Protein 1JAK (pdb70)

Foldseek 3Di:
DLQADPDWDDLQLAFLGFQDWFFDAFFAWDDQPFEEAFAPDPLGLLLQVVLCVLQCQAAVHPHYYYNDDQGQEYEYADDDDAPAAWWKWAGYNSHIYIYYNGSNRSLVVSLSLVLRFGLSSLFRHYDPHRGIGGGGMTTGYFPFPQFEAEEECAQAHDFLVLLLVVLVVLLSRSHQAYEYAQAFQQAHAEAFVVQRQLFVPLQQAHAPGDGGYHAYLVSLLVSCVSSVSSNYAYAYEDEPQFRHLSVQQRFLCQDPVSGRDHRDRHDDTQPGGGDLPDPVSLVVLLSVLLVVLVSHPGQEYEHELPNNNVAPPVSSLVSCVSRLVSNVVNRHEYEYALVCLSNDHDARYEHEYQAAPPPDPVSLVSSLVVLVVHHAYAYQHVQAQALQAAQAPPRPGHDAPRHHHHQCRNQPDAQQCDRPNHHSVRYNAYYRYYHPNGPHDSQVSLASCPPNVSRRSSNRGYDPVVRDDVVVLASSLSCVSNCVSNVRHYDPGPSHPHD

Radius of gyration: 23.02 Å; Cα contacts (8 Å, |Δi|>4): 1205; chains: 1; bounding box: 64×55×50 Å

Organism: Streptomyces plicatus (NCBI:txid1922)

Nearest PDB structures (foldseek):
  1m04-assembly1_A  TM=1.002E+00  e=0.000E+00  Streptomyces plicatus
  1m03-assembly1_A  TM=1.002E+00  e=0.000E+00  Streptomyces plicatus
  5fcz-assembly1_A  TM=1.000E+00  e=0.000E+00  Streptomyces plicatus
  4c7f-assembly1_A  TM=9.975E-01  e=0.000E+00  Streptomyces coelicolor
  4c7g-assembly1_A  TM=9.981E-01  e=0.000E+00  Streptomyces coelicolor

Sequence (499 aa):
DRKAPVRPTPLDRVIPAPASVDPGGAPYRITRGTHIRVDDSREARRVGDYLADLLRPATGYRLPVTAHGHGGIRLRLAGGPYGDEGYRLDSGPAGVTITARKAAGLFHGVQTLRQLLPPAVEKDSAQPGPWLVAGGTIEDTPRYAWRSAMLDVSRHFFGVDEVKRYIDRVARYKYNKLHLHLSDDQGWRIAIDSWPRLATYGGSTEVGGGPGGYYTKAEYKEIVRYAASRHLEVVPEIDMPGHTNAALASYAELNCDGVAPPLYTGTKVGFSSLCVDKDVTYDFVDDVIGELAALTPGRYLHIGGDEAHSTPKADFVAFMKRVQPIVAKYGKTVVGWHQLAGAEPVEGALVQYWGLDRTGDAEKAEVAEAARNGTGLILSPADRTYLDMKYTKDTPLGLSWAGYVEVQRSYDWDPAGYLPGAPADAVRGVEAPLWTETLSDPDQLDYMAFPRLPGVAELGWSPASTHDWDTYKVRLAAQAPYWEAAGIDFYRSPQVPWT

B-factor: mean 14.35, std 7.95, range [4.28, 49.28]

CATH classification: 3.20.20.80 (+1 more: 3.30.379.10)

InterPro domains:
  IPR015882 Beta-hexosaminidase, bacterial type, N-terminal [PF02838] (20-147)
  IPR015883 Beta-hexosaminidase, catalytic domain [PF00728] (151-470)
  IPR017853 Glycoside hydrolase superfamily [SSF51445] (151-500)
  IPR025705 Beta-hexosaminidase [PR00738] (103-123)
  IPR025705 Beta-hexosaminidase [PR00738] (145-162)
  IPR025705 Beta-hexosaminidase [PR00738] (174-195)
  IPR025705 Beta-hexosaminidase [PR00738] (233-250)
  IPR025705 Beta-hexosaminidase [PR00738] (281-299)
  IPR025705 Beta-hexosaminidase [PR00738] (303-316)
  IPR025705 Beta-hexosaminidase [PR00738] (434-450)
  IPR025705 Beta-hexosaminidase [PR00738] (452-469)
  IPR025705 Beta-hexosaminidase [PTHR22600] (90-500)
  IPR029018 Beta-hexosaminidase-like, domain 2 [G3DSA:3.30.379.10] (21-150)
  IPR029018 Beta-hexosaminidase-like, domain 2 [SSF55545] (9-150)

Secondary structure (DSSP, 8-state):
--SS-SSPPPTT--SSPPSEEEE-S--EE--TT--EE--SSHHHHHHHHHHHHHHHHHH-----EESSS--SEEEEE--STTTTT-EEEEEETTEEEEEESSHHHHHHHHHHHHHHS-GGGG-SS------EE--EEEEE--S-SEEEEEEE-SSS---HHHHHHHHHHHHTTT--EEEEE-B-SS-B-B--TTSTHHHHTTTS--TTSS----B-HHHHHHHHHHHHHTT-EEEEE---SSS-HHHHHH-GGGSTTS-PPPPP-S---S-----TT-HHHHHHHHHHHHHHHHT--SSEEE------TTS-HHHHHHHHHHHHHHHHHTT-EEEEEGGGGGS-PPTT-EEEE---TTS-HHHHHHHHHHHHTT-EEEE--TTTT-TTB-SSTT-SSSB-TT----HHHHHS--GGGSSTT--GGGEEEEEEEE--TT--SHHHHHHHHTTHHHHHHHHHHS-GGG--HHHHHHHHHTTHHHHHHHT------TTS---

Solvent-accessible surface area: 17842 Å² total; per-residue (Å²): 116,72,114,37,29,107,140,33,25,54,4,72,82,0,0,0,8,7,41,50,43,93,89,43,80,52,34,18,123,3,70,191,47,8,77,0,43,0,29,110,36,179,76,0,81,135,4,0,68,25,1,0,88,48,1,84,59,0,7,51,47,182,0,20,33,34,7,133,47,186,16,18,0,53,0,78,46,32,62,25,112,8,43,91,26,0,0,62,0,42,12,13,104,109,11,1,38,0,2,0,118,115,11,19,0,0,4,2,0,0,0,0,0,24,16,0,0,9,2,5,10,32,83,127,59,72,44,132,4,37,4,9,0,10,6,12,38,0,71,1,51,38,78,22,70,6,1,0,0,0,0,0,0,0,6,18,39,1,24,20,110,59,0,42,76,4,0,49,27,0,2,28,4,2,3,13,7,0,0,0,0,0,2,1,1,3,0,4,0,0,19,2,106,59,23,80,108,0,3,89,77,1,1,51,13,29,14,70,26,49,121,19,22,72,0,59,39,68,64,0,116,52,0,15,127,30,0,56,31,49,51,4,38,6,0,0,0,2,1,3,0,0,2,6,6,1,0,6,3,3,30,44,93,0,7,88,111,39,93,38,42,112,48,49,56,26,74,145,57,6,80,5,24,3,6,10,123,69,127,35,0,40,88,4,0,29,52,0,0,13,36,0,9,89,21,4,106,7,135,22,0,1,0,0,0,10,28,13,140,54,10,85,152,78,37,14,54,30,0,0,120,124,0,1,68,18,0,69,132,73,62,40,43,5,0,0,2,5,49,0,12,27,1,107,29,48,180,41,0,2,0,1,1,29,3,15,68,161,19,46,117,87,72,33,51,77,0,1,81,5,5,117,120,52,10,1,0,0,0,0,0,0,6,30,0,10,0,4,0,46,2,46,150,109,9,105,35,7,53,50,111,5,28,101,0,25,2,61,80,2,2,60,19,63,2,30,66,38,8,85,60,16,39,55,132,11,13,90,0,0,1,0,0,0,24,0,15,43,0,65,53,24,84,46,3,2,39,0,0,0,0,3,0,0,4,0,0,3,5,0,0,4,36,51,110,38,55,63,21,90,79,1,56,63,18,0,2,14,7,0,6,15,1,84,24,30,55,4,77,17,30,140,0,114,63,6,74,38,78

Structure (mmCIF, N/CA/C/O backbone):
data_1JAK
#
_entry.id   1JAK
#
_cell.length_a   132.767
_cell.length_b   132.767
_cell.length_c   177.024
_cell.angle_alpha   90.00
_cell.angle_beta   90.00
_cell.angle_gamma   120.00
#
_symmetry.space_group_name_H-M   'P 61 2 2'
#
loop_
_entity.id
_entity.type
_entity.pdbx_description
1 polymer Beta-N-acetylhexosaminidase
2 non-polymer 'SULFATE ION'
3 non-polymer 'CHLORIDE ION'
4 non-polymer (2R,3R,4S,5R)-2-ACETAMIDO-3,4-DIHYDROXY-5-HYDROXYMETHYL-PIPERIDINE
5 non-polymer GLYCEROL
6 water water
#
loop_
_atom_site.group_PDB
_atom_site.id
_atom_site.type_symbol
_atom_site.label_atom_id
_atom_site.label_alt_id
_atom_site.label_comp_id
_atom_site.label_asym_id
_atom_site.label_entity_id
_atom_site.label_seq_id
_atom_site.pdbx_PDB_ins_code
_atom_site.Cartn_x
_atom_site.Cartn_y
_atom_site.Cartn_z
_atom_site.occupancy
_atom_site.B_iso_or_equiv
_atom_site.auth_seq_id
_atom_site.auth_comp_id
_atom_site.auth_asym_id
_atom_site.auth_atom_id
_atom_site.pdbx_PDB_model_num
ATOM 1 N N . ASP A 1 14 ? 35.517 51.148 6.076 1.00 41.22 8 ASP A N 1
ATOM 2 C CA . ASP A 1 14 ? 35.085 50.878 4.673 1.00 41.01 8 ASP A CA 1
ATOM 3 C C . ASP A 1 14 ? 33.565 50.955 4.545 1.00 39.85 8 ASP A C 1
ATOM 4 O O . ASP A 1 14 ? 32.951 50.172 3.819 1.00 39.87 8 ASP A O 1
ATOM 9 N N . ARG A 1 15 ? 32.970 51.913 5.252 1.00 38.32 9 ARG A N 1
ATOM 10 C CA . ARG A 1 15 ? 31.523 52.117 5.242 1.00 36.80 9 ARG A CA 1
ATOM 11 C C . ARG A 1 15 ? 30.978 52.399 3.845 1.00 35.62 9 ARG A C 1
ATOM 12 O O . ARG A 1 15 ? 29.947 51.853 3.450 1.00 34.70 9 ARG A O 1
ATOM 20 N N . LYS A 1 16 ? 31.677 53.257 3.108 1.00 34.86 10 LYS A N 1
ATOM 21 C CA . LYS A 1 16 ? 31.268 53.657 1.763 1.00 34.37 10 LYS A CA 1
ATOM 22 C C . LYS A 1 16 ? 31.521 52.604 0.687 1.00 32.32 10 LYS A C 1
ATOM 23 O O . LYS A 1 16 ? 30.737 52.464 -0.254 1.00 31.33 10 LYS A O 1
ATOM 29 N N . ALA A 1 17 ? 32.619 51.870 0.821 1.00 30.64 11 ALA A N 1
ATOM 30 C CA . ALA A 1 17 ? 32.964 50.838 -0.148 1.00 28.90 11 ALA A CA 1
ATOM 31 C C . ALA A 1 17 ? 33.506 49.616 0.582 1.00 27.58 11 ALA A C 1
ATOM 32 O O . ALA A 1 17 ? 34.716 49.384 0.613 1.00 27.65 11 ALA A O 1
ATOM 34 N N . PRO A 1 18 ? 32.608 48.818 1.181 1.00 25.60 12 PRO A N 1
ATOM 35 C CA . PRO A 1 18 ? 32.958 47.605 1.927 1.00 23.82 12 PRO A CA 1
ATOM 36 C C . PRO A 1 18 ? 33.852 46.641 1.156 1.00 22.69 12 PRO A C 1
ATOM 37 O O . PRO A 1 18 ? 33.768 46.539 -0.069 1.00 21.68 12 PRO A O 1
ATOM 41 N N . VAL A 1 19 ? 34.705 45.932 1.888 1.00 20.67 13 VAL A N 1
ATOM 42 C CA . VAL A 1 19 ? 35.607 44.957 1.289 1.00 20.48 13 VAL A CA 1
ATOM 43 C C . VAL A 1 19 ? 34.790 43.804 0.715 1.00 20.37 13 VAL A C 1
ATOM 44 O O . VAL A 1 19 ? 35.066 43.315 -0.381 1.00 19.69 13 VAL A O 1
ATOM 48 N N . ARG A 1 20 ? 33.779 43.380 1.467 1.00 20.54 14 ARG A N 1
ATOM 49 C CA . ARG A 1 20 ? 32.914 42.283 1.050 1.00 22.53 14 ARG A CA 1
ATOM 50 C C . ARG A 1 20 ? 31.496 42.788 0.781 1.00 22.26 14 ARG A C 1
ATOM 51 O O . ARG A 1 20 ? 31.105 43.852 1.261 1.00 21.66 14 ARG A O 1
ATOM 59 N N . PRO A 1 21 ? 30.708 42.030 0.005 1.00 22.36 15 PRO A N 1
ATOM 60 C CA . PRO A 1 21 ? 29.338 42.453 -0.296 1.00 21.94 15 PRO A CA 1
ATOM 61 C C . PRO A 1 21 ? 28.417 42.392 0.917 1.00 21.42 15 PRO A C 1
ATOM 62 O O . PRO A 1 21 ? 28.597 41.556 1.805 1.00 19.98 15 PRO A O 1
ATOM 66 N N . THR A 1 22 ? 27.434 43.285 0.955 1.00 20.84 16 THR A N 1
ATOM 67 C CA . THR A 1 22 ? 26.486 43.302 2.060 1.00 21.96 16 THR A CA 1
ATOM 68 C C . THR A 1 22 ? 25.665 42.018 1.964 1.00 19.50 16 THR A C 1
ATOM 69 O O . THR A 1 22 ? 25.432 41.505 0.869 1.00 18.02 16 THR A O 1
ATOM 73 N N . PRO A 1 23 ? 25.221 41.478 3.112 1.00 18.22 17 PRO A N 1
ATOM 74 C CA . PRO A 1 23 ? 24.427 40.246 3.128 1.00 17.08 17 PRO A CA 1
ATOM 75 C C . PRO A 1 23 ? 23.222 40.314 2.197 1.00 15.48 17 PRO A C 1
ATOM 76 O O . PRO A 1 23 ? 22.580 41.355 2.075 1.00 16.08 17 PRO A O 1
ATOM 80 N N . LEU A 1 24 ? 22.919 39.193 1.551 1.00 14.33 18 LEU A N 1
ATOM 81 C CA . LEU A 1 24 ? 21.805 39.115 0.613 1.00 13.70 18 LEU A CA 1
ATOM 82 C C . LEU A 1 24 ? 20.451 39.469 1.226 1.00 15.06 18 LEU A C 1
ATOM 83 O O . LEU A 1 24 ? 19.548 39.917 0.523 1.00 14.56 18 LEU A O 1
ATOM 88 N N . ASP A 1 25 ? 20.313 39.278 2.535 1.00 15.71 19 ASP A N 1
ATOM 89 C CA . ASP A 1 25 ? 19.048 39.564 3.211 1.00 16.94 19 ASP A CA 1
ATOM 90 C C . ASP A 1 25 ? 18.964 40.980 3.768 1.00 16.34 19 ASP A C 1
ATOM 91 O O . ASP A 1 25 ? 17.914 41.391 4.267 1.00 15.95 19 ASP A O 1
ATOM 96 N N . ARG A 1 26 ? 20.059 41.725 3.691 1.00 15.22 20 ARG A N 1
ATOM 97 C CA . ARG A 1 26 ? 20.078 43.072 4.245 1.00 14.72 20 ARG A CA 1
ATOM 98 C C . ARG A 1 26 ? 19.460 44.121 3.332 1.00 15.37 20 ARG A C 1
ATOM 99 O O . ARG A 1 26 ? 20.149 45.008 2.825 1.00 14.48 20 ARG A O 1
ATOM 107 N N . VAL A 1 27 ? 18.149 44.016 3.134 1.00 12.92 21 VAL A N 1
ATOM 108 C CA . VAL A 1 27 ? 17.427 44.963 2.290 1.00 13.28 21 VAL A CA 1
ATOM 109 C C . VAL A 1 27 ? 16.067 45.281 2.907 1.00 12.01 21 VAL A C 1
ATOM 110 O O . VAL A 1 27 ? 15.538 44.508 3.709 1.00 11.17 21 VAL A O 1
ATOM 114 N N . ILE A 1 28 ? 15.509 46.426 2.530 1.00 9.32 22 ILE A N 1
ATOM 115 C CA . ILE A 1 28 ? 14.205 46.849 3.028 1.00 8.80 22 ILE A CA 1
ATOM 116 C C . ILE A 1 28 ? 13.358 47.216 1.818 1.00 8.64 22 ILE A C 1
ATOM 117 O O . ILE A 1 28 ? 13.796 47.992 0.971 1.00 7.11 22 ILE A O 1
ATOM 122 N N . PRO A 1 29 ? 12.140 46.660 1.711 1.00 8.83 23 PRO A N 1
ATOM 123 C CA . PRO A 1 29 ? 11.486 45.711 2.625 1.00 9.14 23 PRO A CA 1
ATOM 124 C C . PRO A 1 29 ? 12.182 44.351 2.676 1.00 9.84 23 PRO A C 1
ATOM 125 O O . PRO A 1 29 ? 12.854 43.947 1.728 1.00 8.87 23 PRO A O 1
ATOM 129 N N . ALA A 1 30 ? 12.012 43.640 3.784 1.00 9.65 24 ALA A N 1
ATOM 130 C CA . ALA A 1 30 ? 12.593 42.310 3.912 1.00 10.42 24 ALA A CA 1
ATOM 131 C C . ALA A 1 30 ? 11.973 41.457 2.802 1.00 9.21 24 ALA A C 1
ATOM 132 O O . ALA A 1 30 ? 10.756 41.451 2.627 1.00 10.70 24 ALA A O 1
ATOM 134 N N . PRO A 1 31 ? 12.799 40.741 2.021 1.00 9.26 25 PRO A N 1
ATOM 135 C CA . PRO A 1 31 ? 12.223 39.914 0.955 1.00 9.62 25 PRO A CA 1
ATOM 136 C C . PRO A 1 31 ? 11.509 38.693 1.535 1.00 10.45 25 PRO A C 1
ATOM 137 O O . PRO A 1 31 ? 11.857 38.219 2.619 1.00 12.59 25 PRO A O 1
ATOM 141 N N . ALA A 1 32 ? 10.520 38.186 0.807 1.00 12.16 26 ALA A N 1
ATOM 142 C CA . ALA A 1 32 ? 9.748 37.029 1.250 1.00 12.71 26 ALA A CA 1
ATOM 143 C C . ALA A 1 32 ? 10.627 35.798 1.452 1.00 14.91 26 ALA A C 1
ATOM 144 O O . ALA A 1 32 ? 10.402 35.006 2.370 1.00 14.48 26 ALA A O 1
ATOM 146 N N . SER A 1 33 ? 11.629 35.641 0.594 1.00 13.82 27 SER A N 1
ATOM 147 C CA . SER A 1 33 ? 12.536 34.502 0.684 1.00 14.78 27 SER A CA 1
ATOM 148 C C . SER A 1 33 ? 13.948 34.880 0.260 1.00 14.71 27 SER A C 1
ATOM 149 O O . SER A 1 33 ? 14.149 35.445 -0.811 1.00 14.61 27 SER A O 1
ATOM 152 N N . VAL A 1 34 ? 14.922 34.565 1.108 1.00 15.55 28 VAL A N 1
ATOM 153 C CA . VAL A 1 34 ? 16.321 34.859 0.818 1.00 15.24 28 VAL A CA 1
ATOM 154 C C . VAL A 1 34 ? 17.140 33.591 1.026 1.00 17.12 28 VAL A C 1
ATOM 155 O O . VAL A 1 34 ? 17.139 33.012 2.113 1.00 16.33 28 VAL A O 1
ATOM 159 N N . ASP A 1 35 ? 17.835 33.165 -0.023 1.00 16.96 29 ASP A N 1
ATOM 160 C CA . ASP A 1 35 ? 18.654 31.959 0.039 1.00 18.43 29 ASP A CA 1
ATOM 161 C C . ASP A 1 35 ? 20.075 32.260 -0.427 1.00 17.36 29 ASP A C 1
ATOM 162 O O . ASP A 1 35 ? 20.415 32.065 -1.595 1.00 17.87 29 ASP A O 1
ATOM 167 N N . PRO A 1 36 ? 20.926 32.747 0.488 1.00 18.21 30 PRO A N 1
ATOM 168 C CA . PRO A 1 36 ? 22.314 33.075 0.149 1.00 17.95 30 PRO A CA 1
ATOM 169 C C . PRO A 1 36 ? 23.160 31.845 -0.152 1.00 19.43 30 PRO A C 1
ATOM 170 O O . PRO A 1 36 ? 22.926 30.766 0.396 1.00 19.07 30 PRO A O 1
ATOM 174 N N . GLY A 1 37 ? 24.141 32.012 -1.030 1.00 18.92 31 GLY A N 1
ATOM 175 C CA . GLY A 1 37 ? 25.003 30.899 -1.372 1.00 19.96 31 GLY A CA 1
ATOM 176 C C . GLY A 1 37 ? 25.929 31.191 -2.530 1.00 20.26 31 GLY A C 1
ATOM 177 O O . GLY A 1 37 ? 25.605 31.978 -3.419 1.00 20.11 31 GLY A O 1
ATOM 178 N N . GLY A 1 38 ? 27.095 30.554 -2.514 1.00 20.63 32 GLY A N 1
ATOM 179 C CA . GLY A 1 38 ? 28.055 30.745 -3.583 1.00 20.11 32 GLY A CA 1
ATOM 180 C C . GLY A 1 38 ? 28.764 32.082 -3.570 1.00 19.80 32 GLY A C 1
ATOM 181 O O . GLY A 1 38 ? 28.657 32.858 -2.615 1.00 19.78 32 GLY A O 1
ATOM 182 N N . ALA A 1 39 ? 29.496 32.347 -4.647 1.00 18.33 33 ALA A N 1
ATOM 183 C CA . ALA A 1 39 ? 30.245 33.584 -4.790 1.00 17.73 33 ALA A CA 1
ATOM 184 C C . ALA A 1 39 ? 29.338 34.686 -5.321 1.00 15.62 33 ALA A C 1
ATOM 185 O O . ALA A 1 39 ? 28.316 34.417 -5.945 1.00 15.78 33 ALA A O 1
ATOM 187 N N . PRO A 1 40 ? 29.709 35.947 -5.082 1.00 16.50 34 PRO A N 1
ATOM 188 C CA . PRO A 1 40 ? 28.904 37.076 -5.547 1.00 16.92 34 PRO A CA 1
ATOM 189 C C . PRO A 1 40 ? 29.158 37.400 -7.009 1.00 17.95 34 PRO A C 1
ATOM 190 O O . PRO A 1 40 ? 30.025 36.800 -7.653 1.00 18.15 34 PRO A O 1
ATOM 194 N N . TYR A 1 41 ? 28.382 38.341 -7.532 1.00 16.38 35 TYR A N 1
ATOM 195 C CA . TYR A 1 41 ? 28.573 38.800 -8.895 1.00 15.88 35 TYR A CA 1
ATOM 196 C C . TYR A 1 41 ? 29.300 40.120 -8.733 1.00 16.32 35 TYR A C 1
ATOM 197 O O . TYR A 1 41 ? 29.146 40.801 -7.714 1.00 15.04 35 TYR A O 1
ATOM 206 N N . ARG A 1 42 ? 30.096 40.485 -9.727 1.00 15.21 36 ARG A N 1
ATOM 207 C CA . ARG A 1 42 ? 30.825 41.736 -9.671 1.00 17.01 36 ARG A CA 1
ATOM 208 C C . ARG A 1 42 ? 30.613 42.459 -10.988 1.00 16.27 36 ARG A C 1
ATOM 209 O O . ARG A 1 42 ? 30.955 41.936 -12.048 1.00 17.13 36 ARG A O 1
ATOM 217 N N . ILE A 1 43 ? 30.024 43.647 -10.933 1.00 14.60 37 ILE A N 1
ATOM 218 C CA . ILE A 1 43 ? 29.813 44.411 -12.154 1.00 14.66 37 ILE A CA 1
ATOM 219 C C . ILE A 1 43 ? 31.165 44.986 -12.561 1.00 15.68 37 ILE A C 1
ATOM 220 O O . ILE A 1 43 ? 31.862 45.580 -11.734 1.00 15.53 37 ILE A O 1
ATOM 225 N N . THR A 1 44 ? 31.550 44.786 -13.819 1.00 16.33 38 THR A N 1
ATOM 226 C CA . THR A 1 44 ? 32.811 45.327 -14.315 1.00 16.54 38 THR A CA 1
ATOM 227 C C . THR A 1 44 ? 32.521 46.248 -15.498 1.00 16.38 38 THR A C 1
ATOM 228 O O . THR A 1 44 ? 31.401 46.277 -16.007 1.00 13.47 38 THR A O 1
ATOM 232 N N . ARG A 1 45 ? 33.530 46.999 -15.928 1.00 16.68 39 ARG A N 1
ATOM 233 C CA . ARG A 1 45 ? 33.378 47.966 -17.010 1.00 16.83 39 ARG A CA 1
ATOM 234 C C . ARG A 1 45 ? 32.629 47.506 -18.255 1.00 14.93 39 ARG A C 1
ATOM 235 O O . ARG A 1 45 ? 31.910 48.294 -18.866 1.00 15.02 39 ARG A O 1
ATOM 243 N N . GLY A 1 46 ? 32.780 46.240 -18.629 1.00 14.68 40 GLY A N 1
ATOM 244 C CA . GLY A 1 46 ? 32.114 45.756 -19.828 1.00 14.34 40 GLY A CA 1
ATOM 245 C C . GLY A 1 46 ? 30.746 45.127 -19.642 1.00 14.16 40 GLY A C 1
ATOM 246 O O . GLY A 1 46 ? 30.193 44.553 -20.579 1.00 15.00 40 GLY A O 1
ATOM 247 N N . THR A 1 47 ? 30.183 45.240 -18.447 1.00 12.75 41 THR A N 1
ATOM 248 C CA . THR A 1 47 ? 28.877 44.643 -18.192 1.00 12.88 41 THR A CA 1
ATOM 249 C C . THR A 1 47 ? 27.759 45.243 -19.036 1.00 10.70 41 THR A C 1
ATOM 250 O O . THR A 1 47 ? 27.612 46.463 -19.124 1.00 12.83 41 THR A O 1
ATOM 254 N N . HIS A 1 48 ? 26.979 44.364 -19.658 1.00 10.97 42 HIS A N 1
ATOM 255 C CA . HIS A 1 48 ? 25.843 44.757 -20.484 1.00 11.96 42 HIS A CA 1
ATOM 256 C C . HIS A 1 48 ? 24.566 44.427 -19.718 1.00 11.42 42 HIS A C 1
ATOM 257 O O . HIS A 1 48 ? 24.552 43.519 -18.889 1.00 11.39 42 HIS A O 1
ATOM 264 N N . ILE A 1 49 ? 23.503 45.176 -19.992 1.00 11.42 43 ILE A N 1
ATOM 265 C CA . ILE A 1 49 ? 22.210 44.925 -19.370 1.00 10.98 43 ILE A CA 1
ATOM 266 C C . ILE A 1 49 ? 21.350 44.335 -20.482 1.00 11.61 43 ILE A C 1
ATOM 267 O O . ILE A 1 49 ? 20.974 45.032 -21.425 1.00 12.23 43 ILE A O 1
ATOM 272 N N . ARG A 1 50 ? 21.075 43.039 -20.377 1.00 11.04 44 ARG A N 1
ATOM 273 C CA . ARG A 1 50 ? 20.276 42.329 -21.369 1.00 13.15 44 ARG A CA 1
ATOM 274 C C . ARG A 1 50 ? 18.809 42.351 -20.968 1.00 13.50 44 ARG A C 1
ATOM 275 O O . ARG A 1 50 ? 18.463 41.988 -19.847 1.00 14.06 44 ARG A O 1
ATOM 283 N N . VAL A 1 51 ? 17.956 42.783 -21.892 1.00 13.46 45 VAL A N 1
ATOM 284 C CA . VAL A 1 51 ? 16.520 42.851 -21.649 1.00 14.90 45 VAL A CA 1
ATOM 285 C C . VAL A 1 51 ? 15.776 42.166 -22.789 1.00 17.12 45 VAL A C 1
ATOM 286 O O . VAL A 1 51 ? 16.364 41.856 -23.826 1.00 15.69 45 VAL A O 1
ATOM 290 N N . ASP A 1 52 ? 14.483 41.928 -22.595 1.00 19.89 46 ASP A N 1
ATOM 291 C CA . ASP A 1 52 ? 13.681 41.305 -23.638 1.00 22.46 46 ASP A CA 1
ATOM 292 C C . ASP A 1 52 ? 13.446 42.331 -24.734 1.00 23.93 46 ASP A C 1
ATOM 293 O O . ASP A 1 52 ? 13.542 43.537 -24.499 1.00 22.79 46 ASP A O 1
ATOM 298 N N . ASP A 1 53 ? 13.134 41.853 -25.932 1.00 25.11 47 ASP A N 1
ATOM 299 C CA . ASP A 1 53 ? 12.893 42.743 -27.056 1.00 28.02 47 ASP A CA 1
ATOM 300 C C . ASP A 1 53 ? 11.503 43.368 -26.965 1.00 28.98 47 ASP A C 1
ATOM 301 O O . ASP A 1 53 ? 10.632 43.103 -27.794 1.00 28.58 47 ASP A O 1
ATOM 306 N N . SER A 1 54 ? 11.303 44.191 -25.940 1.00 29.36 48 SER A N 1
ATOM 307 C CA . SER A 1 54 ? 10.030 44.870 -25.730 1.00 30.77 48 SER A CA 1
ATOM 308 C C . SER A 1 54 ? 10.265 46.249 -25.126 1.00 31.81 48 SER A C 1
ATOM 309 O O . SER A 1 54 ? 11.258 46.474 -24.432 1.00 30.84 48 SER A O 1
ATOM 312 N N . ARG A 1 55 ? 9.344 47.166 -25.399 1.00 31.77 49 ARG A N 1
ATOM 313 C CA . ARG A 1 55 ? 9.434 48.530 -24.895 1.00 32.90 49 ARG A CA 1
ATOM 314 C C . ARG A 1 55 ? 9.518 48.572 -23.373 1.00 31.94 49 ARG A C 1
ATOM 315 O O . ARG A 1 55 ? 10.396 49.225 -22.806 1.00 31.58 49 ARG A O 1
ATOM 323 N N . GLU A 1 56 ? 8.598 47.874 -22.717 1.00 30.62 50 GLU A N 1
ATOM 324 C CA . GLU A 1 56 ? 8.552 47.848 -21.261 1.00 29.60 50 GLU A CA 1
ATOM 325 C C . GLU A 1 56 ? 9.822 47.268 -20.641 1.00 27.87 50 GLU A C 1
ATOM 326 O O . GLU A 1 56 ? 10.264 47.720 -19.585 1.00 26.43 50 GLU A O 1
ATOM 332 N N . ALA A 1 57 ? 10.406 46.269 -21.294 1.00 24.81 51 ALA A N 1
ATOM 333 C CA . ALA A 1 57 ? 11.627 45.655 -20.786 1.00 22.88 51 ALA A CA 1
ATOM 334 C C . ALA A 1 57 ? 12.792 46.638 -20.889 1.00 21.28 51 ALA A C 1
ATOM 335 O O . ALA A 1 57 ? 13.505 46.874 -19.911 1.00 18.50 51 ALA A O 1
ATOM 337 N N . ARG A 1 58 ? 12.983 47.210 -22.075 1.00 20.05 52 ARG A N 1
ATOM 338 C CA . ARG A 1 58 ? 14.062 48.167 -22.286 1.00 20.12 52 ARG A CA 1
ATOM 339 C C . ARG A 1 58 ? 13.921 49.358 -21.350 1.00 18.08 52 ARG A C 1
ATOM 340 O O . ARG A 1 58 ? 14.913 49.942 -20.922 1.00 16.53 52 ARG A O 1
ATOM 348 N N . ARG A 1 59 ? 12.678 49.713 -21.038 1.00 16.01 53 ARG A N 1
ATOM 349 C CA . ARG A 1 59 ? 12.397 50.837 -20.156 1.00 16.50 53 ARG A CA 1
ATOM 350 C C . ARG A 1 59 ? 13.001 50.609 -18.776 1.00 13.73 53 ARG A C 1
ATOM 351 O O . ARG A 1 59 ? 13.595 51.517 -18.191 1.00 12.19 53 ARG A O 1
ATOM 359 N N . VAL A 1 60 ? 12.849 49.396 -18.254 1.00 11.86 54 VAL A N 1
ATOM 360 C CA . VAL A 1 60 ? 13.394 49.082 -16.940 1.00 11.32 54 VAL A CA 1
ATOM 361 C C . VAL A 1 60 ? 14.913 48.998 -17.044 1.00 10.91 54 VAL A C 1
ATOM 362 O O . VAL A 1 60 ? 15.634 49.372 -16.117 1.00 9.92 54 VAL A O 1
ATOM 366 N N . GLY A 1 61 ? 15.392 48.501 -18.181 1.00 11.12 55 GLY A N 1
ATOM 367 C CA . GLY A 1 61 ? 16.824 48.395 -18.391 1.00 10.73 55 GLY A CA 1
ATOM 368 C C . GLY A 1 61 ? 17.465 49.771 -18.402 1.00 10.46 55 GLY A C 1
ATOM 369 O O . GLY A 1 61 ? 18.499 49.988 -17.765 1.00 9.60 55 GLY A O 1
ATOM 370 N N . ASP A 1 62 ? 16.854 50.709 -19.122 1.00 10.00 56 ASP A N 1
ATOM 371 C CA . ASP A 1 62 ? 17.387 52.065 -19.189 1.00 10.70 56 ASP A CA 1
ATOM 372 C C . ASP A 1 62 ? 17.352 52.709 -17.808 1.00 10.02 56 ASP A C 1
ATOM 373 O O . ASP A 1 62 ? 18.251 53.464 -17.444 1.00 9.83 56 ASP A O 1
ATOM 378 N N . TYR A 1 63 ? 16.302 52.416 -17.046 1.00 9.08 57 TYR A N 1
ATOM 379 C CA . TYR A 1 63 ? 16.162 52.962 -15.700 1.00 9.39 57 TYR A CA 1
ATOM 380 C C . TYR A 1 63 ? 17.333 52.505 -14.833 1.00 9.19 57 TYR A C 1
ATOM 381 O O . TYR A 1 63 ? 17.935 53.296 -14.101 1.00 10.62 57 TYR A O 1
ATOM 390 N N . LEU A 1 64 ? 17.649 51.219 -14.921 1.00 8.81 58 LEU A N 1
ATOM 391 C CA . LEU A 1 64 ? 18.747 50.649 -14.153 1.00 9.55 58 LEU A CA 1
ATOM 392 C C . LEU A 1 64 ? 20.087 51.243 -14.584 1.00 8.68 58 LEU A C 1
ATOM 393 O O . LEU A 1 64 ? 20.900 51.633 -13.744 1.00 9.30 58 LEU A O 1
ATOM 398 N N . ALA A 1 65 ? 20.317 51.303 -15.893 1.00 8.83 59 ALA A N 1
ATOM 399 C CA . ALA A 1 65 ? 21.566 51.853 -16.409 1.00 9.99 59 ALA A CA 1
ATOM 400 C C . ALA A 1 65 ? 21.766 53.274 -15.891 1.00 10.96 59 ALA A C 1
ATOM 401 O O . ALA A 1 65 ? 22.862 53.636 -15.457 1.00 11.29 59 ALA A O 1
ATOM 403 N N . ASP A 1 66 ? 20.705 54.077 -15.939 1.00 10.28 60 ASP A N 1
ATOM 404 C CA . ASP A 1 66 ? 20.778 55.455 -15.460 1.00 12.05 60 ASP A CA 1
ATOM 405 C C . ASP A 1 66 ? 21.154 55.528 -13.979 1.00 11.93 60 ASP A C 1
ATOM 406 O O . ASP A 1 66 ? 21.857 56.447 -13.557 1.00 12.05 60 ASP A O 1
ATOM 411 N N . LEU A 1 67 ? 20.682 54.570 -13.187 1.00 11.54 61 LEU A N 1
ATOM 412 C CA . LEU A 1 67 ? 21.001 54.553 -11.762 1.00 13.63 61 LEU A CA 1
ATOM 413 C C . LEU A 1 67 ? 22.456 54.188 -11.501 1.00 13.91 61 LEU A C 1
ATOM 414 O O . LEU A 1 67 ? 23.062 54.679 -10.549 1.00 14.90 61 LEU A O 1
ATOM 419 N N . LEU A 1 68 ? 23.016 53.332 -12.349 1.00 12.32 62 LEU A N 1
ATOM 420 C CA . LEU A 1 68 ? 24.384 52.860 -12.154 1.00 13.40 62 LEU A CA 1
ATOM 421 C C . LEU A 1 68 ? 25.511 53.608 -12.862 1.00 14.74 62 LEU A C 1
ATOM 422 O O . LEU A 1 68 ? 26.638 53.643 -12.365 1.00 14.18 62 LEU A O 1
ATOM 427 N N . ARG A 1 69 ? 25.218 54.202 -14.011 1.00 16.26 63 ARG A N 1
ATOM 428 C CA . ARG A 1 69 ? 26.251 54.891 -14.780 1.00 16.83 63 ARG A CA 1
ATOM 429 C C . ARG A 1 69 ? 27.092 55.953 -14.066 1.00 17.41 63 ARG A C 1
ATOM 430 O O . ARG A 1 69 ? 28.317 55.953 -14.192 1.00 19.23 63 ARG A O 1
ATOM 438 N N . PRO A 1 70 ? 26.462 56.860 -13.303 1.00 17.91 64 PRO A N 1
ATOM 439 C CA . PRO A 1 70 ? 27.235 57.897 -12.607 1.00 18.16 64 PRO A CA 1
ATOM 440 C C . PRO A 1 70 ? 28.318 57.389 -11.651 1.00 18.30 64 PRO A C 1
ATOM 441 O O . PRO A 1 70 ? 29.484 57.783 -11.756 1.00 19.20 64 PRO A O 1
ATOM 445 N N . ALA A 1 71 ? 27.933 56.518 -10.722 1.00 15.25 65 ALA A N 1
ATOM 446 C CA . ALA A 1 71 ? 28.877 55.986 -9.743 1.00 14.95 65 ALA A CA 1
ATOM 447 C C . ALA A 1 71 ? 29.876 54.980 -10.306 1.00 15.44 65 ALA A C 1
ATOM 448 O O . ALA A 1 71 ? 31.015 54.912 -9.842 1.00 15.84 65 ALA A O 1
ATOM 450 N N . THR A 1 72 ? 29.460 54.192 -11.293 1.00 15.85 66 THR A N 1
ATOM 451 C CA . THR A 1 72 ? 30.358 53.207 -11.885 1.00 15.79 66 THR A CA 1
ATOM 452 C C . THR A 1 72 ? 31.198 53.841 -12.981 1.00 17.18 66 THR A C 1
ATOM 453 O O . THR A 1 72 ? 32.370 53.503 -13.148 1.00 18.31 66 THR A O 1
ATOM 457 N N . GLY A 1 73 ? 30.585 54.759 -13.719 1.00 18.32 67 GLY A N 1
ATOM 458 C CA . GLY A 1 73 ? 31.268 55.409 -14.821 1.00 19.99 67 GLY A CA 1
ATOM 459 C C . GLY A 1 73 ? 31.228 54.510 -16.045 1.00 20.49 67 GLY A C 1
ATOM 460 O O . GLY A 1 73 ? 31.721 54.883 -17.113 1.00 22.50 67 GLY A O 1
ATOM 461 N N . TYR A 1 74 ? 30.633 53.327 -15.886 1.00 19.07 68 TYR A N 1
ATOM 462 C CA . TYR A 1 74 ? 30.523 52.341 -16.965 1.00 17.16 68 TYR A CA 1
ATOM 463 C C . TYR A 1 74 ? 29.481 52.699 -18.021 1.00 16.00 68 TYR A C 1
ATOM 464 O O . TYR A 1 74 ? 28.500 53.383 -17.738 1.00 14.63 68 TYR A O 1
ATOM 473 N N . ARG A 1 75 ? 29.689 52.195 -19.235 1.00 15.94 69 ARG A N 1
ATOM 474 C CA . ARG A 1 75 ? 28.771 52.443 -20.342 1.00 15.63 69 ARG A CA 1
ATOM 475 C C . ARG A 1 75 ? 27.414 51.799 -20.060 1.00 13.79 69 ARG A C 1
ATOM 476 O O . ARG A 1 75 ? 26.370 52.427 -20.240 1.00 14.87 69 ARG A O 1
ATOM 484 N N . LEU A 1 76 ? 27.444 50.542 -19.629 1.00 14.15 70 LEU A N 1
ATOM 485 C CA . LEU A 1 76 ? 26.232 49.792 -19.306 1.00 14.22 70 LEU A CA 1
ATOM 486 C C . LEU A 1 76 ? 25.171 49.873 -20.397 1.00 13.65 70 LEU A C 1
ATOM 487 O O . LEU A 1 76 ? 24.063 50.358 -20.170 1.00 14.47 70 LEU A O 1
ATOM 492 N N . PRO A 1 77 ? 25.495 49.387 -21.603 1.00 12.96 71 PRO A N 1
ATOM 493 C CA . PRO A 1 77 ? 24.525 49.432 -22.699 1.00 12.19 71 PRO A CA 1
ATOM 494 C C . PRO A 1 77 ? 23.342 48.505 -22.430 1.00 12.36 71 PRO A C 1
ATOM 495 O O . PRO A 1 77 ? 23.500 47.453 -21.810 1.00 11.28 71 PRO A O 1
ATOM 499 N N . VAL A 1 78 ? 22.161 48.912 -22.884 1.00 11.74 72 VAL A N 1
ATOM 500 C CA . VAL A 1 78 ? 20.948 48.114 -22.721 1.00 12.55 72 VAL A CA 1
ATOM 501 C C . VAL A 1 78 ? 20.655 47.501 -24.089 1.00 13.83 72 VAL A C 1
ATOM 502 O O . VAL A 1 78 ? 20.436 48.217 -25.066 1.00 13.95 72 VAL A O 1
ATOM 506 N N . THR A 1 79 ? 20.659 46.175 -24.148 1.00 14.07 73 THR A N 1
ATOM 507 C CA . THR A 1 79 ? 20.451 45.461 -25.402 1.00 16.80 73 THR A CA 1
ATOM 508 C C . THR A 1 79 ? 19.497 44.278 -25.283 1.00 16.29 73 THR A C 1
ATOM 509 O O . THR A 1 79 ? 19.327 43.706 -24.207 1.00 15.36 73 THR A O 1
ATOM 513 N N . ALA A 1 80 ? 18.886 43.913 -26.407 1.00 17.59 74 ALA A N 1
ATOM 514 C CA . ALA A 1 80 ? 17.956 42.792 -26.455 1.00 19.02 74 ALA A CA 1
ATOM 515 C C . ALA A 1 80 ? 18.616 41.578 -27.110 1.00 21.32 74 ALA A C 1
ATOM 516 O O . ALA A 1 80 ? 17.935 40.680 -27.606 1.00 21.28 74 ALA A O 1
ATOM 518 N N . HIS A 1 81 ? 19.946 41.562 -27.115 1.00 23.36 75 HIS A N 1
ATOM 519 C CA . HIS A 1 81 ? 20.696 40.453 -27.698 1.00 25.99 75 HIS A CA 1
ATOM 520 C C . HIS A 1 81 ? 21.949 40.160 -26.876 1.00 25.32 75 HIS A C 1
ATOM 521 O O . HIS A 1 81 ? 22.459 41.036 -26.177 1.00 24.06 75 HIS A O 1
ATOM 528 N N . GLY A 1 82 ? 22.437 38.926 -26.961 1.00 25.41 76 GLY A N 1
ATOM 529 C CA . GLY A 1 82 ? 23.627 38.548 -26.217 1.00 26.03 76 GLY A CA 1
ATOM 530 C C . GLY A 1 82 ? 23.314 38.025 -24.827 1.00 26.56 76 GLY A C 1
ATOM 531 O O . GLY A 1 82 ? 22.147 37.907 -24.454 1.00 27.61 76 GLY A O 1
ATOM 532 N N . HIS A 1 83 ? 24.355 37.715 -24.059 1.00 26.42 77 HIS A N 1
ATOM 533 C CA . HIS A 1 83 ? 24.189 37.199 -22.702 1.00 27.10 77 HIS A CA 1
ATOM 534 C C . HIS A 1 83 ? 24.774 38.155 -21.666 1.00 25.65 77 HIS A C 1
ATOM 535 O O . HIS A 1 83 ? 25.782 37.852 -21.024 1.00 26.77 77 HIS A O 1
ATOM 542 N N . GLY A 1 84 ? 24.124 39.301 -21.495 1.00 23.45 78 GLY A N 1
ATOM 543 C CA . GLY A 1 84 ? 24.595 40.300 -20.551 1.00 20.12 78 GLY A CA 1
ATOM 544 C C . GLY A 1 84 ? 24.793 39.851 -19.113 1.00 19.17 78 GLY A C 1
ATOM 545 O O . GLY A 1 84 ? 24.124 38.934 -18.633 1.00 19.59 78 GLY A O 1
ATOM 546 N N . GLY A 1 85 ? 25.718 40.520 -18.428 1.00 16.47 79 GLY A N 1
ATOM 547 C CA . GLY A 1 85 ? 26.016 40.211 -17.040 1.00 15.32 79 GLY A CA 1
ATOM 548 C C . GLY A 1 85 ? 24.824 40.454 -16.134 1.00 14.55 79 GLY A C 1
ATOM 549 O O . GLY A 1 85 ? 24.680 39.805 -15.100 1.00 16.05 79 GLY A O 1
ATOM 550 N N . ILE A 1 86 ? 23.985 41.414 -16.507 1.00 12.87 80 ILE A N 1
ATOM 551 C CA . ILE A 1 86 ? 22.774 41.714 -15.749 1.00 11.99 80 ILE A CA 1
ATOM 552 C C . ILE A 1 86 ? 21.629 41.482 -16.720 1.00 12.54 80 ILE A C 1
ATOM 553 O O . ILE A 1 86 ? 21.537 42.150 -17.749 1.00 13.40 80 ILE A O 1
ATOM 558 N N . ARG A 1 87 ? 20.764 40.527 -16.402 1.00 12.32 81 ARG A N 1
ATOM 559 C CA . ARG A 1 87 ? 19.648 40.211 -17.280 1.00 13.25 81 ARG A CA 1
ATOM 560 C C . ARG A 1 87 ? 18.297 40.440 -16.625 1.00 12.99 81 ARG A C 1
ATOM 561 O O . ARG A 1 87 ? 18.060 40.007 -15.498 1.00 12.97 81 ARG A O 1
ATOM 569 N N . LEU A 1 88 ? 17.424 41.133 -17.347 1.00 12.14 82 LEU A N 1
ATOM 570 C CA . LEU A 1 88 ? 16.073 41.407 -16.881 1.00 13.32 82 LEU A CA 1
ATOM 571 C C . LEU A 1 88 ? 15.177 40.624 -17.832 1.00 13.69 82 LEU A C 1
ATOM 572 O O . LEU A 1 88 ? 15.136 40.907 -19.029 1.00 13.65 82 LEU A O 1
ATOM 577 N N . ARG A 1 89 ? 14.472 39.628 -17.309 1.00 14.70 83 ARG A N 1
ATOM 578 C CA . ARG A 1 89 ? 13.622 38.816 -18.165 1.00 16.96 83 ARG A CA 1
ATOM 579 C C . ARG A 1 89 ? 12.198 38.627 -17.680 1.00 17.16 83 ARG A C 1
ATOM 580 O O . ARG A 1 89 ? 11.950 38.425 -16.492 1.00 15.86 83 ARG A O 1
ATOM 588 N N . LEU A 1 90 ? 11.268 38.701 -18.626 1.00 18.28 84 LEU A N 1
ATOM 589 C CA . LEU A 1 90 ? 9.854 38.516 -18.339 1.00 19.40 84 LEU A CA 1
ATOM 590 C C . LEU A 1 90 ? 9.511 37.080 -18.700 1.00 21.27 84 LEU A C 1
ATOM 591 O O . LEU A 1 90 ? 9.741 36.643 -19.829 1.00 20.44 84 LEU A O 1
ATOM 596 N N . ALA A 1 91 ? 8.975 36.345 -17.735 1.00 22.58 85 ALA A N 1
ATOM 597 C CA . ALA A 1 91 ? 8.609 34.956 -17.958 1.00 24.80 85 ALA A CA 1
ATOM 598 C C . ALA A 1 91 ? 7.563 34.515 -16.949 1.00 26.46 85 ALA A C 1
ATOM 599 O O . ALA A 1 91 ? 7.272 35.228 -15.988 1.00 26.80 85 ALA A O 1
ATOM 601 N N . GLY A 1 92 ? 6.993 33.337 -17.177 1.00 27.85 86 GLY A N 1
ATOM 602 C CA . GLY A 1 92 ? 5.998 32.820 -16.261 1.00 28.32 86 GLY A CA 1
ATOM 603 C C . GLY A 1 92 ? 6.668 32.506 -14.942 1.00 28.88 86 GLY A C 1
ATOM 604 O O . GLY A 1 92 ? 7.881 32.303 -14.889 1.00 31.50 86 GLY A O 1
ATOM 605 N N . GLY A 1 93 ? 5.884 32.468 -13.872 1.00 28.00 87 GLY A N 1
ATOM 606 C CA . GLY A 1 93 ? 6.439 32.180 -12.565 1.00 27.28 87 GLY A CA 1
ATOM 607 C C . GLY A 1 93 ? 5.472 32.597 -11.479 1.00 25.72 87 GLY A C 1
ATOM 608 O O . GLY A 1 93 ? 4.518 33.321 -11.755 1.00 25.79 87 GLY A O 1
ATOM 609 N N . PRO A 1 94 ? 5.686 32.154 -10.232 1.00 26.03 88 PRO A N 1
ATOM 610 C CA . PRO A 1 94 ? 4.813 32.494 -9.106 1.00 26.20 88 PRO A CA 1
ATOM 611 C C . PRO A 1 94 ? 5.202 33.833 -8.484 1.00 26.11 88 PRO A C 1
ATOM 612 O O . PRO A 1 94 ? 5.488 33.909 -7.288 1.00 27.68 88 PRO A O 1
ATOM 616 N N . TYR A 1 95 ? 5.210 34.888 -9.290 1.00 24.69 89 TYR A N 1
ATOM 617 C CA . TYR A 1 95 ? 5.598 36.195 -8.780 1.00 24.71 89 TYR A CA 1
ATOM 618 C C . TYR A 1 95 ? 4.523 37.268 -8.884 1.00 22.68 89 TYR A C 1
ATOM 619 O O . TYR A 1 95 ? 4.750 38.416 -8.508 1.00 21.06 89 TYR A O 1
ATOM 628 N N . GLY A 1 96 ? 3.352 36.894 -9.389 1.00 20.13 90 GLY A N 1
ATOM 629 C CA . GLY A 1 96 ? 2.266 37.851 -9.508 1.00 18.70 90 GLY A CA 1
ATOM 630 C C . GLY A 1 96 ? 2.577 39.061 -10.369 1.00 18.59 90 GLY A C 1
ATOM 631 O O . GLY A 1 96 ? 3.487 39.033 -11.199 1.00 18.62 90 GLY A O 1
ATOM 632 N N . ASP A 1 97 ? 1.820 40.135 -10.169 1.00 16.25 91 ASP A N 1
ATOM 633 C CA . ASP A 1 97 ? 2.012 41.349 -10.947 1.00 16.21 91 ASP A CA 1
ATOM 634 C C . ASP A 1 97 ? 3.172 42.207 -10.460 1.00 13.89 91 ASP A C 1
ATOM 635 O O . ASP A 1 97 ? 3.672 43.046 -11.205 1.00 13.59 91 ASP A O 1
ATOM 640 N N . GLU A 1 98 ? 3.610 41.990 -9.224 1.00 12.38 92 GLU A N 1
ATOM 641 C CA . GLU A 1 98 ? 4.679 42.812 -8.664 1.00 10.48 92 GLU A CA 1
ATOM 642 C C . GLU A 1 98 ? 5.912 42.099 -8.134 1.00 11.41 92 GLU A C 1
ATOM 643 O O . GLU A 1 98 ? 6.880 42.757 -7.747 1.00 10.64 92 GLU A O 1
ATOM 649 N N . GLY A 1 99 ? 5.875 40.771 -8.103 1.00 9.78 93 GLY A N 1
ATOM 650 C CA . GLY A 1 99 ? 6.997 40.014 -7.583 1.00 10.58 93 GLY A CA 1
ATOM 651 C C . GLY A 1 99 ? 8.105 39.745 -8.582 1.00 10.44 93 GLY A C 1
ATOM 652 O O . GLY A 1 99 ? 8.003 40.100 -9.755 1.00 11.12 93 GLY A O 1
ATOM 653 N N . TYR A 1 100 ? 9.167 39.105 -8.107 1.00 10.42 94 TYR A N 1
ATOM 654 C CA . TYR A 1 100 ? 10.319 38.789 -8.945 1.00 10.66 94 TYR A CA 1
ATOM 655 C C . TYR A 1 100 ? 11.229 37.785 -8.249 1.00 11.36 94 TYR A C 1
ATOM 656 O O . TYR A 1 100 ? 11.072 37.484 -7.065 1.00 10.82 94 TYR A O 1
ATOM 665 N N . ARG A 1 101 ? 12.191 37.276 -9.008 1.00 12.11 95 ARG A N 1
ATOM 666 C CA . ARG A 1 101 ? 13.200 36.381 -8.469 1.00 12.27 95 ARG A CA 1
ATOM 667 C C . ARG A 1 101 ? 14.508 37.048 -8.870 1.00 11.77 95 ARG A C 1
ATOM 668 O O . ARG A 1 101 ? 14.610 37.601 -9.968 1.00 12.27 95 ARG A O 1
ATOM 676 N N . LEU A 1 102 ? 15.488 37.037 -7.974 1.00 11.87 96 LEU A N 1
ATOM 677 C CA . LEU A 1 102 ? 16.787 37.624 -8.272 1.00 12.42 96 LEU A CA 1
ATOM 678 C C . LEU A 1 102 ? 17.861 36.585 -7.985 1.00 12.83 96 LEU A C 1
ATOM 679 O O . LEU A 1 102 ? 18.022 36.138 -6.846 1.00 12.48 96 LEU A O 1
ATOM 684 N N . ASP A 1 103 ? 18.578 36.186 -9.031 1.00 13.55 97 ASP A N 1
ATOM 685 C CA . ASP A 1 103 ? 19.650 35.208 -8.898 1.00 13.99 97 ASP A CA 1
ATOM 686 C C . ASP A 1 103 ? 20.976 35.935 -9.083 1.00 13.77 97 ASP A C 1
ATOM 687 O O . ASP A 1 103 ? 21.123 36.740 -10.003 1.00 14.29 97 ASP A O 1
ATOM 692 N N . SER A 1 104 ? 21.936 35.658 -8.206 1.00 12.65 98 SER A N 1
ATOM 693 C CA . SER A 1 104 ? 23.240 36.307 -8.274 1.00 14.13 98 SER A CA 1
ATOM 694 C C . SER A 1 104 ? 24.400 35.334 -8.110 1.00 14.42 98 SER A C 1
ATOM 695 O O . SER A 1 104 ? 24.384 34.472 -7.234 1.00 15.42 98 SER A O 1
ATOM 698 N N . GLY A 1 105 ? 25.413 35.497 -8.954 1.00 14.83 99 GLY A N 1
ATOM 699 C CA . GLY A 1 105 ? 26.580 34.639 -8.899 1.00 15.62 99 GLY A CA 1
ATOM 700 C C . GLY A 1 105 ? 27.603 35.076 -9.930 1.00 16.17 99 GLY A C 1
ATOM 701 O O . GLY A 1 105 ? 27.374 36.044 -10.653 1.00 14.82 99 GLY A O 1
ATOM 702 N N . PRO A 1 106 ? 28.747 34.383 -10.024 1.00 16.39 100 PRO A N 1
ATOM 703 C CA . PRO A 1 106 ? 29.784 34.742 -10.996 1.00 16.11 100 PRO A CA 1
ATOM 704 C C . PRO A 1 106 ? 29.268 34.809 -12.432 1.00 14.98 100 PRO A C 1
ATOM 705 O O . PRO A 1 106 ? 29.802 35.553 -13.255 1.00 14.85 100 PRO A O 1
ATOM 709 N N . ALA A 1 107 ? 28.229 34.032 -12.726 1.00 14.83 101 ALA A N 1
ATOM 710 C CA . ALA A 1 107 ? 27.658 33.994 -14.068 1.00 14.84 101 ALA A CA 1
ATOM 711 C C . ALA A 1 107 ? 26.808 35.222 -14.376 1.00 15.64 101 ALA A C 1
ATOM 712 O O . ALA A 1 107 ? 26.374 35.414 -15.515 1.00 15.61 101 ALA A O 1
ATOM 714 N N . GLY A 1 108 ? 26.573 36.046 -13.359 1.00 13.92 102 GLY A N 1
ATOM 715 C CA . GLY A 1 108 ? 25.786 37.251 -13.549 1.00 14.52 102 GLY A CA 1
ATOM 716 C C . GLY A 1 108 ? 24.595 37.378 -12.616 1.00 13.94 102 GLY A C 1
ATOM 717 O O . GLY A 1 108 ? 24.362 36.528 -11.752 1.00 14.06 102 GLY A O 1
ATOM 718 N N . VAL A 1 109 ? 23.851 38.464 -12.779 1.00 13.43 103 VAL A N 1
ATOM 719 C CA . VAL A 1 109 ? 22.659 38.700 -11.975 1.00 13.45 103 VAL A CA 1
ATOM 720 C C . VAL A 1 109 ? 21.466 38.645 -12.911 1.00 13.30 103 VAL A C 1
ATOM 721 O O . VAL A 1 109 ? 21.457 39.295 -13.958 1.00 13.83 103 VAL A O 1
ATOM 725 N N . THR A 1 110 ? 20.470 37.849 -12.544 1.00 12.85 104 THR A N 1
ATOM 726 C CA . THR A 1 110 ? 19.273 37.729 -13.355 1.00 12.58 104 THR A CA 1
ATOM 727 C C . THR A 1 110 ? 18.041 38.040 -12.524 1.00 12.23 104 THR A C 1
ATOM 728 O O . THR A 1 110 ? 17.836 37.458 -11.459 1.00 12.29 104 THR A O 1
ATOM 732 N N . ILE A 1 111 ? 17.238 38.976 -13.014 1.00 11.25 105 ILE A N 1
ATOM 733 C CA . ILE A 1 111 ? 15.999 39.348 -12.346 1.00 10.81 105 ILE A CA 1
ATOM 734 C C . ILE A 1 111 ? 14.882 38.869 -13.260 1.00 11.56 105 ILE A C 1
ATOM 735 O O . ILE A 1 111 ? 14.788 39.289 -14.413 1.00 11.06 105 ILE A O 1
ATOM 740 N N . THR A 1 112 ? 14.050 37.972 -12.743 1.00 10.88 106 THR A N 1
ATOM 741 C CA . THR A 1 112 ? 12.948 37.417 -13.515 1.00 11.86 106 THR A CA 1
ATOM 742 C C . THR A 1 112 ? 11.610 37.809 -12.899 1.00 11.15 106 THR A C 1
ATOM 743 O O . THR A 1 112 ? 11.454 37.785 -11.681 1.00 11.28 106 THR A O 1
ATOM 747 N N . ALA A 1 113 ? 10.650 38.164 -13.745 1.00 11.82 107 ALA A N 1
ATOM 748 C CA . ALA A 1 113 ? 9.323 38.555 -13.274 1.00 12.87 107 ALA A CA 1
ATOM 749 C C . ALA A 1 113 ? 8.285 38.352 -14.369 1.00 13.89 107 ALA A C 1
ATOM 750 O O . ALA A 1 113 ? 8.632 38.123 -15.528 1.00 14.47 107 ALA A O 1
ATOM 752 N N . ARG A 1 114 ? 7.008 38.439 -14.003 1.00 13.76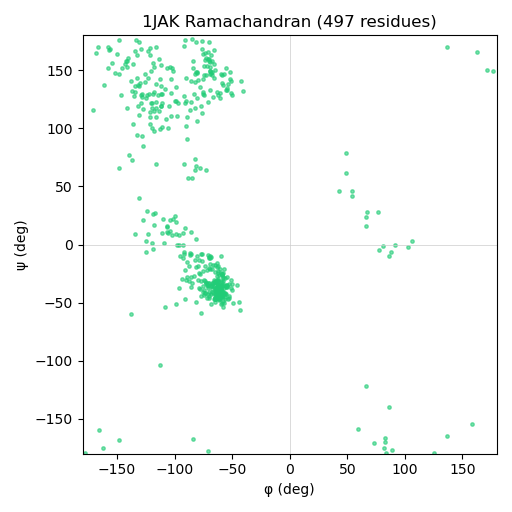 108 ARG A N 1
ATOM 753 C CA . ARG A 1 114 ? 5.939 38.277 -14.978 1.00 16.14 108 ARG A CA 1
ATOM 754 C C . ARG A 1 114 ? 5.666 39.610 -15.664 1.00 16.40 108 ARG A C 1
ATOM 755 O O . ARG A 1 114 ? 5.315 39.650 -16.842 1.00 17.25 108 ARG A O 1
ATOM 763 N N . LYS A 1 115 ? 5.831 40.702 -14.922 1.00 15.61 109 LYS A N 1
ATOM 764 C CA . LYS A 1 115 ? 5.590 42.032 -15.469 1.00 15.59 109 LYS A CA 1
ATOM 765 C C . LYS A 1 115 ? 6.709 43.023 -15.159 1.00 13.48 109 LYS A C 1
ATOM 766 O O . LYS A 1 115 ? 7.533 42.790 -14.275 1.00 11.85 109 LYS A O 1
ATOM 772 N N . ALA A 1 116 ? 6.727 44.128 -15.900 1.00 12.30 110 ALA A N 1
ATOM 773 C CA . ALA A 1 116 ? 7.742 45.165 -15.734 1.00 12.02 110 ALA A CA 1
ATOM 774 C C . ALA A 1 116 ? 7.835 45.677 -14.301 1.00 11.63 110 ALA A C 1
ATOM 775 O O . ALA A 1 116 ? 8.924 45.991 -13.821 1.00 10.29 110 ALA A O 1
ATOM 777 N N . ALA A 1 117 ? 6.696 45.768 -13.620 1.00 10.14 111 ALA A N 1
ATOM 778 C CA . ALA A 1 117 ? 6.689 46.247 -12.241 1.00 9.99 111 ALA A CA 1
ATOM 779 C C . ALA A 1 117 ? 7.541 45.327 -11.378 1.00 9.42 111 ALA A C 1
ATOM 780 O O . ALA A 1 117 ? 8.200 45.778 -10.442 1.00 8.87 111 ALA A O 1
ATOM 782 N N . GLY A 1 118 ? 7.525 44.035 -11.699 1.00 8.43 112 GLY A N 1
ATOM 783 C CA . GLY A 1 118 ? 8.311 43.076 -10.943 1.00 8.74 112 GLY A CA 1
ATOM 784 C C . GLY A 1 118 ? 9.796 43.286 -11.174 1.00 9.00 112 GLY A C 1
ATOM 785 O O . GLY A 1 118 ? 10.598 43.230 -10.237 1.00 9.22 112 GLY A O 1
ATOM 786 N N . LEU A 1 119 ? 10.169 43.517 -12.429 1.00 9.29 113 LEU A N 1
ATOM 787 C CA . LEU A 1 119 ? 11.567 43.762 -12.766 1.00 9.27 113 LEU A CA 1
ATOM 788 C C . LEU A 1 119 ? 12.020 45.026 -12.041 1.00 9.27 113 LEU A C 1
ATOM 789 O O . LEU A 1 119 ? 13.123 45.087 -11.502 1.00 8.92 113 LEU A O 1
ATOM 794 N N . PHE A 1 120 ? 11.154 46.034 -12.039 1.00 8.62 114 PHE A N 1
ATOM 795 C CA . PHE A 1 120 ? 11.449 47.309 -11.393 1.00 8.92 114 PHE A CA 1
ATOM 796 C C . PHE A 1 120 ? 11.712 47.103 -9.902 1.00 9.03 114 PHE A C 1
ATOM 797 O O . PHE A 1 120 ? 12.657 47.657 -9.341 1.00 8.59 114 PHE A O 1
ATOM 805 N N . HIS A 1 121 ? 10.872 46.303 -9.257 1.00 8.92 115 HIS A N 1
ATOM 806 C CA . HIS A 1 121 ? 11.047 46.027 -7.838 1.00 8.80 115 HIS A CA 1
ATOM 807 C C . HIS A 1 121 ? 12.343 45.253 -7.614 1.00 8.78 115 HIS A C 1
ATOM 808 O O . HIS A 1 121 ? 13.032 45.464 -6.617 1.00 8.30 115 HIS A O 1
ATOM 815 N N . GLY A 1 122 ? 12.680 44.367 -8.549 1.00 8.30 116 GLY A N 1
ATOM 816 C CA . GLY A 1 122 ? 13.917 43.612 -8.423 1.00 8.66 116 GLY A CA 1
ATOM 817 C C . GLY A 1 122 ? 15.099 44.566 -8.454 1.00 8.32 116 GLY A C 1
ATOM 818 O O . GLY A 1 122 ? 16.099 44.370 -7.760 1.00 8.31 116 GLY A O 1
ATOM 819 N N . VAL A 1 123 ? 14.981 45.606 -9.272 1.00 8.04 117 VAL A N 1
ATOM 820 C CA . VAL A 1 123 ? 16.029 46.614 -9.385 1.00 7.71 117 VAL A CA 1
ATOM 821 C C . VAL A 1 123 ? 16.194 47.349 -8.057 1.00 7.81 117 VAL A C 1
ATOM 822 O O . VAL A 1 123 ? 17.311 47.640 -7.641 1.00 7.25 117 VAL A O 1
ATOM 826 N N . GLN A 1 124 ? 15.084 47.638 -7.381 1.00 8.00 118 GLN A N 1
ATOM 827 C CA . GLN A 1 124 ? 15.158 48.334 -6.102 1.00 6.90 118 GLN A CA 1
ATOM 828 C C . GLN A 1 124 ? 15.921 47.493 -5.079 1.00 7.79 118 GLN A C 1
ATOM 829 O O . GLN A 1 124 ? 16.582 48.023 -4.193 1.00 8.72 118 GLN A O 1
ATOM 835 N N . THR A 1 125 ? 15.820 46.176 -5.200 1.00 8.48 119 THR A N 1
ATOM 836 C CA . THR A 1 125 ? 16.538 45.291 -4.297 1.00 8.53 119 THR A CA 1
ATOM 837 C C . THR A 1 125 ? 18.014 45.294 -4.684 1.00 7.83 119 THR A C 1
ATOM 838 O O . THR A 1 125 ? 18.895 45.376 -3.825 1.00 8.52 119 THR A O 1
ATOM 842 N N . LEU A 1 126 ? 18.277 45.221 -5.985 1.00 8.43 120 LEU A N 1
ATOM 843 C CA . LEU A 1 126 ? 19.648 45.212 -6.482 1.00 9.46 120 LEU A CA 1
ATOM 844 C C . LEU A 1 126 ? 20.450 46.428 -6.025 1.00 9.80 120 LEU A C 1
ATOM 845 O O . LEU A 1 126 ? 21.614 46.301 -5.639 1.00 9.98 120 LEU A O 1
ATOM 850 N N . ARG A 1 127 ? 19.836 47.609 -6.052 1.00 9.89 121 ARG A N 1
ATOM 851 C CA . ARG A 1 127 ? 20.558 48.810 -5.650 1.00 10.27 121 ARG A CA 1
ATOM 852 C C . ARG A 1 127 ? 20.923 48.807 -4.167 1.00 9.53 121 ARG A C 1
ATOM 853 O O . ARG A 1 127 ? 21.794 49.562 -3.739 1.00 9.91 121 ARG A O 1
ATOM 861 N N . GLN A 1 128 ? 20.265 47.955 -3.383 1.00 9.10 122 GLN A N 1
ATOM 862 C CA . GLN A 1 128 ? 20.578 47.858 -1.963 1.00 8.83 122 GLN A CA 1
ATOM 863 C C . GLN A 1 128 ? 21.644 46.786 -1.718 1.00 10.09 122 GLN A C 1
ATOM 864 O O . GLN A 1 128 ? 22.344 46.817 -0.706 1.00 10.27 122 GLN A O 1
ATOM 870 N N . LEU A 1 129 ? 21.771 45.847 -2.652 1.00 10.35 123 LEU A N 1
ATOM 871 C CA . LEU A 1 129 ? 22.780 44.796 -2.535 1.00 10.37 123 LEU A CA 1
ATOM 872 C C . LEU A 1 129 ? 24.138 45.387 -2.911 1.00 10.09 123 LEU A C 1
ATOM 873 O O . LEU A 1 129 ? 25.175 44.977 -2.392 1.00 10.75 123 LEU A O 1
ATOM 878 N N . LEU A 1 130 ? 24.124 46.360 -3.818 1.00 9.90 124 LEU A N 1
ATOM 879 C CA . LEU A 1 130 ? 25.351 47.035 -4.224 1.00 9.84 124 LEU A CA 1
ATOM 880 C C . LEU A 1 130 ? 25.772 47.934 -3.060 1.00 10.25 124 LEU A C 1
ATOM 881 O O . LEU A 1 130 ? 24.955 48.246 -2.190 1.00 10.70 124 LEU A O 1
ATOM 886 N N . PRO A 1 131 ? 27.052 48.347 -3.017 1.00 10.97 125 PRO A N 1
ATOM 887 C CA . PRO A 1 131 ? 27.586 49.207 -1.952 1.00 10.94 125 PRO A CA 1
ATOM 888 C C . PRO A 1 131 ? 27.094 50.653 -1.992 1.00 10.63 125 PRO A C 1
ATOM 889 O O . PRO A 1 131 ? 26.638 51.134 -3.027 1.00 10.49 125 PRO A O 1
ATOM 893 N N . PRO A 1 132 ? 27.194 51.367 -0.857 1.00 11.57 126 PRO A N 1
ATOM 894 C CA . PRO A 1 132 ? 26.764 52.765 -0.731 1.00 10.89 126 PRO A CA 1
ATOM 895 C C . PRO A 1 132 ? 27.333 53.680 -1.813 1.00 10.24 126 PRO A C 1
ATOM 896 O O . PRO A 1 132 ? 26.705 54.664 -2.197 1.00 10.14 126 PRO A O 1
ATOM 900 N N . ALA A 1 133 ? 28.528 53.352 -2.294 1.00 11.03 127 ALA A N 1
ATOM 901 C CA . ALA A 1 133 ? 29.183 54.151 -3.324 1.00 11.07 127 ALA A CA 1
ATOM 902 C C . ALA A 1 133 ? 28.322 54.284 -4.578 1.00 10.01 127 ALA A C 1
ATOM 903 O O . ALA A 1 133 ?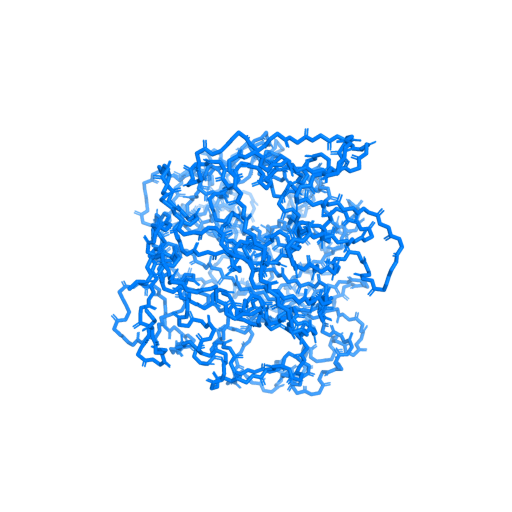 28.508 55.206 -5.371 1.00 12.05 127 ALA A O 1
ATOM 905 N N . VAL A 1 134 ? 27.376 53.367 -4.750 1.00 10.22 128 VAL A N 1
ATOM 906 C CA . VAL A 1 134 ? 26.501 53.387 -5.919 1.00 9.49 128 VAL A CA 1
ATOM 907 C C . VAL A 1 134 ? 25.652 54.663 -5.977 1.00 10.18 128 VAL A C 1
ATOM 908 O O . VAL A 1 134 ? 25.134 55.030 -7.037 1.00 10.21 128 VAL A O 1
ATOM 912 N N . GLU A 1 135 ? 25.534 55.347 -4.841 1.00 9.48 129 GLU A N 1
ATOM 913 C CA . GLU A 1 135 ? 24.745 56.575 -4.748 1.00 9.92 129 GLU A CA 1
ATOM 914 C C . GLU A 1 135 ? 25.487 57.827 -5.223 1.00 12.40 129 GLU A C 1
ATOM 915 O O . GLU A 1 1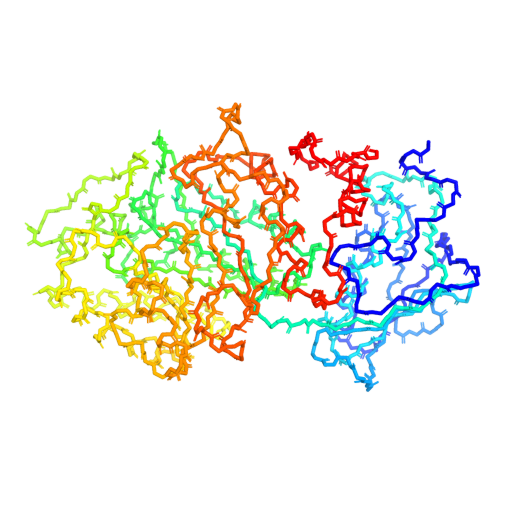35 ? 24.871 58.873 -5.426 1.00 11.96 129 GLU A O 1
ATOM 921 N N . LYS A 1 136 ? 26.803 57.725 -5.389 1.00 14.42 130 LYS A N 1
ATOM 922 C CA . LYS A 1 136 ? 27.613 58.868 -5.814 1.00 16.05 130 LYS A CA 1
ATOM 923 C C . LYS A 1 136 ? 27.377 59.284 -7.267 1.00 18.15 130 LYS A C 1
ATOM 924 O O . LYS A 1 136 ? 26.922 58.488 -8.087 1.00 17.18 130 LYS A O 1
ATOM 930 N N . ASP A 1 137 ? 27.705 60.536 -7.577 1.00 21.52 131 ASP A N 1
ATOM 931 C CA . ASP A 1 137 ? 27.529 61.067 -8.926 1.00 25.16 131 ASP A CA 1
ATOM 932 C C . ASP A 1 137 ? 28.794 60.991 -9.781 1.00 26.31 131 ASP A C 1
ATOM 933 O O . ASP A 1 137 ? 28.752 61.242 -10.987 1.00 26.92 131 ASP A O 1
ATOM 938 N N . SER A 1 138 ? 29.919 60.654 -9.162 1.00 26.22 132 SER A N 1
ATOM 939 C CA . SER A 1 138 ? 31.178 60.541 -9.890 1.00 26.08 132 SER A CA 1
ATOM 940 C C . SER A 1 138 ? 31.692 59.111 -9.794 1.00 25.76 132 SER A C 1
ATOM 941 O O . SER A 1 138 ? 31.390 58.399 -8.834 1.00 25.62 132 SER A O 1
ATOM 944 N N . ALA A 1 139 ? 32.464 58.690 -10.791 1.00 23.53 133 ALA A N 1
ATOM 945 C CA . ALA A 1 139 ? 33.003 57.338 -10.821 1.00 22.78 133 ALA A CA 1
ATOM 946 C C . ALA A 1 139 ? 33.709 56.971 -9.523 1.00 22.52 133 ALA A C 1
ATOM 947 O O . ALA A 1 139 ? 34.546 57.723 -9.023 1.00 23.49 133 ALA A O 1
ATOM 949 N N . GLN A 1 140 ? 33.353 55.811 -8.984 1.00 20.64 134 GLN A N 1
ATOM 950 C CA . GLN A 1 140 ? 33.937 55.310 -7.749 1.00 20.05 134 GLN A CA 1
ATOM 951 C C . GLN A 1 140 ? 34.636 53.989 -8.058 1.00 20.43 134 GLN A C 1
ATOM 952 O O . GLN A 1 140 ? 34.289 53.304 -9.021 1.00 20.24 134 GLN A O 1
ATOM 958 N N . PRO A 1 141 ? 35.625 53.609 -7.237 1.00 20.48 135 PRO A N 1
ATOM 959 C CA . PRO A 1 141 ? 36.372 52.362 -7.435 1.00 21.39 135 PRO A CA 1
ATOM 960 C C . PRO A 1 141 ? 35.545 51.101 -7.214 1.00 21.03 135 PRO A C 1
ATOM 961 O O . PRO A 1 141 ? 35.897 50.030 -7.700 1.00 21.76 135 PRO A O 1
ATOM 965 N N . GLY A 1 142 ? 34.443 51.230 -6.485 1.00 21.03 136 GLY A N 1
ATOM 966 C CA . GLY A 1 142 ? 33.633 50.064 -6.193 1.00 20.87 136 GLY A CA 1
ATOM 967 C C . GLY A 1 142 ? 34.235 49.428 -4.952 1.00 22.59 136 GLY A C 1
ATOM 968 O O . GLY A 1 142 ? 34.656 50.158 -4.054 1.00 23.50 136 GLY A O 1
ATOM 969 N N . PRO A 1 143 ? 34.321 48.090 -4.867 1.00 21.27 137 PRO A N 1
ATOM 970 C CA . PRO A 1 143 ? 33.900 47.075 -5.842 1.00 20.16 137 PRO A CA 1
ATOM 971 C C . PRO A 1 143 ? 32.380 47.007 -5.959 1.00 18.78 137 PRO A C 1
ATOM 972 O O . PRO A 1 143 ? 31.671 47.208 -4.973 1.00 17.70 137 PRO A O 1
ATOM 976 N N . TRP A 1 144 ? 31.887 46.707 -7.156 1.00 15.74 138 TRP A N 1
ATOM 977 C CA . TRP A 1 144 ? 30.448 46.613 -7.389 1.00 14.85 138 TRP A CA 1
ATOM 978 C C . TRP A 1 144 ? 29.992 45.175 -7.190 1.00 14.61 138 TRP A C 1
ATOM 979 O O . TRP A 1 144 ? 29.605 44.487 -8.134 1.00 14.85 138 TRP A O 1
ATOM 990 N N . LEU A 1 145 ? 30.034 44.737 -5.935 1.00 14.70 139 LEU A N 1
ATOM 991 C CA . LEU A 1 145 ? 29.670 43.380 -5.559 1.00 15.92 139 LEU A CA 1
ATOM 992 C C . LEU A 1 145 ? 28.198 43.186 -5.214 1.00 15.54 139 LEU A C 1
ATOM 993 O O . LEU A 1 145 ? 27.564 44.059 -4.621 1.00 16.64 139 LEU A O 1
ATOM 998 N N . VAL A 1 146 ? 27.674 42.026 -5.592 1.00 14.33 140 VAL A N 1
ATOM 999 C CA . VAL A 1 146 ? 26.292 41.654 -5.318 1.00 14.47 140 VAL A CA 1
ATOM 1000 C C . VAL A 1 146 ? 26.320 40.251 -4.718 1.00 14.71 140 VAL A C 1
ATOM 1001 O O . VAL A 1 146 ? 26.658 39.284 -5.402 1.00 15.87 140 VAL A O 1
ATOM 1005 N N . ALA A 1 147 ? 25.973 40.149 -3.439 1.00 14.58 141 ALA A N 1
ATOM 1006 C CA . ALA A 1 147 ? 25.969 38.868 -2.739 1.00 14.57 141 ALA A CA 1
ATOM 1007 C C . ALA A 1 147 ? 25.376 37.742 -3.585 1.00 14.67 141 ALA A C 1
ATOM 1008 O O . ALA A 1 147 ? 24.395 37.936 -4.304 1.00 14.03 141 ALA A O 1
ATOM 1010 N N . GLY A 1 148 ? 25.980 36.561 -3.491 1.00 14.42 142 GLY A N 1
ATOM 1011 C CA . GLY A 1 148 ? 25.501 35.427 -4.256 1.00 14.58 142 GLY A CA 1
ATOM 1012 C C . GLY A 1 148 ? 24.307 34.734 -3.627 1.00 14.88 142 G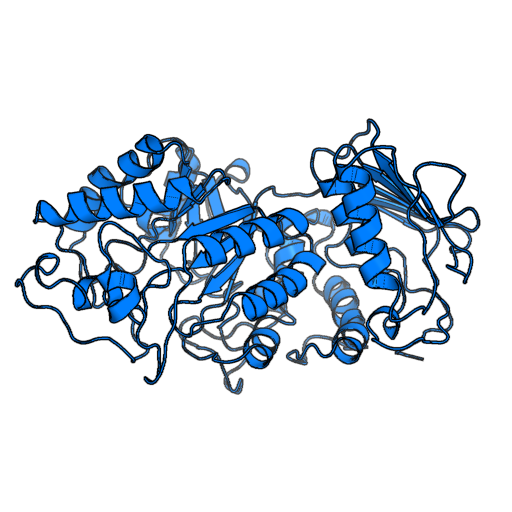LY A C 1
ATOM 1013 O O . GLY A 1 148 ? 24.159 34.712 -2.405 1.00 16.24 142 GLY A O 1
ATOM 1014 N N . GLY A 1 149 ? 23.446 34.169 -4.466 1.00 14.83 143 GLY A N 1
ATOM 1015 C CA . GLY A 1 149 ? 22.282 33.473 -3.955 1.00 14.63 143 GLY A CA 1
ATOM 1016 C C . GLY A 1 149 ? 21.013 33.776 -4.724 1.00 14.50 143 GLY A C 1
ATOM 1017 O O . GLY A 1 149 ? 21.050 34.320 -5.829 1.00 15.58 143 GLY A O 1
ATOM 1018 N N . THR A 1 150 ? 19.880 33.429 -4.128 1.00 13.70 144 THR A N 1
ATOM 1019 C CA . THR A 1 150 ? 18.595 33.655 -4.764 1.00 13.66 144 THR A CA 1
ATOM 1020 C C . THR A 1 150 ? 17.590 34.314 -3.830 1.00 14.08 144 THR A C 1
ATOM 1021 O O . THR A 1 150 ? 17.486 33.956 -2.659 1.00 13.68 144 THR A O 1
ATOM 1025 N N . ILE A 1 151 ? 16.863 35.286 -4.369 1.00 13.93 145 ILE A N 1
ATOM 1026 C CA . ILE A 1 151 ? 15.824 35.987 -3.628 1.00 13.59 145 ILE A CA 1
ATOM 1027 C C . ILE A 1 151 ? 14.532 35.802 -4.420 1.00 13.30 145 ILE A C 1
ATOM 1028 O O . ILE A 1 151 ? 14.507 36.021 -5.629 1.00 14.24 145 ILE A O 1
ATOM 1033 N N . GLU A 1 152 ? 13.474 35.367 -3.745 1.00 13.67 146 GLU A N 1
ATOM 1034 C CA . GLU A 1 152 ? 12.169 35.206 -4.380 1.00 13.34 146 GLU A CA 1
ATOM 1035 C C . GLU A 1 152 ? 11.315 36.137 -3.539 1.00 13.65 146 GLU A C 1
ATOM 1036 O O . GLU A 1 152 ? 11.214 35.968 -2.325 1.00 12.93 146 GLU A O 1
ATOM 1042 N N . ASP A 1 153 ? 10.698 37.114 -4.192 1.00 11.96 147 ASP A N 1
ATOM 1043 C CA . ASP A 1 153 ? 9.964 38.149 -3.476 1.00 12.13 147 ASP A CA 1
ATOM 1044 C C . ASP A 1 153 ? 8.604 38.535 -4.069 1.00 11.22 147 ASP A C 1
ATOM 1045 O O . ASP A 1 153 ? 8.487 38.776 -5.266 1.00 11.89 147 ASP A O 1
ATOM 1050 N N . THR A 1 154 ? 7.582 38.597 -3.216 1.00 10.41 148 THR A N 1
ATOM 1051 C CA . THR A 1 154 ? 6.238 38.999 -3.626 1.00 10.60 148 THR A CA 1
ATOM 1052 C C . THR A 1 154 ? 5.670 39.855 -2.491 1.00 10.36 148 THR A C 1
ATOM 1053 O O . THR A 1 154 ? 6.058 39.688 -1.338 1.00 11.70 148 THR A O 1
ATOM 1057 N N . PRO A 1 155 ? 4.746 40.779 -2.804 1.00 11.33 149 PRO A N 1
ATOM 1058 C CA . PRO A 1 155 ? 4.143 41.658 -1.792 1.00 11.50 149 PRO A CA 1
ATOM 1059 C C . PRO A 1 155 ? 2.979 41.084 -0.984 1.00 11.07 149 PRO A C 1
ATOM 1060 O O . PRO A 1 155 ? 2.171 40.308 -1.490 1.00 11.39 149 PRO A O 1
ATOM 1064 N N . ARG A 1 156 ? 2.897 41.500 0.275 1.00 10.28 150 ARG A N 1
ATOM 1065 C CA . ARG A 1 156 ? 1.835 41.068 1.178 1.00 11.51 150 ARG A CA 1
ATOM 1066 C C . ARG A 1 156 ? 0.537 41.813 0.871 1.00 11.96 150 ARG A C 1
ATOM 1067 O O . ARG A 1 156 ? -0.540 41.210 0.815 1.00 12.14 150 ARG A O 1
ATOM 1075 N N . TYR A 1 157 ? 0.651 43.127 0.671 1.00 10.63 151 TYR A N 1
ATOM 1076 C CA . TYR A 1 157 ? -0.494 43.989 0.375 1.00 9.82 151 TYR A CA 1
ATOM 1077 C C . TYR A 1 157 ? -0.335 44.695 -0.965 1.00 9.90 151 TYR A C 1
ATOM 1078 O O . TYR A 1 157 ? 0.781 45.011 -1.374 1.00 9.50 151 TYR A O 1
ATOM 1087 N N . ALA A 1 158 ? -1.459 44.957 -1.629 1.00 9.63 152 ALA A N 1
ATOM 1088 C CA . ALA A 1 158 ? -1.454 45.628 -2.925 1.00 10.35 152 ALA A CA 1
ATOM 1089 C C . ALA A 1 158 ? -1.489 47.149 -2.803 1.00 10.27 152 ALA A C 1
ATOM 1090 O O . ALA A 1 158 ? -1.176 47.855 -3.761 1.00 10.52 152 ALA A O 1
ATOM 1092 N N . TRP A 1 159 ? -1.889 47.656 -1.639 1.00 9.95 153 TRP A N 1
ATOM 1093 C CA . TRP A 1 159 ? -1.929 49.101 -1.434 1.00 9.08 153 TRP A CA 1
ATOM 1094 C C . TRP A 1 159 ? -0.762 49.500 -0.537 1.00 8.26 153 TRP A C 1
ATOM 1095 O O . TRP A 1 159 ? -0.815 49.334 0.676 1.00 8.56 153 TRP A O 1
ATOM 1106 N N . ARG A 1 160 ? 0.301 50.009 -1.152 1.00 8.41 154 ARG A N 1
ATOM 1107 C CA . ARG A 1 160 ? 1.495 50.435 -0.426 1.00 6.82 154 ARG A CA 1
ATOM 1108 C C . ARG A 1 160 ? 1.749 51.851 -0.929 1.00 8.33 154 ARG A C 1
ATOM 1109 O O . ARG A 1 160 ? 2.408 52.053 -1.950 1.00 7.25 154 ARG A O 1
ATOM 1117 N N . SER A 1 161 ? 1.220 52.835 -0.208 1.00 7.81 155 SER A N 1
ATOM 1118 C CA . SER A 1 161 ? 1.337 54.212 -0.665 1.00 8.00 155 SER A CA 1
ATOM 1119 C C . SER A 1 161 ? 2.016 55.218 0.236 1.00 7.56 155 SER A C 1
ATOM 1120 O O . SER A 1 161 ? 2.198 55.006 1.434 1.00 7.06 155 SER A O 1
ATOM 1123 N N . ALA A 1 162 ? 2.387 56.330 -0.387 1.00 6.76 156 ALA A N 1
ATOM 1124 C CA . ALA A 1 162 ? 3.020 57.445 0.296 1.00 6.18 156 ALA A CA 1
ATOM 1125 C C . ALA A 1 162 ? 2.246 58.671 -0.156 1.00 6.66 156 ALA A C 1
ATOM 1126 O O . ALA A 1 162 ? 1.913 58.798 -1.335 1.00 6.79 156 ALA A O 1
ATOM 1128 N N . MET A 1 163 ? 1.932 59.564 0.774 1.00 6.47 157 MET A N 1
ATOM 1129 C CA . MET A 1 163 ? 1.205 60.770 0.408 1.00 5.63 157 MET A CA 1
ATOM 1130 C C . MET A 1 163 ? 2.078 61.997 0.594 1.00 5.30 157 MET A C 1
ATOM 1131 O O . MET A 1 163 ? 2.873 62.067 1.531 1.00 6.23 157 MET A O 1
ATOM 1136 N N . LEU A 1 164 ? 1.944 62.959 -0.311 1.00 5.45 158 LEU A N 1
ATOM 1137 C CA . LEU A 1 164 ? 2.676 64.208 -0.168 1.00 6.04 158 LEU A CA 1
ATOM 1138 C C . LEU A 1 164 ? 1.641 65.319 -0.185 1.00 6.03 158 LEU A C 1
ATOM 1139 O O . LEU A 1 164 ? 0.792 65.375 -1.076 1.00 6.36 158 LEU A O 1
ATOM 1144 N N . ASP A 1 165 ? 1.711 66.182 0.822 1.00 5.83 159 ASP A N 1
ATOM 1145 C CA . ASP A 1 165 ? 0.814 67.324 0.966 1.00 6.33 159 ASP A CA 1
ATOM 1146 C C . ASP A 1 165 ? 1.473 68.486 0.224 1.00 5.84 159 ASP A C 1
ATOM 1147 O O . ASP A 1 165 ? 2.510 68.987 0.657 1.00 7.32 159 ASP A O 1
ATOM 1152 N N . VAL A 1 166 ? 0.894 68.892 -0.904 1.00 5.65 160 VAL A N 1
ATOM 1153 C CA . VAL A 1 166 ? 1.441 70.013 -1.661 1.00 5.84 160 VAL A CA 1
ATOM 1154 C C . VAL A 1 166 ? 0.549 71.239 -1.495 1.00 6.78 160 VAL A C 1
ATOM 1155 O O . VAL A 1 166 ? 0.722 72.245 -2.187 1.00 7.03 160 VAL A O 1
ATOM 1159 N N . SER A 1 167 ? -0.394 71.148 -0.560 1.00 6.03 161 SER A N 1
ATOM 1160 C CA . SER A 1 167 ? -1.326 72.240 -0.284 1.00 7.24 161 SER A CA 1
ATOM 1161 C C . SER A 1 167 ? -0.817 73.200 0.792 1.00 6.91 161 SER A C 1
ATOM 1162 O O . SER A 1 167 ? -0.882 74.421 0.619 1.00 7.44 161 SER A O 1
ATOM 1165 N N . ARG A 1 168 ? -0.323 72.660 1.904 1.00 6.95 162 ARG A N 1
ATOM 1166 C CA . ARG A 1 168 ? 0.184 73.506 2.989 1.00 5.57 162 ARG A CA 1
ATOM 1167 C C . ARG A 1 168 ? 1.399 74.291 2.502 1.00 7.13 162 ARG A C 1
ATOM 1168 O O . ARG A 1 168 ? 1.508 75.493 2.741 1.00 7.95 162 ARG A O 1
ATOM 1176 N N . HIS A 1 169 ? 2.322 73.606 1.836 1.00 7.28 163 HIS A N 1
ATOM 1177 C CA . HIS A 1 169 ? 3.451 74.271 1.197 1.00 7.62 163 HIS A CA 1
ATOM 1178 C C . HIS A 1 169 ? 3.499 73.616 -0.175 1.00 7.78 163 HIS A C 1
ATOM 1179 O O . HIS A 1 169 ? 3.429 72.393 -0.291 1.00 7.30 163 HIS A O 1
ATOM 1186 N N . PHE A 1 170 ? 3.584 74.430 -1.217 1.00 7.02 164 PHE A N 1
ATOM 1187 C CA . PHE A 1 170 ? 3.618 73.901 -2.569 1.00 7.55 164 PHE A CA 1
ATOM 1188 C C . PHE A 1 170 ? 5.001 73.395 -2.950 1.00 8.62 164 PHE A C 1
ATOM 1189 O O . PHE A 1 170 ? 6.017 73.977 -2.573 1.00 8.27 164 PHE A O 1
ATOM 1197 N N . PHE A 1 171 ? 5.025 72.289 -3.683 1.00 8.16 165 PHE A N 1
ATOM 1198 C CA . PHE A 1 171 ? 6.264 71.713 -4.179 1.00 8.57 165 PHE A CA 1
ATOM 1199 C C . PHE A 1 171 ? 6.045 71.514 -5.670 1.00 8.65 165 PHE A C 1
ATOM 1200 O O . PHE A 1 171 ? 5.055 70.912 -6.082 1.00 9.40 165 PHE A O 1
ATOM 1208 N N . GLY A 1 172 ? 6.961 72.051 -6.471 1.00 8.72 166 GLY A N 1
ATOM 1209 C CA . GLY A 1 172 ? 6.844 71.954 -7.915 1.00 9.03 166 GLY A CA 1
ATOM 1210 C C . GLY A 1 172 ? 7.067 70.568 -8.480 1.00 8.82 166 GLY A C 1
ATOM 1211 O O . GLY A 1 172 ? 7.437 69.639 -7.762 1.00 8.12 166 GLY A O 1
ATOM 1212 N N . VAL A 1 173 ? 6.850 70.434 -9.784 1.00 8.77 167 VAL A N 1
ATOM 1213 C CA . VAL A 1 173 ? 7.021 69.154 -10.458 1.00 7.97 167 VAL A CA 1
ATOM 1214 C C . VAL A 1 173 ? 8.356 68.488 -10.133 1.00 7.46 167 VAL A C 1
ATOM 1215 O O . VAL A 1 173 ? 8.388 67.319 -9.754 1.00 8.04 167 VAL A O 1
ATOM 1219 N N . ASP A 1 174 ? 9.456 69.223 -10.267 1.00 7.90 168 ASP A N 1
ATOM 1220 C CA . ASP A 1 174 ? 10.762 68.634 -9.997 1.00 7.80 168 ASP A CA 1
ATOM 1221 C C . ASP A 1 174 ? 10.935 68.174 -8.556 1.00 8.06 168 ASP A C 1
ATOM 1222 O O . ASP A 1 174 ? 11.597 67.169 -8.299 1.00 8.11 168 ASP A O 1
ATOM 1227 N N . GLU A 1 175 ? 10.343 68.901 -7.613 1.00 7.36 169 GLU A N 1
ATOM 1228 C CA . GLU A 1 175 ? 10.454 68.509 -6.215 1.00 7.89 169 GLU A CA 1
ATOM 1229 C C . GLU A 1 175 ? 9.593 67.273 -5.963 1.00 7.37 169 GLU A C 1
ATOM 1230 O O . GLU A 1 175 ? 9.942 66.419 -5.147 1.00 7.56 169 GLU A O 1
ATOM 1236 N N . VAL A 1 176 ? 8.474 67.166 -6.675 1.00 6.41 170 VAL A N 1
ATOM 1237 C CA . VAL A 1 176 ? 7.616 65.998 -6.522 1.00 7.19 170 VAL A CA 1
ATOM 1238 C C . VAL A 1 176 ? 8.318 64.794 -7.153 1.00 7.80 170 VAL A C 1
ATOM 1239 O O . VAL A 1 176 ? 8.244 63.684 -6.629 1.00 7.74 170 VAL A O 1
ATOM 1243 N N . LYS A 1 177 ? 9.009 65.013 -8.272 1.00 6.71 171 LYS A N 1
ATOM 1244 C CA . LYS A 1 177 ? 9.740 63.927 -8.925 1.00 5.93 171 LYS A CA 1
ATOM 1245 C C . LYS A 1 177 ? 10.813 63.420 -7.968 1.00 5.98 171 LYS A C 1
ATOM 1246 O O . LYS A 1 177 ? 11.076 62.219 -7.891 1.00 6.64 171 LYS A O 1
ATOM 1252 N N . ARG A 1 178 ? 11.435 64.344 -7.245 1.00 6.40 172 ARG A N 1
ATOM 1253 C CA . ARG A 1 178 ? 12.459 63.983 -6.277 1.00 6.47 172 ARG A CA 1
ATOM 1254 C C . ARG A 1 178 ? 11.854 63.102 -5.183 1.00 7.75 172 ARG A C 1
ATOM 1255 O O . ARG A 1 178 ? 12.435 62.083 -4.810 1.00 6.72 172 ARG A O 1
ATOM 1263 N N . TYR A 1 179 ? 10.681 63.480 -4.678 1.00 7.00 173 TYR A N 1
ATOM 1264 C CA . TYR A 1 179 ? 10.053 62.680 -3.630 1.00 6.42 173 TYR A CA 1
ATOM 1265 C C . TYR A 1 179 ? 9.630 61.322 -4.191 1.00 7.08 173 TYR A C 1
ATOM 1266 O O . TYR A 1 179 ? 9.699 60.304 -3.501 1.00 7.76 173 TYR A O 1
ATOM 1275 N N . ILE A 1 180 ? 9.188 61.312 -5.444 1.00 5.67 174 ILE A N 1
ATOM 1276 C CA . ILE A 1 180 ? 8.794 60.068 -6.096 1.00 7.01 174 ILE A CA 1
ATOM 1277 C C . ILE A 1 180 ? 9.993 59.122 -6.094 1.00 8.44 174 ILE A C 1
ATOM 1278 O O . ILE A 1 180 ? 9.861 57.936 -5.789 1.00 6.91 174 ILE A O 1
ATOM 1283 N N . ASP A 1 181 ? 11.171 59.645 -6.419 1.00 7.47 175 ASP A N 1
ATOM 1284 C CA . ASP A 1 181 ? 12.352 58.795 -6.434 1.00 7.66 175 ASP A CA 1
ATOM 1285 C C . ASP A 1 181 ? 12.700 58.290 -5.037 1.00 7.68 175 ASP A C 1
ATOM 1286 O O . ASP A 1 181 ? 13.195 57.173 -4.886 1.00 8.75 175 ASP A O 1
ATOM 1291 N N . ARG A 1 182 ? 12.427 59.095 -4.012 1.00 6.32 176 ARG A N 1
ATOM 1292 C CA . ARG A 1 182 ? 12.700 58.673 -2.643 1.00 7.00 176 ARG A CA 1
ATOM 1293 C C . ARG A 1 182 ? 11.845 57.455 -2.296 1.00 7.40 176 ARG A C 1
ATOM 1294 O O . ARG A 1 182 ? 12.343 56.474 -1.739 1.00 7.80 176 ARG A O 1
ATOM 1302 N N . VAL A 1 183 ? 10.557 57.517 -2.628 1.00 6.69 177 VAL A N 1
ATOM 1303 C CA . VAL A 1 183 ? 9.653 56.419 -2.290 1.00 8.77 177 VAL A CA 1
ATOM 1304 C C . VAL A 1 183 ? 9.812 55.179 -3.160 1.00 8.80 177 VAL A C 1
ATOM 1305 O O . VAL A 1 183 ? 9.589 54.062 -2.692 1.00 9.48 177 VAL A O 1
ATOM 1309 N N . ALA A 1 184 ? 10.210 55.372 -4.414 1.00 7.56 178 ALA A N 1
ATOM 1310 C CA . ALA A 1 184 ? 10.395 54.253 -5.334 1.00 7.45 178 ALA A CA 1
ATOM 1311 C C . ALA A 1 184 ? 11.409 53.244 -4.798 1.00 7.51 178 ALA A C 1
ATOM 1312 O O . ALA A 1 184 ? 11.338 52.055 -5.105 1.00 8.66 178 ALA A O 1
ATOM 1314 N N . ARG A 1 185 ? 12.349 53.721 -3.989 1.00 6.03 179 ARG A N 1
ATOM 1315 C CA . ARG A 1 185 ? 13.381 52.860 -3.418 1.00 6.06 179 ARG A CA 1
ATOM 1316 C C . ARG A 1 185 ? 12.828 51.710 -2.595 1.00 7.40 179 ARG A C 1
ATOM 1317 O O . ARG A 1 185 ? 13.450 50.654 -2.503 1.00 7.39 179 ARG A O 1
ATOM 1325 N N . TYR A 1 186 ? 11.657 51.914 -2.003 1.00 6.88 180 TYR A N 1
ATOM 1326 C CA . TYR A 1 186 ? 11.090 50.909 -1.116 1.00 8.12 180 TYR A CA 1
ATOM 1327 C C . TYR A 1 186 ? 9.858 50.152 -1.597 1.00 7.71 180 TYR A C 1
ATOM 1328 O O . TYR A 1 186 ? 9.095 49.607 -0.800 1.00 8.74 180 TYR A O 1
ATOM 1337 N N . LYS A 1 187 ? 9.678 50.127 -2.911 1.00 8.43 181 LYS A N 1
ATOM 1338 C CA . LYS A 1 187 ? 8.592 49.393 -3.537 1.00 7.64 181 LYS A CA 1
ATOM 1339 C C . LYS A 1 187 ? 7.168 49.882 -3.277 1.00 7.70 181 LYS A C 1
ATOM 1340 O O . LYS A 1 187 ? 6.218 49.109 -3.377 1.00 7.75 181 LYS A O 1
ATOM 1346 N N . TYR A 1 188 ? 7.019 51.158 -2.931 1.00 7.77 182 TYR A N 1
ATOM 1347 C CA . TYR A 1 188 ? 5.684 51.723 -2.752 1.00 7.83 182 TYR A CA 1
ATOM 1348 C C . TYR A 1 188 ? 5.102 51.652 -4.160 1.00 7.37 182 TYR A C 1
ATOM 1349 O O . TYR A 1 188 ? 5.854 51.736 -5.133 1.00 9.24 182 TYR A O 1
ATOM 1358 N N . ASN A 1 189 ? 3.786 51.501 -4.291 1.00 7.53 183 ASN A N 1
ATOM 1359 C CA . ASN A 1 189 ? 3.198 51.436 -5.624 1.00 8.83 183 ASN A CA 1
ATOM 1360 C C . ASN A 1 189 ? 2.090 52.453 -5.874 1.00 8.34 183 ASN A C 1
ATOM 1361 O O . ASN A 1 189 ? 1.479 52.474 -6.945 1.00 7.88 183 ASN A O 1
ATOM 1366 N N . LYS A 1 190 ? 1.833 53.307 -4.888 1.00 8.44 184 LYS A N 1
ATOM 1367 C CA . LYS A 1 190 ? 0.822 54.335 -5.049 1.00 7.47 184 LYS A CA 1
ATOM 1368 C C . LYS A 1 190 ? 1.325 55.646 -4.473 1.00 7.30 184 LYS A C 1
ATOM 1369 O O . LYS A 1 190 ? 2.018 55.658 -3.456 1.00 6.66 184 LYS A O 1
ATOM 1375 N N . LEU A 1 191 ? 1.009 56.740 -5.158 1.00 7.22 185 LEU A N 1
ATOM 1376 C CA . LEU A 1 191 ? 1.403 58.071 -4.713 1.00 6.49 185 LEU A CA 1
ATOM 1377 C C . LEU A 1 191 ? 0.136 58.886 -4.547 1.00 6.43 185 LEU A C 1
ATOM 1378 O O . LEU A 1 191 ? -0.533 59.225 -5.524 1.00 7.15 185 LEU A O 1
ATOM 1383 N N . HIS A 1 192 ? -0.192 59.178 -3.296 1.00 6.20 186 HIS A N 1
ATOM 1384 C CA . HIS A 1 192 ? -1.373 59.955 -2.944 1.00 6.52 186 HIS A CA 1
ATOM 1385 C C . HIS A 1 192 ? -0.953 61.427 -2.897 1.00 7.08 186 HIS A C 1
ATOM 1386 O O . HIS A 1 192 ? -0.042 61.797 -2.162 1.00 7.47 186 HIS A O 1
ATOM 1393 N N . LEU A 1 193 ? -1.596 62.259 -3.708 1.00 6.13 187 LEU A N 1
ATOM 1394 C CA . LEU A 1 193 ? -1.275 63.681 -3.726 1.00 6.50 187 LEU A CA 1
ATOM 1395 C C . LEU A 1 193 ? -2.433 64.471 -3.132 1.00 6.87 187 LEU A C 1
ATOM 1396 O O . LEU A 1 193 ? -3.559 64.389 -3.621 1.00 8.10 187 LEU A O 1
ATOM 1401 N N . HIS A 1 194 ? -2.149 65.225 -2.073 1.00 7.21 188 HIS A N 1
ATOM 1402 C CA . HIS A 1 194 ? -3.160 66.050 -1.409 1.00 6.67 188 HIS A CA 1
ATOM 1403 C C . HIS A 1 194 ? -3.098 67.384 -2.158 1.00 7.54 188 HIS A C 1
ATOM 1404 O O . HIS A 1 194 ? -2.328 68.279 -1.802 1.00 7.73 188 HIS A O 1
ATOM 1411 N N . LEU A 1 195 ? -3.922 67.491 -3.200 1.00 6.98 189 LEU A N 1
ATOM 1412 C CA . LEU A 1 195 ? -3.951 68.649 -4.093 1.00 6.76 189 LEU A CA 1
ATOM 1413 C C . LEU A 1 195 ? -4.708 69.900 -3.670 1.00 7.50 189 LEU A C 1
ATOM 1414 O O . LEU A 1 195 ? -4.595 70.939 -4.324 1.00 7.04 189 LEU A O 1
ATOM 1419 N N . SER A 1 196 ? -5.485 69.816 -2.599 1.00 6.13 190 SER A N 1
ATOM 1420 C CA . SER A 1 196 ? -6.227 70.987 -2.157 1.00 6.40 190 SER A CA 1
ATOM 1421 C C . SER A 1 196 ? -6.476 70.967 -0.663 1.00 6.49 190 SER A C 1
ATOM 1422 O O . SER A 1 196 ? -6.615 69.909 -0.055 1.00 6.54 190 SER A O 1
ATOM 1425 N N . ASP A 1 197 ? -6.509 72.153 -0.070 1.00 6.70 191 ASP A N 1
ATOM 1426 C CA . ASP A 1 197 ? -6.780 72.278 1.349 1.00 6.55 191 ASP A CA 1
ATOM 1427 C C . ASP A 1 197 ? -7.096 73.736 1.633 1.00 6.96 191 ASP A C 1
ATOM 1428 O O . ASP A 1 197 ? -7.449 74.486 0.718 1.00 7.69 191 ASP A O 1
ATOM 1433 N N . ASP A 1 198 ? -6.969 74.149 2.887 1.00 6.71 192 ASP A N 1
ATOM 1434 C CA . ASP A 1 198 ? -7.290 75.520 3.241 1.00 7.39 192 ASP A CA 1
ATOM 1435 C C . ASP A 1 198 ? -6.286 76.557 2.781 1.00 7.77 192 ASP A C 1
ATOM 1436 O O . ASP A 1 198 ? -6.665 77.688 2.464 1.00 9.28 192 ASP A O 1
ATOM 1441 N N . GLN A 1 199 ? -5.015 76.168 2.720 1.00 6.59 193 GLN A N 1
ATOM 1442 C CA . GLN A 1 199 ? -3.959 77.093 2.330 1.00 5.83 193 GLN A CA 1
ATOM 1443 C C . GLN A 1 199 ? -3.611 77.110 0.845 1.00 6.97 193 GLN A C 1
ATOM 1444 O O . GLN A 1 199 ? -2.738 77.871 0.417 1.00 7.74 193 GLN A O 1
ATOM 1450 N N . GLY A 1 200 ? -4.289 76.287 0.051 1.00 6.69 194 GLY A N 1
ATOM 1451 C CA . GLY A 1 200 ? -3.993 76.282 -1.368 1.00 8.10 194 GLY A CA 1
ATOM 1452 C C . GLY A 1 200 ? -4.742 75.270 -2.213 1.00 8.19 194 GLY A C 1
ATOM 1453 O O . GLY A 1 200 ? -5.103 74.191 -1.743 1.00 8.94 194 GLY A O 1
ATOM 1454 N N . TRP A 1 201 ? -4.980 75.644 -3.467 1.00 7.65 195 TRP A N 1
ATOM 1455 C CA . TRP A 1 201 ? -5.648 74.790 -4.445 1.00 6.40 195 TRP A CA 1
ATOM 1456 C C . TRP A 1 201 ? -4.548 74.593 -5.483 1.00 6.94 195 TRP A C 1
ATOM 1457 O O . TRP A 1 201 ? -4.112 75.556 -6.108 1.00 7.56 195 TRP A O 1
ATOM 1468 N N . ARG A 1 202 ? -4.118 73.349 -5.680 1.00 5.71 196 ARG A N 1
ATOM 1469 C CA . ARG A 1 202 ? -2.981 73.090 -6.554 1.00 6.32 196 ARG A CA 1
ATOM 1470 C C . ARG A 1 202 ? -3.159 72.465 -7.933 1.00 6.03 196 ARG A C 1
ATOM 1471 O O . ARG A 1 202 ? -2.179 72.006 -8.520 1.00 7.29 196 ARG A O 1
ATOM 1479 N N . ILE A 1 203 ? -4.379 72.428 -8.456 1.00 7.54 197 ILE A N 1
ATOM 1480 C CA . ILE A 1 203 ? -4.581 71.866 -9.791 1.00 8.75 197 ILE A CA 1
ATOM 1481 C C . ILE A 1 203 ? -5.502 72.778 -10.591 1.00 9.03 197 ILE A C 1
ATOM 1482 O O . ILE A 1 203 ? -6.579 73.147 -10.128 1.00 9.40 197 ILE A O 1
ATOM 1487 N N . ALA A 1 204 ? -5.067 73.158 -11.788 1.00 10.58 198 ALA A N 1
ATOM 1488 C CA . ALA A 1 204 ? -5.863 74.043 -12.630 1.00 10.88 198 ALA A CA 1
ATOM 1489 C C . ALA A 1 204 ? -7.152 73.379 -13.106 1.00 11.47 198 ALA A C 1
ATOM 1490 O O . ALA A 1 204 ? -7.134 72.283 -13.663 1.00 11.35 198 ALA A O 1
ATOM 1492 N N . ILE A 1 205 ? -8.272 74.057 -12.866 1.00 10.66 199 ILE A N 1
ATOM 1493 C CA . ILE A 1 205 ? -9.594 73.576 -13.272 1.00 11.02 199 ILE A CA 1
ATOM 1494 C C . ILE A 1 205 ? -10.128 74.617 -14.260 1.00 11.31 199 ILE A C 1
ATOM 1495 O O . ILE A 1 205 ? -10.367 75.763 -13.883 1.00 13.14 199 ILE A O 1
ATOM 1500 N N . ASP A 1 206 ? -10.310 74.225 -15.520 1.00 11.62 200 ASP A N 1
ATOM 1501 C CA . ASP A 1 206 ? -10.780 75.156 -16.547 1.00 11.98 200 ASP A CA 1
ATOM 1502 C C . ASP A 1 206 ? -12.130 75.805 -16.261 1.00 11.83 200 ASP A C 1
ATOM 1503 O O . ASP A 1 206 ? -12.324 76.994 -16.530 1.00 11.30 200 ASP A O 1
ATOM 1508 N N . SER A 1 207 ? -13.065 75.025 -15.733 1.00 11.81 201 SER A N 1
ATOM 1509 C CA . SER A 1 207 ? -14.401 75.536 -15.444 1.00 12.66 201 SER A CA 1
ATOM 1510 C C . SER A 1 207 ? -14.451 76.548 -14.300 1.00 13.42 201 SER A C 1
ATOM 1511 O O . SER A 1 207 ? -15.394 77.338 -14.206 1.00 12.54 201 SER A O 1
ATOM 1514 N N . TRP A 1 208 ? -13.436 76.525 -13.440 1.00 11.89 202 TRP A N 1
ATOM 1515 C CA . TRP A 1 208 ? -13.341 77.452 -12.310 1.00 12.51 202 TRP A CA 1
ATOM 1516 C C . TRP A 1 208 ? -11.892 77.941 -12.237 1.00 12.72 202 TRP A C 1
ATOM 1517 O O . TRP A 1 208 ? -11.142 77.564 -11.336 1.00 12.17 202 TRP A O 1
ATOM 1528 N N . PRO A 1 209 ? -11.489 78.803 -13.186 1.00 13.06 203 PRO A N 1
ATOM 1529 C CA . PRO A 1 209 ? -10.145 79.379 -13.307 1.00 13.54 203 PRO A CA 1
ATOM 1530 C C . PRO A 1 209 ? -9.527 80.016 -12.065 1.00 13.31 203 PRO A C 1
ATOM 1531 O O . PRO A 1 209 ? -8.310 79.954 -11.883 1.00 12.86 203 PRO A O 1
ATOM 1535 N N . ARG A 1 210 ? -10.350 80.632 -11.220 1.00 11.47 204 ARG A N 1
ATOM 1536 C CA . ARG A 1 210 ? -9.841 81.295 -10.020 1.00 12.69 204 ARG A CA 1
ATOM 1537 C C . ARG A 1 210 ? -9.317 80.356 -8.942 1.00 10.45 204 ARG A C 1
ATOM 1538 O O . ARG A 1 210 ? -8.556 80.779 -8.069 1.00 10.51 204 ARG A O 1
ATOM 1546 N N . LEU A 1 211 ? -9.720 79.090 -8.985 1.00 9.05 205 LEU A N 1
ATOM 1547 C CA . LEU A 1 211 ? -9.249 78.142 -7.982 1.00 9.19 205 LEU A CA 1
ATOM 1548 C C . LEU A 1 211 ? -7.727 78.117 -7.986 1.00 10.50 205 LEU A C 1
ATOM 1549 O O . LEU A 1 211 ? -7.096 78.195 -6.935 1.00 10.03 205 LEU A O 1
ATOM 1554 N N . ALA A 1 212 ? -7.137 78.033 -9.176 1.00 10.35 206 ALA A N 1
ATOM 1555 C CA . ALA A 1 212 ? -5.685 78.005 -9.283 1.00 10.41 206 ALA A CA 1
ATOM 1556 C C . ALA A 1 212 ? -5.042 79.388 -9.200 1.00 10.86 206 ALA A C 1
ATOM 1557 O O . ALA A 1 212 ? -4.105 79.593 -8.429 1.00 10.59 206 ALA A O 1
ATOM 1559 N N . THR A 1 213 ? -5.545 80.337 -9.987 1.00 11.34 207 THR A N 1
ATOM 1560 C CA . THR A 1 213 ? -4.970 81.679 -10.015 1.00 12.02 207 THR A CA 1
ATOM 1561 C C . THR A 1 213 ? -5.090 82.459 -8.712 1.00 11.36 207 THR A C 1
ATOM 1562 O O . THR A 1 213 ? -4.216 83.264 -8.385 1.00 11.81 207 THR A O 1
ATOM 1566 N N . TYR A 1 214 ? -6.167 82.227 -7.967 1.00 10.62 208 TYR A N 1
ATOM 1567 C CA . TYR A 1 214 ? -6.354 82.911 -6.693 1.00 10.89 208 TYR A CA 1
ATOM 1568 C C . TYR A 1 214 ? -6.146 81.931 -5.540 1.00 9.79 208 TYR A C 1
ATOM 1569 O O . TYR A 1 214 ? -5.334 82.174 -4.645 1.00 10.84 208 TYR A O 1
ATOM 1578 N N . GLY A 1 215 ? -6.877 80.821 -5.574 1.00 9.35 209 GLY A N 1
ATOM 1579 C CA . GLY A 1 215 ? -6.768 79.824 -4.521 1.00 8.46 209 GLY A CA 1
ATOM 1580 C C . GLY A 1 215 ? -5.381 79.228 -4.358 1.00 9.76 209 GLY A C 1
ATOM 1581 O O . GLY A 1 215 ? -5.031 78.736 -3.286 1.00 8.45 209 GLY A O 1
ATOM 1582 N N . GLY A 1 216 ? -4.584 79.258 -5.418 1.00 9.63 210 GLY A N 1
ATOM 1583 C CA . GLY A 1 216 ? -3.245 78.709 -5.314 1.00 9.92 210 GLY A CA 1
ATOM 1584 C C . GLY A 1 216 ? -2.189 79.789 -5.167 1.00 9.68 210 GLY A C 1
ATOM 1585 O O . GLY A 1 216 ? -0.995 79.491 -5.188 1.00 7.98 210 GLY A O 1
ATOM 1586 N N . SER A 1 217 ? -2.621 81.035 -4.984 1.00 9.59 211 SER A N 1
ATOM 1587 C CA . SER A 1 217 ? -1.688 82.158 -4.891 1.00 9.89 211 SER A CA 1
ATOM 1588 C C . SER A 1 217 ? -0.816 82.269 -3.643 1.00 9.15 211 SER A C 1
ATOM 1589 O O . SER A 1 217 ? 0.099 83.087 -3.607 1.00 10.21 211 SER A O 1
ATOM 1592 N N . THR A 1 218 ? -1.087 81.473 -2.616 1.00 7.45 212 THR A N 1
ATOM 1593 C CA . THR A 1 218 ? -0.247 81.532 -1.427 1.00 7.99 212 THR A CA 1
ATOM 1594 C C . THR A 1 218 ? -0.165 80.161 -0.760 1.00 8.33 212 THR A C 1
ATOM 1595 O O . THR A 1 218 ? -0.550 79.154 -1.354 1.00 8.24 212 THR A O 1
ATOM 1599 N N . GLU A 1 219 ? 0.361 80.123 0.457 1.00 8.68 213 GLU A N 1
ATOM 1600 C CA . GLU A 1 219 ? 0.512 78.872 1.195 1.00 8.11 213 GLU A CA 1
ATOM 1601 C C . GLU A 1 219 ? 0.718 79.210 2.662 1.00 7.79 213 GLU A C 1
ATOM 1602 O O . GLU A 1 219 ? 0.639 80.375 3.058 1.00 8.53 213 GLU A O 1
ATOM 1608 N N . VAL A 1 220 ? 0.982 78.189 3.469 1.00 7.75 214 VAL A N 1
ATOM 1609 C CA . VAL A 1 220 ? 1.237 78.414 4.885 1.00 8.30 214 VAL A CA 1
ATOM 1610 C C . VAL A 1 220 ? 2.383 79.416 5.006 1.00 8.41 214 VAL A C 1
ATOM 1611 O O . VAL A 1 220 ? 3.411 79.289 4.331 1.00 8.17 214 VAL A O 1
ATOM 1615 N N . GLY A 1 221 ? 2.201 80.416 5.861 1.00 8.88 215 GLY A N 1
ATOM 1616 C CA . GLY A 1 221 ? 3.240 81.411 6.058 1.00 10.67 215 GLY A CA 1
ATOM 1617 C C . GLY A 1 221 ? 3.176 82.585 5.102 1.00 11.55 215 GLY A C 1
ATOM 1618 O O . GLY A 1 221 ? 3.939 83.539 5.244 1.00 11.89 215 GLY A O 1
ATOM 1619 N N . GLY A 1 222 ? 2.278 82.518 4.125 1.00 10.48 216 GLY A N 1
ATOM 1620 C CA . GLY A 1 222 ? 2.149 83.604 3.171 1.00 11.13 216 GLY A CA 1
ATOM 1621 C C . GLY A 1 222 ? 3.174 83.559 2.056 1.00 11.76 216 GLY A C 1
ATOM 1622 O O . GLY A 1 222 ? 3.969 82.623 1.957 1.00 11.92 216 GLY A O 1
ATOM 1623 N N . GLY A 1 223 ? 3.163 84.583 1.210 1.00 11.83 217 GLY A N 1
ATOM 1624 C CA . GLY A 1 223 ? 4.097 84.617 0.104 1.00 12.59 217 GLY A CA 1
ATOM 1625 C C . GLY A 1 223 ? 3.569 83.798 -1.058 1.00 13.73 217 GLY A C 1
ATOM 1626 O O . GLY A 1 223 ? 2.416 83.364 -1.035 1.00 12.58 217 GLY A O 1
ATOM 1627 N N . PRO A 1 224 ? 4.392 83.557 -2.088 1.00 13.03 218 PRO A N 1
ATOM 1628 C CA . PRO A 1 224 ? 3.995 82.782 -3.267 1.00 12.92 218 PRO A CA 1
ATOM 1629 C C . PRO A 1 224 ? 3.544 81.360 -2.954 1.00 12.74 218 PRO A C 1
ATOM 1630 O O . PRO A 1 224 ? 4.060 80.718 -2.037 1.00 13.44 218 PRO A O 1
ATOM 1634 N N . GLY A 1 225 ? 2.578 80.877 -3.726 1.00 10.38 219 GLY A N 1
ATOM 1635 C CA . GLY A 1 225 ? 2.094 79.523 -3.540 1.00 10.70 219 GLY A CA 1
ATOM 1636 C C . GLY A 1 225 ? 2.490 78.705 -4.754 1.00 9.63 219 GLY A C 1
ATOM 1637 O O . GLY A 1 225 ? 3.654 78.320 -4.907 1.00 10.39 219 GLY A O 1
ATOM 1638 N N . GLY A 1 226 ? 1.520 78.454 -5.626 1.00 9.01 220 GLY A N 1
ATOM 1639 C CA . GLY A 1 226 ? 1.777 77.694 -6.833 1.00 7.13 220 GLY A CA 1
ATOM 1640 C C . GLY A 1 226 ? 0.693 76.673 -7.109 1.00 6.96 220 GLY A C 1
ATOM 1641 O O . GLY A 1 226 ? -0.179 76.437 -6.277 1.00 7.13 220 GLY A O 1
ATOM 1642 N N . TYR A 1 227 ? 0.733 76.078 -8.294 1.00 7.03 221 TYR A N 1
ATOM 1643 C CA . TYR A 1 227 ? -0.236 75.052 -8.661 1.00 6.98 221 TYR A CA 1
ATOM 1644 C C . TYR A 1 227 ? 0.259 74.379 -9.923 1.00 7.55 221 TYR A C 1
ATOM 1645 O O . TYR A 1 227 ? 1.162 74.891 -10.590 1.00 8.73 221 TYR A O 1
ATOM 1654 N N . TYR A 1 228 ? -0.319 73.229 -10.241 1.00 7.81 222 TYR A N 1
ATOM 1655 C CA . TYR A 1 228 ? 0.067 72.509 -11.441 1.00 7.52 222 TYR A CA 1
ATOM 1656 C C . TYR A 1 228 ? -0.912 72.776 -12.558 1.00 8.20 222 TYR A C 1
ATOM 1657 O O . TYR A 1 228 ? -2.122 72.753 -12.348 1.00 8.84 222 TYR A O 1
ATOM 1666 N N . THR A 1 229 ? -0.382 73.029 -13.746 1.00 9.65 223 THR A N 1
ATOM 1667 C CA . THR A 1 229 ? -1.227 73.195 -14.914 1.00 9.41 223 THR A CA 1
ATOM 1668 C C . THR A 1 229 ? -1.604 71.749 -15.225 1.00 9.97 223 THR A C 1
ATOM 1669 O O . THR A 1 229 ? -1.019 70.822 -14.660 1.00 9.62 223 THR A O 1
ATOM 1673 N N . LYS A 1 230 ? -2.571 71.546 -16.112 1.00 10.18 224 LYS A N 1
ATOM 1674 C CA . LYS A 1 230 ? -2.968 70.194 -16.489 1.00 12.01 224 LYS A CA 1
ATOM 1675 C C . LYS A 1 230 ? -1.738 69.459 -17.028 1.00 11.04 224 LYS A C 1
ATOM 1676 O O . LYS A 1 230 ? -1.520 68.286 -16.724 1.00 11.61 224 LYS A O 1
ATOM 1682 N N . ALA A 1 231 ? -0.938 70.160 -17.830 1.00 11.32 225 ALA A N 1
ATOM 1683 C CA . ALA A 1 231 ? 0.264 69.571 -18.417 1.00 10.92 225 ALA A CA 1
ATOM 1684 C C . ALA A 1 231 ? 1.260 69.129 -17.350 1.00 11.37 225 ALA A C 1
ATOM 1685 O O . ALA A 1 231 ? 1.824 68.038 -17.433 1.00 10.71 225 ALA A O 1
ATOM 1687 N N . GLU A 1 232 ? 1.490 69.982 -16.356 1.00 10.15 226 GLU A N 1
ATOM 1688 C CA . GLU A 1 232 ? 2.418 69.633 -15.285 1.00 9.85 226 GLU A CA 1
ATOM 1689 C C . GLU A 1 232 ? 1.914 68.415 -14.536 1.00 9.27 226 GLU A C 1
ATOM 1690 O O . GLU A 1 232 ? 2.687 67.521 -14.197 1.00 8.59 226 GLU A O 1
ATOM 1696 N N . TYR A 1 233 ? 0.611 68.382 -14.273 1.00 9.67 227 TYR A N 1
ATOM 1697 C CA . TYR A 1 233 ? 0.035 67.255 -13.560 1.00 9.17 227 TYR A CA 1
ATOM 1698 C C . TYR A 1 233 ? 0.216 65.975 -14.370 1.00 9.84 227 TYR A C 1
ATOM 1699 O O . TYR A 1 233 ? 0.556 64.926 -13.821 1.00 8.15 227 TYR A O 1
ATOM 1708 N N . LYS A 1 234 ? -0.020 66.062 -15.676 1.00 10.02 228 LYS A N 1
ATOM 1709 C CA . LYS A 1 234 ? 0.144 64.903 -16.547 1.00 11.42 228 LYS A CA 1
ATOM 1710 C C . LYS A 1 234 ? 1.585 64.395 -16.483 1.00 10.67 228 LYS A C 1
ATOM 1711 O O . LYS A 1 234 ? 1.828 63.187 -16.507 1.00 10.52 228 LYS A O 1
ATOM 1717 N N . GLU A 1 235 ? 2.537 65.321 -16.405 1.00 10.22 229 GLU A N 1
ATOM 1718 C CA . GLU A 1 235 ? 3.953 64.962 -16.338 1.00 9.34 229 GLU A CA 1
ATOM 1719 C C . GLU A 1 235 ? 4.271 64.256 -15.022 1.00 8.75 229 GLU A C 1
ATOM 1720 O O . GLU A 1 235 ? 5.067 63.317 -14.989 1.00 7.62 229 GLU A O 1
ATOM 1726 N N . ILE A 1 236 ? 3.656 64.707 -13.932 1.00 7.33 230 ILE A N 1
ATOM 1727 C CA . ILE A 1 236 ? 3.876 64.059 -12.642 1.00 8.09 230 ILE A CA 1
ATOM 1728 C C . ILE A 1 236 ? 3.337 62.630 -12.722 1.00 8.22 230 ILE A C 1
ATOM 1729 O O . ILE A 1 236 ? 3.979 61.684 -12.264 1.00 7.98 230 ILE A O 1
ATOM 1734 N N . VAL A 1 237 ? 2.156 62.472 -13.313 1.00 8.19 231 VAL A N 1
ATOM 1735 C CA . VAL A 1 237 ? 1.555 61.151 -13.444 1.00 8.51 231 VAL A CA 1
ATOM 1736 C C . VAL A 1 237 ? 2.422 60.248 -14.321 1.00 8.72 231 VAL A C 1
ATOM 1737 O O . VAL A 1 237 ? 2.609 59.068 -14.016 1.00 9.46 231 VAL A O 1
ATOM 1741 N N . ARG A 1 238 ? 2.960 60.803 -15.402 1.00 9.06 232 ARG A N 1
ATOM 1742 C CA . ARG A 1 238 ? 3.805 60.023 -16.304 1.00 8.83 232 ARG A CA 1
ATOM 1743 C C . ARG A 1 238 ? 5.083 59.580 -15.598 1.00 7.59 232 ARG A C 1
ATOM 1744 O O . ARG A 1 238 ? 5.489 58.421 -15.698 1.00 8.20 232 ARG A O 1
ATOM 1752 N N . TYR A 1 239 ? 5.717 60.510 -14.888 1.00 7.81 233 TYR A N 1
ATOM 1753 C CA . TYR A 1 239 ? 6.952 60.207 -14.174 1.00 8.04 233 TYR A CA 1
ATOM 1754 C C . TYR A 1 239 ? 6.678 59.156 -13.102 1.00 8.56 233 TYR A C 1
ATOM 1755 O O . TYR A 1 239 ? 7.442 58.201 -12.942 1.00 8.25 233 TYR A O 1
ATOM 1764 N N . ALA A 1 240 ? 5.584 59.334 -12.366 1.00 8.46 234 ALA A N 1
ATOM 1765 C CA . ALA A 1 240 ? 5.220 58.381 -11.324 1.00 8.18 234 ALA A CA 1
ATOM 1766 C C . ALA A 1 240 ? 4.992 57.009 -11.948 1.00 8.55 234 ALA A C 1
ATOM 1767 O O . ALA A 1 240 ? 5.417 55.993 -11.402 1.00 9.55 234 ALA A O 1
ATOM 1769 N N . ALA A 1 241 ? 4.321 56.986 -13.095 1.00 9.02 235 ALA A N 1
ATOM 1770 C CA . ALA A 1 241 ? 4.044 55.730 -13.784 1.00 9.92 235 ALA A CA 1
ATOM 1771 C C . ALA A 1 241 ? 5.338 55.018 -14.176 1.00 10.57 235 ALA A C 1
ATOM 1772 O O . ALA A 1 241 ? 5.421 53.790 -14.099 1.00 10.21 235 ALA A O 1
ATOM 1774 N N . SER A 1 242 ? 6.348 55.783 -14.589 1.00 10.52 236 SER A N 1
ATOM 1775 C CA . SER A 1 242 ? 7.626 55.190 -14.982 1.00 11.15 236 SER A CA 1
ATOM 1776 C C . SER A 1 242 ? 8.340 54.619 -13.755 1.00 12.27 236 SER A C 1
ATOM 1777 O O . SER A 1 242 ? 9.275 53.826 -13.882 1.00 13.35 236 SER A O 1
ATOM 1780 N N . ARG A 1 243 ? 7.898 55.034 -12.570 1.00 10.03 237 ARG A N 1
ATOM 1781 C CA . ARG A 1 243 ? 8.459 54.537 -11.316 1.00 10.10 237 ARG A CA 1
ATOM 1782 C C . ARG A 1 243 ? 7.441 53.584 -10.683 1.00 9.80 237 ARG A C 1
ATOM 1783 O O . ARG A 1 243 ? 7.516 53.260 -9.496 1.00 9.34 237 ARG A O 1
ATOM 1791 N N . HIS A 1 244 ? 6.483 53.152 -11.498 1.00 9.06 238 HIS A N 1
ATOM 1792 C CA . HIS A 1 244 ? 5.436 52.224 -11.080 1.00 9.89 238 HIS A CA 1
ATOM 1793 C C . HIS A 1 244 ? 4.650 52.641 -9.851 1.00 9.78 238 HIS A C 1
ATOM 1794 O O . HIS A 1 244 ? 4.399 51.847 -8.936 1.00 9.99 238 HIS A O 1
ATOM 1801 N N . LEU A 1 245 ? 4.259 53.910 -9.856 1.00 9.24 239 LEU A N 1
ATOM 1802 C CA . LEU A 1 245 ? 3.457 54.491 -8.796 1.00 8.92 239 LEU A CA 1
ATOM 1803 C C . LEU A 1 245 ? 2.165 54.962 -9.443 1.00 9.21 239 LEU A C 1
ATOM 1804 O O . LEU A 1 245 ? 2.187 55.761 -10.381 1.00 10.10 239 LEU A O 1
ATOM 1809 N N . GLU A 1 246 ? 1.044 54.439 -8.960 1.00 8.66 240 GLU A N 1
ATOM 1810 C CA . GLU A 1 246 ? -0.268 54.829 -9.461 1.00 8.25 240 GLU A CA 1
ATOM 1811 C C . GLU A 1 246 ? -0.631 56.073 -8.654 1.00 7.85 240 GLU A C 1
ATOM 1812 O O . GLU A 1 246 ? -0.644 56.031 -7.426 1.00 8.65 240 GLU A O 1
ATOM 1818 N N . VAL A 1 247 ? -0.899 57.180 -9.339 1.00 7.52 241 VAL A N 1
ATOM 1819 C CA . VAL A 1 247 ? -1.231 58.425 -8.653 1.00 7.47 241 VAL A CA 1
ATOM 1820 C C . VAL A 1 247 ? -2.684 58.462 -8.206 1.00 7.09 241 VAL A C 1
ATOM 1821 O O . VAL A 1 247 ? -3.597 58.243 -9.002 1.00 8.30 241 VAL A O 1
ATOM 1825 N N . VAL A 1 248 ? -2.873 58.726 -6.916 1.00 6.62 242 VAL A N 1
ATOM 1826 C CA . VAL A 1 248 ? -4.190 58.828 -6.304 1.00 6.37 242 VAL A CA 1
ATOM 1827 C C . VAL A 1 248 ? -4.349 60.290 -5.900 1.00 6.52 242 VAL A C 1
ATOM 1828 O O . VAL A 1 248 ? -3.815 60.726 -4.877 1.00 6.83 242 VAL A O 1
ATOM 1832 N N . PRO A 1 249 ? -5.067 61.075 -6.714 1.00 6.06 243 PRO A N 1
ATOM 1833 C CA . PRO A 1 249 ? -5.263 62.490 -6.401 1.00 5.86 243 PRO A CA 1
ATOM 1834 C C . PRO A 1 249 ? -6.364 62.690 -5.374 1.00 7.10 243 PRO A C 1
ATOM 1835 O O . PRO A 1 249 ? -7.323 61.922 -5.333 1.00 7.46 243 PRO A O 1
ATOM 1839 N N . GLU A 1 250 ? -6.219 63.720 -4.548 1.00 6.85 244 GLU A N 1
ATOM 1840 C CA . GLU A 1 250 ? -7.231 64.026 -3.545 1.00 6.83 244 GLU A CA 1
ATOM 1841 C C . GLU A 1 250 ? -7.664 65.482 -3.599 1.00 7.22 244 GLU A C 1
ATOM 1842 O O . GLU A 1 250 ? -6.830 66.391 -3.624 1.00 6.97 244 GLU A O 1
ATOM 1848 N N . ILE A 1 251 ? -8.977 65.684 -3.641 1.00 6.93 245 ILE A N 1
ATOM 1849 C CA . ILE A 1 251 ? -9.579 67.009 -3.583 1.00 6.70 245 ILE A CA 1
ATOM 1850 C C . ILE A 1 251 ? -10.449 66.838 -2.341 1.00 7.14 245 ILE A C 1
ATOM 1851 O O . ILE A 1 251 ? -11.486 66.171 -2.378 1.00 7.48 245 ILE A O 1
ATOM 1856 N N . ASP A 1 252 ? -9.999 67.414 -1.232 1.00 7.04 246 ASP A N 1
ATOM 1857 C CA . ASP A 1 252 ? -10.699 67.280 0.043 1.00 7.54 246 ASP A CA 1
ATOM 1858 C C . ASP A 1 252 ? -12.036 68.018 0.100 1.00 7.26 246 ASP A C 1
ATOM 1859 O O . ASP A 1 252 ? -12.128 69.184 -0.280 1.00 7.65 246 ASP A O 1
ATOM 1864 N N . MET A 1 253 ? -13.065 67.329 0.591 1.00 7.56 247 MET A N 1
ATOM 1865 C CA . MET A 1 253 ? -14.401 67.909 0.719 1.00 7.87 247 MET A CA 1
ATOM 1866 C C . MET A 1 253 ? -15.201 67.130 1.763 1.00 6.58 247 MET A C 1
ATOM 1867 O O . MET A 1 253 ? -14.962 65.942 1.972 1.00 7.22 247 MET A O 1
ATOM 1872 N N . PRO A 1 254 ? -16.161 67.788 2.441 1.00 6.96 248 PRO A N 1
ATOM 1873 C CA . PRO A 1 254 ? -16.560 69.192 2.318 1.00 7.37 248 PRO A CA 1
ATOM 1874 C C . PRO A 1 254 ? -15.703 70.115 3.179 1.00 7.11 248 PRO A C 1
ATOM 1875 O O . PRO A 1 254 ? -15.818 71.337 3.095 1.00 7.80 248 PRO A O 1
ATOM 1879 N N . GLY A 1 255 ? -14.855 69.523 4.016 1.00 7.83 249 GLY A N 1
ATOM 1880 C CA . GLY A 1 255 ? -13.980 70.316 4.863 1.00 7.79 249 GLY A CA 1
ATOM 1881 C C . GLY A 1 255 ? -12.658 70.572 4.159 1.00 8.17 249 GLY A C 1
ATOM 1882 O O . GLY A 1 255 ? -12.443 70.062 3.059 1.00 8.25 249 GLY A O 1
ATOM 1883 N N . HIS A 1 256 ? -11.776 71.355 4.781 1.00 7.35 250 HIS A N 1
ATOM 1884 C CA . HIS A 1 256 ? -10.470 71.667 4.191 1.00 7.10 250 HIS A CA 1
ATOM 1885 C C . HIS A 1 256 ? -10.623 72.247 2.796 1.00 6.57 250 HIS A C 1
ATOM 1886 O O . HIS A 1 256 ? -9.854 71.930 1.882 1.00 7.30 250 HIS A O 1
ATOM 1893 N N . THR A 1 257 ? -11.601 73.132 2.654 1.00 6.67 251 THR A N 1
ATOM 1894 C CA . THR A 1 257 ? -11.920 73.739 1.371 1.00 6.00 251 THR A CA 1
ATOM 1895 C C . THR A 1 257 ? -11.749 75.254 1.300 1.00 6.53 251 THR A C 1
ATOM 1896 O O . THR A 1 257 ? -12.262 75.883 0.378 1.00 6.98 251 THR A O 1
ATOM 1900 N N . ASN A 1 258 ? -11.028 75.856 2.241 1.00 6.57 252 ASN A N 1
ATOM 1901 C CA . ASN A 1 258 ? -10.906 77.308 2.196 1.00 7.09 252 ASN A CA 1
ATOM 1902 C C . ASN A 1 258 ? -10.331 77.886 0.907 1.00 7.80 252 ASN A C 1
ATOM 1903 O O . ASN A 1 258 ? -10.766 78.945 0.465 1.00 7.85 252 ASN A O 1
ATOM 1908 N N . ALA A 1 259 ? -9.354 77.217 0.302 1.00 7.87 253 ALA A N 1
ATOM 1909 C CA . ALA A 1 259 ? -8.766 77.752 -0.925 1.00 7.13 253 ALA A CA 1
ATOM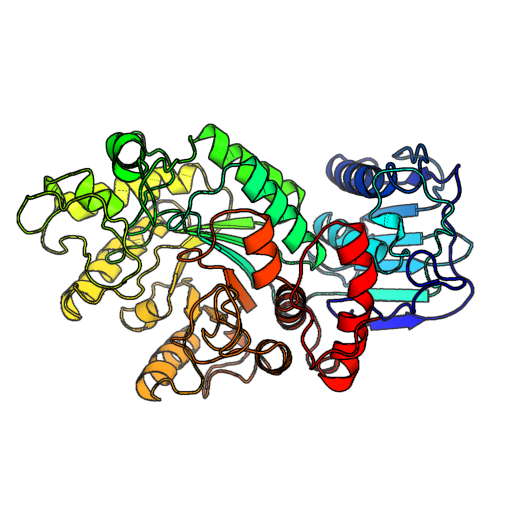 1910 C C . ALA A 1 259 ? -9.839 77.944 -1.994 1.00 7.67 253 ALA A C 1
ATOM 1911 O O . ALA A 1 259 ? -9.841 78.947 -2.707 1.00 8.73 253 ALA A O 1
ATOM 1913 N N . ALA A 1 260 ? -10.755 76.988 -2.095 1.00 7.35 254 ALA A N 1
ATOM 1914 C CA . ALA A 1 260 ? -11.837 77.082 -3.071 1.00 8.51 254 ALA A CA 1
ATOM 1915 C C . ALA A 1 260 ? -12.837 78.150 -2.641 1.00 8.33 254 ALA A C 1
ATOM 1916 O O . ALA A 1 260 ? -13.271 78.975 -3.450 1.00 9.11 254 ALA A O 1
ATOM 1918 N N . LEU A 1 261 ? -13.203 78.124 -1.364 1.00 8.56 255 LEU A N 1
ATOM 1919 C CA . LEU A 1 261 ? -14.162 79.079 -0.816 1.00 8.89 255 LEU A CA 1
ATOM 1920 C C . LEU A 1 261 ? -13.687 80.517 -0.960 1.00 9.44 255 LEU A C 1
ATOM 1921 O O . LEU A 1 261 ? -14.486 81.419 -1.210 1.00 9.86 255 LEU A O 1
ATOM 1926 N N . ALA A 1 262 ? -12.385 80.728 -0.796 1.00 9.00 256 ALA A N 1
ATOM 1927 C CA . ALA A 1 262 ? -11.811 82.064 -0.898 1.00 8.72 256 ALA A CA 1
ATOM 1928 C C . ALA A 1 262 ? -11.794 82.556 -2.341 1.00 9.38 256 ALA A C 1
ATOM 1929 O O . ALA A 1 262 ? -11.744 83.759 -2.594 1.00 10.19 256 ALA A O 1
ATOM 1931 N N . SER A 1 263 ? -11.844 81.617 -3.279 1.00 9.47 257 SER A N 1
ATOM 1932 C CA . SER A 1 263 ? -11.809 81.942 -4.700 1.00 9.95 257 SER A CA 1
ATOM 1933 C C . SER A 1 263 ? -13.174 82.277 -5.296 1.00 10.39 257 SER A C 1
ATOM 1934 O O . SER A 1 263 ? -13.259 83.030 -6.268 1.00 10.73 257 SER A O 1
ATOM 1937 N N . TYR A 1 264 ? -14.233 81.718 -4.718 1.00 10.92 258 TYR A N 1
ATOM 1938 C CA . TYR A 1 264 ? -15.586 81.954 -5.212 1.00 10.69 258 TYR A CA 1
ATOM 1939 C C . TYR A 1 264 ? -16.581 82.211 -4.088 1.00 10.82 258 TYR A C 1
ATOM 1940 O O . TYR A 1 264 ? -17.021 81.285 -3.409 1.00 9.71 258 TYR A O 1
ATOM 1949 N N . ALA A 1 265 ? -16.940 83.477 -3.911 1.00 12.23 259 ALA A N 1
ATOM 1950 C CA . ALA A 1 265 ? -17.874 83.877 -2.865 1.00 11.43 259 ALA A CA 1
ATOM 1951 C C . ALA A 1 265 ? -19.161 83.052 -2.851 1.00 11.24 259 ALA A C 1
ATOM 1952 O O . ALA A 1 265 ? -19.671 82.707 -1.786 1.00 11.11 259 ALA A O 1
ATOM 1954 N N . GLU A 1 266 ? -19.678 82.727 -4.032 1.00 12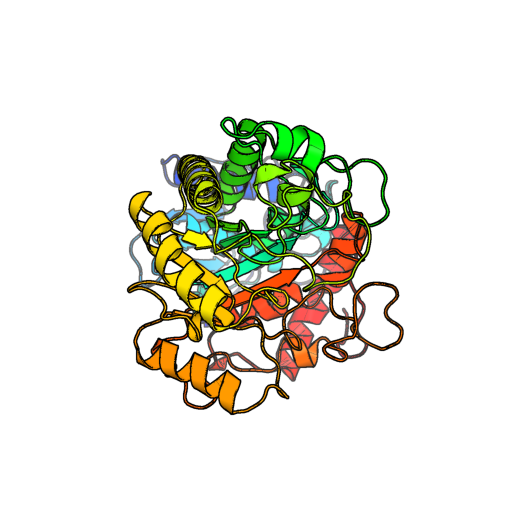.16 260 GLU A N 1
ATOM 1955 C CA . GLU A 1 266 ? -20.924 81.969 -4.146 1.00 13.66 260 GLU A CA 1
ATOM 1956 C C . GLU A 1 266 ? -20.947 80.601 -3.462 1.00 12.97 260 GLU A C 1
ATOM 1957 O O . GLU A 1 266 ? -22.017 80.098 -3.106 1.00 13.22 260 GLU A O 1
ATOM 1963 N N . LEU A 1 267 ? -19.778 79.996 -3.273 1.00 11.74 261 LEU A N 1
ATOM 1964 C CA . LEU A 1 267 ? -19.705 78.683 -2.638 1.00 11.18 261 LEU A CA 1
ATOM 1965 C C . LEU A 1 267 ? -19.904 78.749 -1.129 1.00 10.85 261 LEU A C 1
ATOM 1966 O O . LEU A 1 267 ? -20.133 77.729 -0.480 1.00 11.53 261 LEU A O 1
ATOM 1971 N N . ASN A 1 268 ? -19.817 79.952 -0.578 1.00 10.76 262 ASN A N 1
ATOM 1972 C CA . ASN A 1 268 ? -19.944 80.147 0.862 1.00 10.77 262 ASN A CA 1
ATOM 1973 C C . ASN A 1 268 ? -21.379 80.296 1.335 1.00 11.66 262 ASN A C 1
ATOM 1974 O O . ASN A 1 268 ? -22.198 80.933 0.679 1.00 12.42 262 ASN A O 1
ATOM 1979 N N . CYS A 1 269 ? -21.679 79.705 2.486 1.00 12.01 263 CYS A N 1
ATOM 1980 C CA . CYS A 1 269 ? -23.029 79.770 3.023 1.00 12.67 263 CYS A CA 1
ATOM 1981 C C . CYS A 1 269 ? -23.548 81.201 3.169 1.00 13.55 263 CYS A C 1
ATOM 1982 O O . CYS A 1 269 ? -24.738 81.449 2.980 1.00 13.65 263 CYS A O 1
ATOM 1985 N N . ASP A 1 270 ? -22.668 82.140 3.506 1.00 12.23 264 ASP A N 1
ATOM 1986 C CA . ASP A 1 270 ? -23.089 83.531 3.653 1.00 12.04 264 ASP A CA 1
ATOM 1987 C C . ASP A 1 270 ? -22.777 84.349 2.400 1.00 12.60 264 ASP A C 1
ATOM 1988 O O . ASP A 1 270 ? -22.914 85.574 2.389 1.00 11.82 264 ASP A O 1
ATOM 1993 N N . GLY A 1 271 ? -22.364 83.659 1.340 1.00 13.17 265 GLY A N 1
ATOM 1994 C CA . GLY A 1 271 ? -22.069 84.325 0.081 1.00 12.27 265 GLY A CA 1
ATOM 1995 C C . GLY A 1 271 ? -20.882 85.266 0.087 1.00 12.32 265 GLY A C 1
ATOM 1996 O O . GLY A 1 271 ? -20.736 86.091 -0.814 1.00 12.20 265 GLY A O 1
ATOM 1997 N N . VAL A 1 272 ? -20.035 85.149 1.104 1.00 12.40 266 VAL A N 1
ATOM 1998 C CA . VAL A 1 272 ? -18.851 85.992 1.217 1.00 11.98 266 VAL A CA 1
ATOM 1999 C C . VAL A 1 272 ? -17.608 85.112 1.196 1.00 12.02 266 VAL A C 1
ATOM 2000 O O . VAL A 1 272 ? -17.517 84.137 1.935 1.00 11.51 266 VAL A O 1
ATOM 2004 N N . ALA A 1 273 ? -16.653 85.455 0.340 1.00 11.15 267 ALA A N 1
ATOM 2005 C CA . ALA A 1 273 ? -15.426 84.679 0.250 1.00 10.95 267 ALA A CA 1
ATOM 2006 C C . ALA A 1 273 ? -14.537 84.960 1.456 1.00 10.46 267 ALA A C 1
ATOM 2007 O O . ALA A 1 273 ? -14.281 86.120 1.791 1.00 11.71 267 ALA A O 1
ATOM 2009 N N . PRO A 1 274 ? -14.074 83.903 2.142 1.00 10.37 268 PRO A N 1
ATOM 2010 C CA . PRO A 1 274 ? -13.204 84.107 3.305 1.00 10.47 268 PRO A CA 1
ATOM 2011 C C . PRO A 1 274 ? -11.844 84.528 2.758 1.00 10.05 268 PRO A C 1
ATOM 2012 O O . PRO A 1 274 ? -11.582 84.381 1.565 1.00 10.97 268 PRO A O 1
ATOM 2016 N N . PRO A 1 275 ? -10.964 85.064 3.611 1.00 10.29 269 PRO A N 1
ATOM 2017 C CA . PRO A 1 275 ? -9.652 85.462 3.092 1.00 10.35 269 PRO A CA 1
ATOM 2018 C C . PRO A 1 275 ? -8.841 84.209 2.770 1.00 10.90 269 PRO A C 1
ATOM 2019 O O . PRO A 1 275 ? -9.205 83.105 3.184 1.00 9.86 269 PRO A O 1
ATOM 2023 N N . LEU A 1 276 ? -7.757 84.374 2.020 1.00 10.11 270 LEU A N 1
ATOM 2024 C CA . LEU A 1 276 ? -6.882 83.245 1.734 1.00 10.02 270 LEU A CA 1
ATOM 2025 C C . LEU A 1 276 ? -6.322 82.896 3.110 1.00 9.17 270 LEU A C 1
ATOM 2026 O O . LEU A 1 276 ? -6.081 83.793 3.921 1.00 10.15 270 LEU A O 1
ATOM 2031 N N . TYR A 1 277 ? -6.126 81.610 3.381 1.00 8.35 271 TYR A N 1
ATOM 2032 C CA . TYR A 1 277 ? -5.630 81.179 4.688 1.00 8.66 271 TYR A CA 1
ATOM 2033 C C . TYR A 1 277 ? -4.151 80.802 4.688 1.00 8.56 271 TYR A C 1
ATOM 2034 O O . TYR A 1 277 ? -3.701 80.018 3.851 1.00 9.10 271 TYR A O 1
ATOM 2043 N N . THR A 1 278 ? -3.400 81.352 5.640 1.00 9.01 272 THR A N 1
ATOM 2044 C CA . THR A 1 278 ? -1.972 81.072 5.735 1.00 9.17 272 THR A CA 1
ATOM 2045 C C . THR A 1 278 ? -1.564 80.511 7.099 1.00 8.76 272 THR A C 1
ATOM 2046 O O . THR A 1 278 ? -0.375 80.375 7.390 1.00 9.34 272 THR A O 1
ATOM 2050 N N . GLY A 1 279 ? -2.555 80.182 7.926 1.00 8.53 273 GLY A N 1
ATOM 2051 C CA . GLY A 1 279 ? -2.275 79.626 9.240 1.00 8.12 273 GLY A CA 1
ATOM 2052 C C . GLY A 1 279 ? -2.042 78.128 9.187 1.00 9.05 273 GLY A C 1
ATOM 2053 O O . GLY A 1 279 ? -1.886 77.558 8.104 1.00 8.86 273 GLY A O 1
ATOM 2054 N N . THR A 1 280 ? -2.038 77.483 10.352 1.00 7.85 274 THR A N 1
ATOM 2055 C CA . THR A 1 280 ? -1.800 76.043 10.423 1.00 7.72 274 THR A CA 1
ATOM 2056 C C . THR A 1 280 ? -2.858 75.256 11.197 1.00 8.70 274 THR A C 1
ATOM 2057 O O . THR A 1 280 ? -2.599 74.143 11.664 1.00 10.38 274 THR A O 1
ATOM 2061 N N . LYS A 1 281 ? -4.048 75.827 11.340 1.00 7.37 275 LYS A N 1
ATOM 2062 C CA . LYS A 1 281 ? -5.124 75.139 12.041 1.00 7.05 275 LYS A CA 1
ATOM 2063 C C . LYS A 1 281 ? -5.957 74.347 11.035 1.00 7.45 275 LYS A C 1
ATOM 2064 O O . LYS A 1 281 ? -5.764 74.479 9.825 1.00 8.27 275 LYS A O 1
ATOM 2070 N N . VAL A 1 282 ? -6.869 73.520 11.544 1.00 6.83 276 VAL A N 1
ATOM 2071 C CA . VAL A 1 282 ? -7.740 72.709 10.696 1.00 5.65 276 VAL A CA 1
ATOM 2072 C C . VAL A 1 282 ? -9.162 72.635 11.251 1.00 6.70 276 VAL A C 1
ATOM 2073 O O . VAL A 1 282 ? -9.389 72.901 12.432 1.00 8.13 276 VAL A O 1
ATOM 2077 N N . GLY A 1 283 ? -10.109 72.284 10.380 1.00 6.47 277 GLY A N 1
ATOM 2078 C CA . GLY A 1 283 ? -11.495 72.093 10.786 1.00 8.09 277 GLY A CA 1
ATOM 2079 C C . GLY A 1 283 ? -12.485 73.239 10.740 1.00 9.03 277 GLY A C 1
ATOM 2080 O O . GLY A 1 283 ? -13.660 73.042 11.053 1.00 10.69 277 GLY A O 1
ATOM 2081 N N . PHE A 1 284 ? -12.033 74.415 10.323 1.00 8.52 278 PHE A N 1
ATOM 2082 C CA . PHE A 1 284 ? -12.874 75.609 10.299 1.00 9.69 278 PHE A CA 1
ATOM 2083 C C . PHE A 1 284 ? -13.605 75.918 8.997 1.00 9.34 278 PHE A C 1
ATOM 2084 O O . PHE A 1 284 ? -14.476 76.786 8.971 1.00 10.13 278 PHE A O 1
ATOM 2092 N N . SER A 1 285 ? -13.254 75.226 7.920 1.00 9.22 279 SER A N 1
ATOM 2093 C CA . SER A 1 285 ? -13.876 75.485 6.626 1.00 8.08 279 SER A CA 1
ATOM 2094 C C . SER A 1 285 ? -14.908 74.445 6.212 1.00 7.91 279 SER A C 1
ATOM 2095 O O . SER A 1 285 ? -14.836 73.286 6.615 1.00 7.94 279 SER A O 1
ATOM 2098 N N . SER A 1 286 ? -15.866 74.865 5.393 1.00 8.99 280 SER A N 1
ATOM 2099 C CA . SER A 1 286 ? -16.887 73.947 4.910 1.00 9.10 280 SER A CA 1
ATOM 2100 C C . SER A 1 286 ? -17.611 74.436 3.665 1.00 9.75 280 SER A C 1
ATOM 2101 O O . SER A 1 286 ? -17.952 75.614 3.552 1.00 8.80 280 SER A O 1
ATOM 2104 N N . LEU A 1 287 ? -17.828 73.529 2.718 1.00 9.47 281 LEU A N 1
ATOM 2105 C CA . LEU A 1 287 ? -18.582 73.882 1.527 1.00 9.60 281 LEU A CA 1
ATOM 2106 C C . LEU A 1 287 ? -19.991 74.047 2.080 1.00 10.63 281 LEU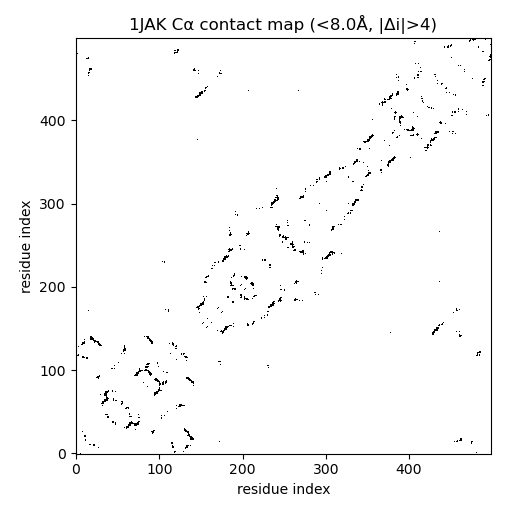 A C 1
ATOM 2107 O O . LEU A 1 287 ? -20.293 73.525 3.158 1.00 10.19 281 LEU A O 1
ATOM 2112 N N . CYS A 1 288 ? -20.854 74.762 1.368 1.00 9.96 282 CYS A N 1
ATOM 2113 C CA . CYS A 1 288 ? -22.210 74.941 1.866 1.00 11.62 282 CYS A CA 1
ATOM 2114 C C . CYS A 1 288 ? -23.094 73.808 1.349 1.00 11.90 282 CYS A C 1
ATOM 2115 O O . CYS A 1 288 ? -23.520 73.805 0.195 1.00 12.99 282 CYS A O 1
ATOM 2118 N N . VAL A 1 289 ? -23.352 72.838 2.221 1.00 12.15 283 VAL A N 1
ATOM 2119 C CA . VAL A 1 289 ? -24.143 71.666 1.870 1.00 12.78 283 VAL A CA 1
ATOM 2120 C C . VAL A 1 289 ? -25.548 71.977 1.364 1.00 14.02 283 VAL A C 1
ATOM 2121 O O . VAL A 1 289 ? -26.074 71.251 0.522 1.00 14.39 283 VAL A O 1
ATOM 2125 N N . ASP A 1 290 ? -26.145 73.059 1.859 1.00 14.75 284 ASP A N 1
ATOM 2126 C CA . ASP A 1 290 ? -27.502 73.431 1.457 1.00 17.39 284 ASP A CA 1
ATOM 2127 C C . ASP A 1 290 ? -27.619 74.274 0.189 1.00 16.93 284 ASP A C 1
ATOM 2128 O O . ASP A 1 290 ? -28.697 74.790 -0.104 1.00 17.69 284 ASP A O 1
ATOM 2133 N N . LYS A 1 291 ? -26.530 74.425 -0.560 1.00 16.05 285 LYS A N 1
ATOM 2134 C CA . LYS A 1 291 ? -26.574 75.212 -1.793 1.00 15.95 285 LYS A CA 1
ATOM 2135 C C . LYS A 1 291 ? -26.401 74.336 -3.025 1.00 14.94 285 LYS A C 1
ATOM 2136 O O . LYS A 1 291 ? -25.541 73.460 -3.053 1.00 14.59 285 LYS A O 1
ATOM 2142 N N . ASP A 1 292 ? -27.215 74.577 -4.049 1.00 15.14 286 ASP A N 1
ATOM 2143 C CA . ASP A 1 292 ? -27.121 73.792 -5.273 1.00 15.11 286 ASP A CA 1
ATOM 2144 C C . ASP A 1 292 ? -25.791 73.975 -5.995 1.00 13.67 286 ASP A C 1
ATOM 2145 O O . ASP A 1 292 ? -25.242 73.017 -6.533 1.00 14.15 286 ASP A O 1
ATOM 2150 N N . VAL A 1 293 ? -25.277 75.201 -6.014 1.00 13.67 287 VAL A N 1
ATOM 2151 C CA . VAL A 1 293 ? -24.020 75.477 -6.707 1.00 12.90 287 VAL A CA 1
ATOM 2152 C C . VAL A 1 293 ? -22.879 74.596 -6.203 1.00 12.82 287 VAL A C 1
ATOM 2153 O O . VAL A 1 293 ? -21.950 74.281 -6.946 1.00 12.32 287 VAL A O 1
ATOM 2157 N N . THR A 1 294 ? -22.963 74.187 -4.943 1.00 10.97 288 THR A N 1
ATOM 2158 C CA . THR A 1 294 ? -21.938 73.341 -4.344 1.00 11.48 288 THR A CA 1
ATOM 2159 C C . THR A 1 294 ? -21.713 72.055 -5.131 1.00 11.93 288 THR A C 1
ATOM 2160 O O . THR A 1 294 ? -20.575 71.631 -5.345 1.00 11.26 288 THR A O 1
ATOM 2164 N N . TYR A 1 295 ? -22.806 71.441 -5.567 1.00 11.64 289 TYR A N 1
ATOM 2165 C CA . TYR A 1 295 ? -22.733 70.189 -6.303 1.00 13.01 289 TYR A CA 1
ATOM 2166 C C . TYR A 1 295 ? -22.336 70.368 -7.762 1.00 13.69 289 TYR A C 1
ATOM 2167 O O . TYR A 1 295 ? -21.786 69.451 -8.374 1.00 14.18 289 TYR A O 1
ATOM 2176 N N . ASP A 1 296 ? -22.598 71.544 -8.323 1.00 13.39 290 ASP A N 1
ATOM 2177 C CA . ASP A 1 296 ? -22.188 71.812 -9.697 1.00 14.11 290 ASP A CA 1
ATOM 2178 C C . ASP A 1 296 ? -20.667 71.930 -9.656 1.00 13.74 290 ASP A C 1
ATOM 2179 O O . ASP A 1 296 ? -19.959 71.403 -10.515 1.00 13.83 290 ASP A O 1
ATOM 2184 N N . PHE A 1 297 ? -20.183 72.629 -8.633 1.00 12.58 291 PHE A N 1
ATOM 2185 C CA . PHE A 1 297 ? -18.755 72.839 -8.413 1.00 12.09 291 PHE A CA 1
ATOM 2186 C C . PHE A 1 297 ? -18.033 71.500 -8.246 1.00 12.04 291 PHE A C 1
ATOM 2187 O O . PHE A 1 297 ? -17.035 71.229 -8.918 1.00 11.70 291 PHE A O 1
ATOM 2195 N N . VAL A 1 298 ? -18.544 70.661 -7.351 1.00 11.43 292 VAL A N 1
ATOM 2196 C CA . VAL A 1 298 ? -17.934 69.361 -7.102 1.00 11.54 292 VAL A CA 1
ATOM 2197 C C . VAL A 1 298 ? -17.920 68.492 -8.355 1.00 12.45 292 VAL A C 1
ATOM 2198 O O . VAL A 1 298 ? -16.919 67.839 -8.652 1.00 12.32 292 VAL A O 1
ATOM 2202 N N . ASP A 1 299 ? -19.023 68.487 -9.096 1.00 11.96 293 ASP A N 1
ATOM 2203 C CA . ASP A 1 299 ? -19.090 67.686 -10.310 1.00 12.90 293 ASP A CA 1
ATOM 2204 C C . ASP A 1 299 ? -18.062 68.172 -11.331 1.00 12.73 293 ASP A C 1
ATOM 2205 O O . ASP A 1 299 ? -17.361 67.360 -11.941 1.00 13.98 293 ASP A O 1
ATOM 2210 N N . ASP A 1 300 ? -17.959 69.489 -11.506 1.00 12.09 294 ASP A N 1
ATOM 2211 C CA . ASP A 1 300 ? -16.997 70.050 -12.455 1.00 11.88 294 ASP A CA 1
ATOM 2212 C C . ASP A 1 300 ? -15.564 69.666 -12.091 1.00 12.54 294 ASP A C 1
ATOM 2213 O O . ASP A 1 300 ? -14.787 69.239 -12.949 1.00 11.04 294 ASP A O 1
ATOM 2218 N N . VAL A 1 301 ? -15.215 69.823 -10.818 1.00 12.05 295 VAL A N 1
ATOM 2219 C CA . VAL A 1 301 ? -13.866 69.504 -10.362 1.00 12.08 295 VAL A CA 1
ATOM 2220 C C . VAL A 1 301 ? -13.527 68.018 -10.470 1.00 11.89 295 VAL A C 1
ATOM 2221 O O . VAL A 1 301 ? -12.476 67.657 -11.002 1.00 11.14 295 VAL A O 1
ATOM 2225 N N . ILE A 1 302 ? -14.408 67.159 -9.972 1.00 10.99 296 ILE A N 1
ATOM 2226 C CA . ILE A 1 302 ? -14.160 65.724 -10.031 1.00 11.13 296 ILE A CA 1
ATOM 2227 C C . ILE A 1 302 ? -14.091 65.246 -11.481 1.00 11.80 296 ILE A C 1
ATOM 2228 O O . ILE A 1 302 ? -13.290 64.370 -11.821 1.00 11.92 296 ILE A O 1
ATOM 2233 N N . GLY A 1 303 ? -14.921 65.832 -12.338 1.00 11.55 297 GLY A N 1
ATOM 2234 C CA . GLY A 1 303 ? -14.910 65.443 -13.738 1.00 12.03 297 GLY A CA 1
ATOM 2235 C C . GLY A 1 303 ? -13.590 65.783 -14.407 1.00 12.73 297 GLY A C 1
ATOM 2236 O O . GLY A 1 303 ? -13.020 64.963 -15.136 1.00 12.32 297 GLY A O 1
ATOM 2237 N N . GLU A 1 304 ? -13.095 66.993 -14.164 1.00 12.45 298 GLU A N 1
ATOM 2238 C CA . GLU A 1 304 ? -11.838 67.416 -14.764 1.00 12.59 298 GLU A CA 1
ATOM 2239 C C . GLU A 1 304 ? -10.654 66.649 -14.189 1.00 12.78 298 GLU A C 1
ATOM 2240 O O . GLU A 1 304 ? -9.704 66.335 -14.908 1.00 13.10 298 GLU A O 1
ATOM 2246 N N . LEU A 1 305 ? -10.711 66.337 -12.899 1.00 11.90 299 LEU A N 1
ATOM 2247 C CA . LEU A 1 305 ? -9.623 65.599 -12.268 1.00 11.67 299 LEU A CA 1
ATOM 2248 C C . LEU A 1 305 ? -9.596 64.157 -12.768 1.00 11.11 299 LEU A C 1
ATOM 2249 O O . LEU A 1 305 ? -8.530 63.604 -13.033 1.00 10.07 299 LEU A O 1
ATOM 2254 N N . ALA A 1 306 ? -10.771 63.551 -12.909 1.00 10.52 300 ALA A N 1
ATOM 2255 C CA . ALA A 1 306 ? -10.851 62.172 -13.378 1.00 11.12 300 ALA A CA 1
ATOM 2256 C C . ALA A 1 306 ? -10.256 62.039 -14.778 1.00 11.86 300 ALA A C 1
ATOM 2257 O O . ALA A 1 306 ? -9.614 61.037 -15.097 1.00 12.28 300 ALA A O 1
ATOM 2259 N N . ALA A 1 307 ? -10.469 63.057 -15.605 1.00 11.81 301 ALA A N 1
ATOM 2260 C CA . ALA A 1 307 ? -9.963 63.056 -16.973 1.00 12.04 301 ALA A CA 1
ATOM 2261 C C . ALA A 1 307 ? -8.438 63.021 -17.027 1.00 13.91 301 ALA A C 1
ATOM 2262 O O . ALA A 1 307 ? -7.858 62.521 -17.989 1.00 14.92 301 ALA A O 1
ATOM 2264 N N . LEU A 1 308 ? -7.794 63.545 -15.989 1.00 12.93 302 LEU A N 1
ATOM 2265 C CA . LEU A 1 308 ? -6.334 63.587 -15.924 1.00 13.44 302 LEU A CA 1
ATOM 2266 C C . LEU A 1 308 ? -5.766 62.417 -15.129 1.00 12.99 302 LEU A C 1
ATOM 2267 O O . LEU A 1 308 ? -4.551 62.281 -14.994 1.00 13.44 302 LEU A O 1
ATOM 2272 N N . THR A 1 309 ? -6.649 61.569 -14.620 1.00 10.03 303 THR A N 1
ATOM 2273 C CA . THR A 1 309 ? -6.237 60.448 -13.787 1.00 10.65 303 THR A CA 1
ATOM 2274 C C . THR A 1 309 ? -6.408 59.067 -14.417 1.00 10.75 303 THR A C 1
ATOM 2275 O O . THR A 1 309 ? -7.509 58.518 -14.444 1.00 11.27 303 THR A O 1
ATOM 2279 N N . PRO A 1 310 ? -5.312 58.484 -14.929 1.00 10.55 304 PRO A N 1
ATOM 2280 C CA . PRO A 1 310 ? -5.403 57.156 -15.543 1.00 9.84 304 PRO A CA 1
ATOM 2281 C C . PRO A 1 310 ? -5.570 56.074 -14.481 1.00 11.20 304 PRO A C 1
ATOM 2282 O O . PRO A 1 310 ? -5.999 54.958 -14.782 1.00 10.70 304 PRO A O 1
ATOM 2286 N N . GLY A 1 311 ? -5.230 56.419 -13.241 1.00 9.68 305 GLY A N 1
ATOM 2287 C CA . GLY A 1 311 ? -5.349 55.486 -12.133 1.00 9.91 305 GLY A CA 1
ATOM 2288 C C . GLY A 1 311 ? -6.795 55.133 -11.837 1.00 9.09 305 GLY A C 1
ATOM 2289 O O . GLY A 1 311 ? -7.711 55.787 -12.323 1.00 10.50 305 GLY A O 1
ATOM 2290 N N . ARG A 1 312 ? -6.997 54.105 -11.020 1.00 9.82 306 ARG A N 1
ATOM 2291 C CA . ARG A 1 312 ? -8.338 53.628 -10.681 1.00 10.25 306 ARG A CA 1
ATOM 2292 C C . ARG A 1 312 ? -9.066 54.398 -9.593 1.00 10.92 306 ARG A C 1
ATOM 2293 O O . ARG A 1 312 ? -10.297 54.332 -9.501 1.00 10.23 306 ARG A O 1
ATOM 2301 N N . TYR A 1 313 ? -8.313 55.138 -8.787 1.00 10.75 307 TYR A N 1
ATOM 2302 C CA . TYR A 1 313 ? -8.882 55.835 -7.635 1.00 9.88 307 TYR A CA 1
ATOM 2303 C C . TYR A 1 313 ? -8.946 57.353 -7.644 1.00 10.15 307 TYR A C 1
ATOM 2304 O O . TYR A 1 313 ? -8.153 58.027 -8.298 1.00 10.13 307 TYR A O 1
ATOM 2313 N N . LEU A 1 314 ? -9.901 57.879 -6.881 1.00 10.00 308 LEU A N 1
ATOM 2314 C CA . LEU A 1 314 ? -10.078 59.317 -6.730 1.00 10.52 308 LEU A CA 1
ATOM 2315 C C . LEU A 1 314 ? -10.436 59.515 -5.259 1.00 9.98 308 LEU A C 1
ATOM 2316 O O . LEU A 1 314 ? -11.451 59.007 -4.788 1.00 9.48 308 LEU A O 1
ATOM 2321 N N . HIS A 1 315 ? -9.579 60.238 -4.542 1.00 8.09 309 HIS A N 1
ATOM 2322 C CA . HIS A 1 315 ? -9.741 60.498 -3.110 1.00 7.51 309 HIS A CA 1
ATOM 2323 C C . HIS A 1 315 ? -10.544 61.785 -2.894 1.00 7.21 309 HIS A C 1
ATOM 2324 O O . HIS A 1 315 ? -10.164 62.841 -3.401 1.00 6.82 309 HIS A O 1
ATOM 2331 N N . ILE A 1 316 ? -11.651 61.703 -2.154 1.00 7.38 310 ILE A N 1
ATOM 2332 C CA . ILE A 1 316 ? -12.461 62.893 -1.892 1.00 8.51 310 ILE A CA 1
ATOM 2333 C C . ILE A 1 316 ? -12.301 63.411 -0.461 1.00 9.20 310 ILE A C 1
ATOM 2334 O O . ILE A 1 316 ? -13.040 64.292 -0.026 1.00 8.78 310 ILE A O 1
ATOM 2339 N N . GLY A 1 317 ? -11.326 62.867 0.264 1.00 8.45 311 GLY A N 1
ATOM 2340 C CA . GLY A 1 317 ? -11.075 63.315 1.625 1.00 7.68 311 GLY A CA 1
ATOM 2341 C C . GLY A 1 317 ? -12.186 63.003 2.611 1.00 7.60 311 GLY A C 1
ATOM 2342 O O . GLY A 1 317 ? -12.534 61.839 2.805 1.00 8.33 311 GLY A O 1
ATOM 2343 N N . GLY A 1 318 ? -12.726 64.041 3.248 1.00 7.21 312 GLY A N 1
ATOM 2344 C CA . GLY A 1 318 ? -13.804 63.844 4.209 1.00 6.37 312 GLY A CA 1
ATOM 2345 C C . GLY A 1 318 ? -13.387 63.996 5.661 1.00 8.13 312 GLY A C 1
ATOM 2346 O O . GLY A 1 318 ? -14.195 63.819 6.576 1.00 7.81 312 GLY A O 1
ATOM 2347 N N . ASP A 1 319 ? -12.123 64.343 5.871 1.00 7.41 313 ASP A N 1
ATOM 2348 C CA . ASP A 1 319 ? -11.574 64.507 7.209 1.00 6.31 313 ASP A CA 1
ATOM 2349 C C . ASP A 1 319 ? -11.830 65.879 7.811 1.00 6.64 313 ASP A C 1
ATOM 2350 O O . ASP A 1 319 ? -11.953 66.879 7.100 1.00 6.22 313 ASP A O 1
ATOM 2355 N N . GLU A 1 320 ? -11.893 65.907 9.135 1.00 7.75 314 GLU A N 1
ATOM 2356 C CA . GLU A 1 320 ? -12.041 67.145 9.885 1.00 7.71 314 GLU A CA 1
ATOM 2357 C C . GLU A 1 320 ? -13.035 68.167 9.332 1.00 8.30 314 GLU A C 1
ATOM 2358 O O . GLU A 1 320 ? -12.734 69.358 9.247 1.00 7.02 314 GLU A O 1
ATOM 2364 N N . ALA A 1 321 ? -14.224 67.705 8.960 1.00 7.66 315 ALA A N 1
ATOM 2365 C CA . ALA A 1 321 ? -15.254 68.604 8.449 1.00 7.39 315 ALA A CA 1
ATOM 2366 C C . ALA A 1 321 ? -16.019 69.085 9.679 1.00 9.51 315 ALA A C 1
ATOM 2367 O O . ALA A 1 321 ? -17.235 68.917 9.781 1.00 10.15 315 ALA A O 1
ATOM 2369 N N . HIS A 1 322 ? -15.287 69.690 10.607 1.00 9.97 316 HIS A N 1
ATOM 2370 C CA . HIS A 1 322 ? -15.858 70.147 11.864 1.00 11.84 316 HIS A CA 1
ATOM 2371 C C . HIS A 1 322 ? -16.795 71.344 11.798 1.00 13.14 316 HIS A C 1
ATOM 2372 O O . HIS A 1 322 ? -17.454 71.675 12.787 1.00 15.74 316 HIS A O 1
ATOM 2379 N N . SER A 1 323 ? -16.867 71.991 10.642 1.00 10.33 317 SER A N 1
ATOM 2380 C CA . SER A 1 323 ? -17.772 73.121 10.482 1.00 11.73 317 SER A CA 1
ATOM 2381 C C . SER A 1 323 ? -18.969 72.653 9.663 1.00 11.51 317 SER A C 1
ATOM 2382 O O . SER A 1 323 ? -19.787 73.456 9.211 1.00 11.61 317 SER A O 1
ATOM 2385 N N . THR A 1 324 ? -19.058 71.336 9.485 1.00 10.62 318 THR A N 1
ATOM 2386 C CA . THR A 1 324 ? -20.146 70.713 8.740 1.00 11.48 318 THR A CA 1
ATOM 2387 C C . THR A 1 324 ? -20.946 69.838 9.702 1.00 12.71 318 THR A C 1
ATOM 2388 O O . THR A 1 324 ? -20.455 68.811 10.162 1.00 12.33 318 THR A O 1
ATOM 2392 N N . PRO A 1 325 ? -22.183 70.241 10.032 1.00 14.45 319 PRO A N 1
ATOM 2393 C CA . PRO A 1 325 ? -23.000 69.441 10.950 1.00 14.57 319 PRO A CA 1
ATOM 2394 C C . PRO A 1 325 ? -23.033 67.981 10.494 1.00 14.30 319 PRO A C 1
ATOM 2395 O O . PRO A 1 325 ? -23.116 67.706 9.300 1.00 13.76 319 PRO A O 1
ATOM 2399 N N . LYS A 1 326 ? -22.971 67.055 11.446 1.00 15.63 320 LYS A N 1
ATOM 2400 C CA . LYS A 1 326 ? -22.968 65.628 11.132 1.00 16.03 320 LYS A CA 1
ATOM 2401 C C . LYS A 1 326 ? -23.994 65.215 10.078 1.00 15.12 320 LYS A C 1
ATOM 2402 O O . LYS A 1 326 ? -23.657 64.520 9.119 1.00 12.81 320 LYS A O 1
ATOM 2408 N N . ALA A 1 327 ? -25.241 65.639 10.252 1.00 13.49 321 ALA A N 1
ATOM 2409 C CA . ALA A 1 327 ? -26.289 65.284 9.300 1.00 13.68 321 ALA A CA 1
ATOM 2410 C C . ALA A 1 327 ? -26.001 65.825 7.903 1.00 13.11 321 ALA A C 1
ATOM 2411 O O . ALA A 1 327 ? -26.297 65.162 6.907 1.00 13.98 321 ALA A O 1
ATOM 2413 N N . ASP A 1 328 ? -25.433 67.027 7.824 1.00 11.95 322 ASP A N 1
ATOM 2414 C CA . ASP A 1 328 ? -25.106 67.613 6.530 1.00 12.75 322 ASP A CA 1
ATOM 2415 C C . ASP A 1 328 ? -23.935 66.865 5.899 1.00 11.75 322 ASP A C 1
ATOM 2416 O O . ASP A 1 328 ? -23.883 66.694 4.683 1.00 12.15 322 ASP A O 1
ATOM 2421 N N . PHE A 1 329 ? -22.993 66.427 6.730 1.00 11.47 323 PHE A N 1
ATOM 2422 C CA . PHE A 1 329 ? -21.839 65.681 6.235 1.00 11.02 323 PHE A CA 1
ATOM 2423 C C . PHE A 1 329 ? -22.335 64.401 5.566 1.00 11.89 323 PHE A C 1
ATOM 2424 O O . PHE A 1 329 ? -21.918 64.065 4.455 1.00 10.91 323 PHE A O 1
ATOM 2432 N N . VAL A 1 330 ? -23.231 63.688 6.243 1.00 11.32 324 VAL A N 1
ATOM 2433 C CA . VAL A 1 330 ? -23.777 62.451 5.695 1.00 11.66 324 VAL A CA 1
ATOM 2434 C C . VAL A 1 330 ? -24.532 62.725 4.395 1.00 11.96 324 VAL A C 1
ATOM 2435 O O . VAL A 1 330 ? -24.354 62.012 3.408 1.00 11.14 324 VAL A O 1
ATOM 2439 N N . ALA A 1 331 ? -25.368 63.760 4.390 1.00 11.47 325 ALA A N 1
ATOM 2440 C CA . ALA A 1 331 ? -26.126 64.111 3.193 1.00 12.03 325 ALA A CA 1
ATOM 2441 C C . ALA A 1 331 ? -25.175 64.451 2.048 1.00 12.59 325 ALA A C 1
ATOM 2442 O O . ALA A 1 331 ? -25.375 64.017 0.912 1.00 12.24 325 ALA A O 1
ATOM 2444 N N . PHE A 1 332 ? -24.139 65.227 2.356 1.00 10.70 326 PHE A N 1
ATOM 2445 C CA . PHE A 1 332 ? -23.152 65.629 1.358 1.00 10.79 326 PHE A CA 1
ATOM 2446 C C . PHE A 1 332 ? -22.469 64.420 0.726 1.00 10.45 326 PHE A C 1
ATOM 2447 O O . PHE A 1 332 ? -22.378 64.312 -0.500 1.00 11.22 326 PHE A O 1
ATOM 2455 N N . MET A 1 333 ? -21.980 63.514 1.562 1.00 9.93 327 MET A N 1
ATOM 2456 C CA . MET A 1 333 ? -21.296 62.330 1.057 1.00 10.64 327 MET A CA 1
ATOM 2457 C C . MET A 1 333 ? -22.220 61.413 0.266 1.00 11.96 327 MET A C 1
ATOM 2458 O O . MET A 1 333 ? -21.786 60.757 -0.678 1.00 11.09 327 MET A O 1
ATOM 2463 N N . LYS A 1 334 ? -23.494 61.368 0.643 1.00 12.16 328 LYS A N 1
ATOM 2464 C CA . LYS A 1 334 ? -24.454 60.533 -0.073 1.00 13.47 328 LYS A CA 1
ATOM 2465 C C . LYS A 1 334 ? -24.609 61.071 -1.497 1.00 13.88 328 LYS A C 1
ATOM 2466 O O . LYS A 1 334 ? -24.738 60.310 -2.460 1.00 13.04 328 LYS A O 1
ATOM 2472 N N . ARG A 1 335 ? -24.574 62.393 -1.617 1.00 12.75 329 ARG A N 1
ATOM 2473 C CA . ARG A 1 335 ? -24.727 63.066 -2.902 1.00 13.50 329 ARG A CA 1
ATOM 2474 C C . ARG A 1 335 ? -23.477 63.075 -3.779 1.00 14.09 329 ARG A C 1
ATOM 2475 O O . ARG A 1 335 ? -23.573 62.939 -5.000 1.00 15.03 329 ARG A O 1
ATOM 2483 N N . VAL A 1 336 ? -22.306 63.225 -3.168 1.00 12.65 330 VAL A N 1
ATOM 2484 C CA . VAL A 1 336 ? -21.071 63.301 -3.945 1.00 13.28 330 VAL A CA 1
ATOM 2485 C C . VAL A 1 336 ? -20.359 61.997 -4.303 1.00 12.73 330 VAL A C 1
ATOM 2486 O O . VAL A 1 336 ? -19.715 61.921 -5.349 1.00 11.97 330 VAL A O 1
ATOM 2490 N N . GLN A 1 337 ? -20.455 60.972 -3.462 1.00 12.71 331 GLN A N 1
ATOM 2491 C CA . GLN A 1 337 ? -19.770 59.720 -3.781 1.00 12.85 331 GLN A CA 1
ATOM 2492 C C . GLN A 1 337 ? -20.109 59.199 -5.177 1.00 13.35 331 GLN A C 1
ATOM 2493 O O . GLN A 1 337 ? -19.217 58.784 -5.919 1.00 12.26 331 GLN A O 1
ATOM 2499 N N . PRO A 1 338 ? -21.398 59.219 -5.558 1.00 13.61 332 PRO A N 1
ATOM 2500 C CA . PRO A 1 338 ? -21.783 58.730 -6.887 1.00 14.57 332 PRO A CA 1
ATOM 2501 C C . PRO A 1 338 ? -21.101 59.460 -8.043 1.00 14.65 332 PRO A C 1
ATOM 2502 O O . PRO A 1 338 ? -20.950 58.903 -9.131 1.00 15.66 332 PRO A O 1
ATOM 2506 N N . ILE A 1 339 ? -20.696 60.705 -7.809 1.00 14.24 333 ILE A N 1
ATOM 2507 C CA . ILE A 1 339 ? -20.040 61.498 -8.844 1.00 13.02 333 ILE A CA 1
ATOM 2508 C C . ILE A 1 339 ? -18.718 60.865 -9.277 1.00 12.86 333 ILE A C 1
ATOM 2509 O O . ILE A 1 339 ? -18.332 60.952 -10.444 1.00 13.27 333 ILE A O 1
ATOM 2514 N N . VAL A 1 340 ? -18.028 60.227 -8.336 1.00 12.88 334 VAL A N 1
ATOM 2515 C CA . VAL A 1 340 ? -16.756 59.578 -8.635 1.00 12.58 334 VAL A CA 1
ATOM 2516 C C . VAL A 1 340 ? -16.983 58.424 -9.613 1.00 14.08 334 VAL A C 1
ATOM 2517 O O . VAL A 1 340 ? -16.263 58.286 -10.604 1.00 13.09 334 VAL A O 1
ATOM 2521 N N . ALA A 1 341 ? -17.991 57.601 -9.332 1.00 14.32 335 ALA A N 1
ATOM 2522 C CA . ALA A 1 341 ? -18.316 56.469 -10.196 1.00 15.45 335 ALA A CA 1
ATOM 2523 C C . ALA A 1 341 ? -18.813 56.973 -11.550 1.00 14.86 335 ALA A C 1
ATOM 2524 O O . ALA A 1 341 ? -18.585 56.341 -12.585 1.00 14.10 335 ALA A O 1
ATOM 2526 N N . LYS A 1 342 ? -19.503 58.109 -11.534 1.00 14.44 336 LYS A N 1
ATOM 2527 C CA . LYS A 1 342 ? -20.025 58.712 -12.757 1.00 14.88 336 LYS A CA 1
ATOM 2528 C C . LYS A 1 342 ? -18.882 58.947 -13.740 1.00 14.92 336 LYS A C 1
ATOM 2529 O O . LYS A 1 342 ? -19.050 58.817 -14.954 1.00 14.11 336 LYS A O 1
ATOM 2535 N N . TYR A 1 343 ? -17.716 59.292 -13.205 1.00 13.85 337 TYR A N 1
ATOM 2536 C CA . TYR A 1 343 ? -16.549 59.548 -14.035 1.00 13.78 337 TYR A CA 1
ATOM 2537 C C . TYR A 1 343 ? -15.586 58.366 -14.093 1.00 14.19 337 TYR A C 1
ATOM 2538 O O . TYR A 1 343 ? -14.392 58.525 -14.355 1.00 14.95 337 TYR A O 1
ATOM 2547 N N . GLY A 1 344 ? -16.133 57.179 -13.844 1.00 13.83 338 GLY A N 1
ATOM 2548 C CA . GLY A 1 344 ? -15.372 55.941 -13.917 1.00 14.16 338 GLY A CA 1
ATOM 2549 C C . GLY A 1 344 ? -14.265 55.645 -12.928 1.00 13.29 338 GLY A C 1
ATOM 2550 O O . GLY A 1 344 ? -13.334 54.907 -13.259 1.00 13.25 338 GLY A O 1
ATOM 2551 N N . LYS A 1 345 ? -14.352 56.182 -11.716 1.00 10.82 339 LYS A N 1
ATOM 2552 C CA . LYS A 1 345 ? -13.307 55.924 -10.733 1.00 10.99 339 LYS A CA 1
ATOM 2553 C C . LYS A 1 345 ? -13.839 55.312 -9.442 1.00 10.84 339 LYS A C 1
ATOM 2554 O O . LYS A 1 345 ? -15.048 55.293 -9.193 1.00 12.81 339 LYS A O 1
ATOM 2560 N N . THR A 1 346 ? -12.917 54.798 -8.635 1.00 10.24 340 THR A N 1
ATOM 2561 C CA . THR A 1 346 ? -13.242 54.185 -7.354 1.00 10.19 340 THR A CA 1
ATOM 2562 C C . THR A 1 346 ? -12.965 55.213 -6.269 1.00 10.70 340 THR A C 1
ATOM 2563 O O . THR A 1 346 ? -11.851 55.720 -6.155 1.00 11.22 340 THR A O 1
ATOM 2567 N N . VAL A 1 347 ? -13.973 55.512 -5.462 1.00 10.11 341 VAL A N 1
ATOM 2568 C CA . VAL A 1 347 ? -13.804 56.507 -4.416 1.00 10.84 341 VAL A CA 1
ATOM 2569 C C . VAL A 1 347 ? -13.000 56.034 -3.209 1.00 9.22 341 VAL A C 1
ATOM 2570 O O . VAL A 1 347 ? -13.078 54.877 -2.791 1.00 9.34 341 VAL A O 1
ATOM 2574 N N . VAL A 1 348 ? -12.201 56.953 -2.677 1.00 8.80 342 VAL A N 1
ATOM 2575 C CA . VAL A 1 348 ? -11.403 56.709 -1.487 1.00 7.35 342 VAL A CA 1
ATOM 2576 C C . VAL A 1 348 ? -11.668 57.930 -0.618 1.00 7.75 342 VAL A C 1
ATOM 2577 O O . VAL A 1 348 ? -11.830 59.034 -1.132 1.00 8.11 342 VAL A O 1
ATOM 2581 N N . GLY A 1 349 ? -11.737 57.728 0.690 1.00 8.83 343 GLY A N 1
ATOM 2582 C CA . GLY A 1 349 ? -11.953 58.846 1.588 1.00 8.14 343 GLY A CA 1
ATOM 2583 C C . GLY A 1 349 ? -11.290 58.546 2.912 1.00 7.38 343 GLY A C 1
ATOM 2584 O O . GLY A 1 349 ? -10.924 57.400 3.169 1.00 8.26 343 GLY A O 1
ATOM 2585 N N . TRP A 1 350 ? -11.098 59.561 3.749 1.00 6.87 344 TRP A N 1
ATOM 2586 C CA . TRP A 1 350 ? -10.512 59.314 5.060 1.00 6.32 344 TRP A CA 1
ATOM 2587 C C . TRP A 1 350 ? -11.576 58.517 5.812 1.00 6.70 344 TRP A C 1
ATOM 2588 O O . TRP A 1 350 ? -12.738 58.510 5.395 1.00 8.83 344 TRP A O 1
ATOM 2599 N N . HIS A 1 351 ? -11.212 57.852 6.906 1.00 6.96 345 HIS A N 1
ATOM 2600 C CA . HIS A 1 351 ? -12.194 57.006 7.582 1.00 6.69 345 HIS A CA 1
ATOM 2601 C C . HIS A 1 351 ? -13.460 57.662 8.113 1.00 8.44 345 HIS A C 1
ATOM 2602 O O . HIS A 1 351 ? -14.385 56.960 8.510 1.00 9.28 345 HIS A O 1
ATOM 2609 N N . GLN A 1 352 ? -13.517 58.990 8.123 1.00 7.79 346 GLN A N 1
ATOM 2610 C CA . GLN A 1 352 ? -14.736 59.664 8.564 1.00 9.12 346 GLN A CA 1
ATOM 2611 C C . GLN A 1 352 ? -15.866 59.266 7.610 1.00 9.82 346 GLN A C 1
ATOM 2612 O O . GLN A 1 352 ? -17.045 59.335 7.961 1.00 9.56 346 GLN A O 1
ATOM 2618 N N . LEU A 1 353 ? -15.499 58.854 6.399 1.00 8.91 347 LEU A N 1
ATOM 2619 C CA . LEU A 1 353 ? -16.486 58.440 5.402 1.00 9.33 347 LEU A CA 1
ATOM 2620 C C . LEU A 1 353 ? -17.236 57.188 5.861 1.00 9.35 347 LEU A C 1
ATOM 2621 O O . LEU A 1 353 ? -18.359 56.932 5.416 1.00 10.55 347 LEU A O 1
ATOM 2626 N N . ALA A 1 354 ? -16.618 56.415 6.751 1.00 9.91 348 ALA A N 1
ATOM 2627 C CA . ALA A 1 354 ? -17.238 55.195 7.267 1.00 10.56 348 ALA A CA 1
ATOM 2628 C C . ALA A 1 354 ? -18.510 55.530 8.036 1.00 11.96 348 ALA A C 1
ATOM 2629 O O . ALA A 1 354 ? -19.364 54.667 8.261 1.00 13.41 348 ALA A O 1
ATOM 2631 N N . GLY A 1 355 ? -18.628 56.788 8.446 1.00 10.73 349 GLY A N 1
ATOM 2632 C CA . GLY A 1 355 ? -19.812 57.214 9.168 1.00 11.80 349 GLY A CA 1
ATOM 2633 C C . GLY A 1 355 ? -20.826 57.855 8.238 1.00 12.32 349 GLY A C 1
ATOM 2634 O O . GLY A 1 355 ? -21.834 58.396 8.693 1.00 13.29 349 GLY A O 1
ATOM 2635 N N . ALA A 1 356 ? -20.570 57.786 6.933 1.00 11.90 350 ALA A N 1
ATOM 2636 C CA . ALA A 1 356 ? -21.467 58.380 5.947 1.00 12.41 350 ALA A CA 1
ATOM 2637 C C . ALA A 1 356 ? -21.809 57.424 4.806 1.00 13.83 350 ALA A C 1
ATOM 2638 O O . ALA A 1 356 ? -21.864 57.823 3.641 1.00 13.69 350 ALA A O 1
ATOM 2640 N N . GLU A 1 357 ? -22.023 56.161 5.155 1.00 14.63 351 GLU A N 1
ATOM 2641 C CA . GLU A 1 357 ? -22.399 55.123 4.200 1.00 15.96 351 GLU A CA 1
ATOM 2642 C C . GLU A 1 357 ? -21.547 55.034 2.932 1.00 14.85 351 GLU A C 1
ATOM 2643 O O . GLU A 1 357 ? -21.948 55.504 1.863 1.00 14.38 351 GLU A O 1
ATOM 2649 N N . PRO A 1 358 ? -20.360 54.419 3.036 1.00 14.20 352 PRO A N 1
ATOM 2650 C CA . PRO A 1 358 ? -19.474 54.277 1.876 1.00 13.30 352 PRO A CA 1
ATOM 2651 C C . PRO A 1 358 ? -20.192 53.504 0.772 1.00 13.61 352 PRO A C 1
ATOM 2652 O O . PRO A 1 358 ? -20.900 52.533 1.054 1.00 14.07 352 PRO A O 1
ATOM 2656 N N . VAL A 1 359 ? -20.020 53.930 -0.475 1.00 12.56 353 VAL A N 1
ATOM 2657 C CA . VAL A 1 359 ? -20.654 53.237 -1.592 1.00 12.28 353 VAL A CA 1
ATOM 2658 C C . VAL A 1 359 ? -19.907 51.939 -1.866 1.00 12.98 353 VAL A C 1
ATOM 2659 O O . VAL A 1 359 ? -18.788 51.742 -1.395 1.00 11.88 353 VAL A O 1
ATOM 2663 N N . GLU A 1 360 ? -20.534 51.048 -2.623 1.00 13.36 354 GLU A N 1
ATOM 2664 C CA . GLU A 1 360 ? -19.911 49.777 -2.955 1.00 14.47 354 GLU A CA 1
ATOM 2665 C C . GLU A 1 360 ? -18.586 50.026 -3.670 1.00 12.77 354 GLU A C 1
ATOM 2666 O O . GLU A 1 360 ? -18.493 50.906 -4.527 1.00 13.36 354 GLU A O 1
ATOM 2672 N N . GLY A 1 361 ? -17.565 49.259 -3.298 1.00 12.25 355 GLY A N 1
ATOM 2673 C CA . GLY A 1 361 ? -16.261 49.392 -3.925 1.00 11.80 355 GLY A CA 1
ATOM 2674 C C . GLY A 1 361 ? -15.362 50.453 -3.319 1.00 12.32 355 GLY A C 1
ATOM 2675 O O . GLY A 1 361 ? -14.177 50.532 -3.642 1.00 11.29 355 GLY A O 1
ATOM 2676 N N . ALA A 1 362 ? -15.913 51.271 -2.435 1.00 11.65 356 ALA A N 1
ATOM 2677 C CA . ALA A 1 362 ? -15.129 52.330 -1.813 1.00 11.59 356 ALA A CA 1
ATOM 2678 C C . ALA A 1 362 ? -14.073 51.811 -0.848 1.00 11.10 356 ALA A C 1
ATOM 2679 O O . ALA A 1 362 ? -14.168 50.694 -0.336 1.00 11.51 356 ALA A O 1
ATOM 2681 N N . LEU A 1 363 ? -13.049 52.630 -0.624 1.00 10.28 357 LEU A N 1
ATOM 2682 C CA . LEU A 1 363 ? -11.992 52.312 0.326 1.00 10.30 357 LEU A CA 1
ATOM 2683 C C . LEU A 1 363 ? -11.931 53.494 1.283 1.00 9.53 357 LEU A C 1
ATOM 2684 O O . LEU A 1 363 ? -12.204 54.624 0.883 1.00 9.56 357 LEU A O 1
ATOM 2689 N N . VAL A 1 364 ? -11.607 53.239 2.544 1.00 9.36 358 VAL A N 1
ATOM 2690 C CA . VAL A 1 364 ? -11.468 54.334 3.495 1.00 8.73 358 VAL A CA 1
ATOM 2691 C C . VAL A 1 364 ? -10.076 54.271 4.093 1.00 8.46 358 VAL A C 1
ATOM 2692 O O . VAL A 1 364 ? -9.524 53.189 4.306 1.00 8.65 358 VAL A O 1
ATOM 2696 N N . GLN A 1 365 ? -9.500 55.442 4.335 1.00 7.52 359 GLN A N 1
ATOM 2697 C CA . GLN A 1 365 ? -8.158 55.528 4.888 1.00 6.21 359 GLN A CA 1
ATOM 2698 C C . GLN A 1 365 ? -8.226 55.869 6.370 1.00 7.62 359 GLN A C 1
ATOM 2699 O O . GLN A 1 365 ? -8.591 56.983 6.747 1.00 8.03 359 GLN A O 1
ATOM 2705 N N . TYR A 1 366 ? -7.865 54.897 7.199 1.00 6.50 360 TYR A N 1
ATOM 2706 C CA . TYR A 1 366 ? -7.896 55.055 8.647 1.00 7.76 360 TYR A CA 1
ATOM 2707 C C . TYR A 1 366 ? -6.665 55.766 9.195 1.00 7.87 360 TYR A C 1
ATOM 2708 O O . TYR A 1 366 ? -5.542 55.262 9.077 1.00 7.26 360 TYR A O 1
ATOM 2717 N N . TRP A 1 367 ? -6.878 56.927 9.806 1.00 6.82 361 TRP A N 1
ATOM 2718 C CA . TRP A 1 367 ? -5.775 57.685 10.379 1.00 6.64 361 TRP A CA 1
ATOM 2719 C C . TRP A 1 367 ? -5.936 57.858 11.891 1.00 7.94 361 TRP A C 1
ATOM 2720 O O . TRP A 1 367 ? -5.415 58.809 12.483 1.00 6.88 361 TRP A O 1
ATOM 2731 N N . GLY A 1 368 ? -6.652 56.917 12.506 1.00 8.67 362 GLY A N 1
ATOM 2732 C CA . GLY A 1 368 ? -6.865 56.944 13.943 1.00 8.24 362 GLY A CA 1
ATOM 2733 C C . GLY A 1 368 ? -5.604 56.615 14.723 1.00 9.17 362 GLY A C 1
ATOM 2734 O O . GLY A 1 368 ? -4.539 56.395 14.139 1.00 9.01 362 GLY A O 1
ATOM 2735 N N . LEU A 1 369 ? -5.723 56.570 16.048 1.00 7.68 363 LEU A N 1
ATOM 2736 C CA . LEU A 1 369 ? -4.582 56.307 16.924 1.00 7.41 363 LEU A CA 1
ATOM 2737 C C . LEU A 1 369 ? -4.907 55.216 17.945 1.00 7.84 363 LEU A C 1
ATOM 2738 O O . LEU A 1 369 ? -6.047 54.764 18.030 1.00 8.40 363 LEU A O 1
ATOM 2743 N N . ASP A 1 370 ? -3.906 54.801 18.719 1.00 8.70 364 ASP A N 1
ATOM 2744 C CA . ASP A 1 370 ? -4.117 53.781 19.750 1.00 9.51 364 ASP A CA 1
ATOM 2745 C C . ASP A 1 370 ? -5.237 54.238 20.683 1.00 9.96 364 ASP A C 1
ATOM 2746 O O . ASP A 1 370 ? -6.103 53.452 21.075 1.00 10.13 364 ASP A O 1
ATOM 2751 N N . ARG A 1 371 ? -5.200 55.520 21.031 1.00 9.87 365 ARG A N 1
ATOM 2752 C CA . ARG A 1 371 ? -6.157 56.122 21.960 1.00 10.38 365 ARG A CA 1
ATOM 2753 C C . ARG A 1 371 ? -7.548 56.440 21.412 1.00 10.45 365 ARG A C 1
ATOM 2754 O O . ARG A 1 371 ? -8.435 56.830 22.173 1.00 10.31 365 ARG A O 1
ATOM 2762 N N . THR A 1 372 ? -7.739 56.297 20.107 1.00 9.30 366 THR A N 1
ATOM 2763 C CA . THR A 1 372 ? -9.032 56.592 19.503 1.00 9.70 366 THR A CA 1
ATOM 2764 C C . THR A 1 372 ? -10.142 55.816 20.213 1.00 10.64 366 THR A C 1
ATOM 2765 O O . THR A 1 372 ? -9.967 54.648 20.561 1.00 11.02 366 THR A O 1
ATOM 2769 N N . GLY A 1 373 ? -11.270 56.484 20.445 1.00 11.49 367 GLY A N 1
ATOM 2770 C CA . GLY A 1 373 ? -12.388 55.853 21.129 1.00 12.21 367 GLY A CA 1
ATOM 2771 C C . GLY A 1 373 ? -12.866 54.597 20.429 1.00 12.91 367 GLY A C 1
ATOM 2772 O O . GLY A 1 373 ? -12.812 54.506 19.205 1.00 12.29 367 GLY A O 1
ATOM 2773 N N . ASP A 1 374 ? -13.337 53.625 21.205 1.00 12.56 368 ASP A N 1
ATOM 2774 C CA . ASP A 1 374 ? -13.816 52.370 20.638 1.00 13.31 368 ASP A CA 1
ATOM 2775 C C . ASP A 1 374 ? -14.972 52.533 19.659 1.00 12.24 368 ASP A C 1
ATOM 2776 O O . ASP A 1 374 ? -15.100 51.749 18.718 1.00 12.69 368 ASP A O 1
ATOM 2781 N N . ALA A 1 375 ? -15.818 53.537 19.873 1.00 11.19 369 ALA A N 1
ATOM 2782 C CA . ALA A 1 375 ? -16.951 53.758 18.981 1.00 11.28 369 ALA A CA 1
ATOM 2783 C C . ALA A 1 375 ? -16.465 54.084 17.574 1.00 12.14 369 ALA A C 1
ATOM 2784 O O . ALA A 1 375 ? -17.043 53.631 16.585 1.00 12.35 369 ALA A O 1
ATOM 2786 N N . GLU A 1 376 ? -15.401 54.875 17.495 1.00 10.61 370 GLU A N 1
ATOM 2787 C CA . GLU A 1 376 ? -14.835 55.262 16.207 1.00 11.19 370 GLU A CA 1
ATOM 2788 C C . GLU A 1 376 ? -14.160 54.076 15.529 1.00 10.60 370 GLU A C 1
ATOM 2789 O O . GLU A 1 376 ? -14.324 53.866 14.328 1.00 10.92 370 GLU A O 1
ATOM 2795 N N . LYS A 1 377 ? -13.390 53.306 16.295 1.00 9.80 371 LYS A N 1
ATOM 2796 C CA . LYS A 1 377 ? -12.715 52.142 15.733 1.00 9.92 371 LYS A CA 1
ATOM 2797 C C . LYS A 1 377 ? -13.769 51.168 15.220 1.00 11.74 371 LYS A C 1
ATOM 2798 O O . LYS A 1 377 ? -13.618 50.575 14.154 1.00 11.02 371 LYS A O 1
ATOM 2804 N N . ALA A 1 378 ? -14.841 51.016 15.991 1.00 11.42 372 ALA A N 1
ATOM 2805 C CA . ALA A 1 378 ? -15.926 50.108 15.634 1.00 11.72 372 ALA A CA 1
ATOM 2806 C C . ALA A 1 378 ? -16.600 50.493 14.324 1.00 11.90 372 ALA A C 1
ATOM 2807 O O . ALA A 1 378 ? -16.918 49.634 13.500 1.00 11.77 372 ALA A O 1
ATOM 2809 N N . GLU A 1 379 ? -16.830 51.786 14.137 1.00 11.51 373 GLU A N 1
ATOM 2810 C CA . GLU A 1 379 ? -17.473 52.261 12.922 1.00 13.00 373 GLU A CA 1
ATOM 2811 C C . GLU A 1 379 ? -16.656 51.871 11.692 1.00 12.22 373 GLU A C 1
ATOM 2812 O O . GLU A 1 379 ? -17.211 51.497 10.659 1.00 12.16 373 GLU A O 1
ATOM 2818 N N . VAL A 1 380 ? -15.337 51.958 11.810 1.00 10.73 374 VAL A N 1
ATOM 2819 C CA . VAL A 1 380 ? -14.459 51.610 10.699 1.00 10.18 374 VAL A CA 1
ATOM 2820 C C . VAL A 1 380 ? -14.409 50.097 10.500 1.00 9.85 374 VAL A C 1
ATOM 2821 O O . VAL A 1 380 ? -14.445 49.615 9.366 1.00 11.81 374 VAL A O 1
ATOM 2825 N N . ALA A 1 381 ? -14.337 49.349 11.599 1.00 10.92 375 ALA A N 1
ATOM 2826 C CA . ALA A 1 381 ? -14.303 47.890 11.519 1.00 11.08 375 ALA A CA 1
ATOM 2827 C C . ALA A 1 381 ? -15.599 47.385 10.893 1.00 11.89 375 ALA A C 1
ATOM 2828 O O . ALA A 1 381 ? -15.601 46.392 10.157 1.00 11.68 375 ALA A O 1
ATOM 2830 N N . GLU A 1 382 ? -16.700 48.073 11.182 1.00 11.62 376 GLU A N 1
ATOM 2831 C CA . GLU A 1 382 ? -17.997 47.684 10.641 1.00 12.63 376 GLU A CA 1
ATOM 2832 C C . GLU A 1 382 ? -18.015 47.910 9.133 1.00 12.90 376 GLU A C 1
ATOM 2833 O O . GLU A 1 382 ? -18.547 47.091 8.381 1.00 12.42 376 GLU A O 1
ATOM 2839 N N . ALA A 1 383 ? -17.432 49.020 8.689 1.00 11.77 377 ALA A N 1
ATOM 2840 C CA . ALA A 1 383 ? -17.377 49.312 7.262 1.00 12.64 377 ALA A CA 1
ATOM 2841 C C . ALA A 1 383 ? -16.575 48.205 6.585 1.00 11.77 377 ALA A C 1
ATOM 2842 O O . ALA A 1 383 ? -16.915 47.765 5.488 1.00 13.52 377 ALA A O 1
ATOM 2844 N N . ALA A 1 384 ? -15.511 47.757 7.245 1.00 12.45 378 ALA A N 1
ATOM 2845 C CA . ALA A 1 384 ? -14.675 46.690 6.705 1.00 13.03 378 ALA A CA 1
ATOM 2846 C C . ALA A 1 384 ? -15.512 45.421 6.561 1.00 14.44 378 ALA A C 1
ATOM 2847 O O . ALA A 1 384 ? -15.429 44.720 5.549 1.00 13.02 378 ALA A O 1
ATOM 2849 N N . ARG A 1 385 ? -16.320 45.126 7.573 1.00 15.17 379 ARG A N 1
ATOM 2850 C CA . ARG A 1 385 ? -17.172 43.944 7.517 1.00 15.12 379 ARG A CA 1
ATOM 2851 C C . ARG A 1 385 ? -18.164 44.064 6.365 1.00 15.42 379 ARG A C 1
ATOM 2852 O O . ARG A 1 385 ? -18.545 43.061 5.760 1.00 18.40 379 ARG A O 1
ATOM 2860 N N . ASN A 1 386 ? -18.575 45.292 6.058 1.00 13.50 380 ASN A N 1
ATOM 2861 C CA . ASN A 1 386 ? -19.531 45.525 4.982 1.00 13.40 380 ASN A CA 1
ATOM 2862 C C . ASN A 1 386 ? -18.916 45.550 3.584 1.00 14.27 380 ASN A C 1
ATOM 2863 O O . ASN A 1 386 ? -19.607 45.841 2.605 1.00 15.59 380 ASN A O 1
ATOM 2868 N N . GLY A 1 387 ? -17.623 45.257 3.494 1.00 14.31 381 GLY A N 1
ATOM 2869 C CA . GLY A 1 387 ? -16.968 45.227 2.196 1.00 14.82 381 GLY A CA 1
ATOM 2870 C C . GLY A 1 387 ? -16.102 46.420 1.837 1.00 14.08 381 GLY A C 1
ATOM 2871 O O . GLY A 1 387 ? -15.494 46.441 0.764 1.00 14.32 381 GLY A O 1
ATOM 2872 N N . THR A 1 388 ? -16.044 47.419 2.710 1.00 12.47 382 THR A N 1
ATOM 2873 C CA . THR A 1 388 ? -15.222 48.594 2.435 1.00 11.14 382 THR A CA 1
ATOM 2874 C C . THR A 1 388 ? -13.756 48.243 2.658 1.00 10.76 382 THR A C 1
ATOM 2875 O O . THR A 1 388 ? -13.400 47.666 3.684 1.00 10.44 382 THR A O 1
ATOM 2879 N N . GLY A 1 389 ? -12.906 48.581 1.691 1.00 10.36 383 GLY A N 1
ATOM 2880 C CA . GLY A 1 389 ? -11.491 48.290 1.829 1.00 11.09 383 GLY A CA 1
ATOM 2881 C C . GLY A 1 389 ? -10.847 49.242 2.818 1.00 10.35 383 GLY A C 1
ATOM 2882 O O . GLY A 1 389 ? -11.231 50.406 2.898 1.00 10.95 383 GLY A O 1
ATOM 2883 N N . LEU A 1 390 ? -9.866 48.754 3.570 1.00 9.32 384 LEU A N 1
ATOM 2884 C CA . LEU A 1 390 ? -9.187 49.576 4.563 1.00 10.98 384 LEU A CA 1
ATOM 2885 C C . LEU A 1 390 ? -7.733 49.879 4.230 1.00 10.11 384 LEU A C 1
ATOM 2886 O O . LEU A 1 390 ? -6.957 48.976 3.928 1.00 11.05 384 LEU A O 1
ATOM 2891 N N . ILE A 1 391 ? -7.380 51.160 4.288 1.00 9.06 385 ILE A N 1
ATOM 2892 C CA . ILE A 1 391 ? -6.008 51.605 4.057 1.00 8.22 385 ILE A CA 1
ATOM 2893 C C . ILE A 1 391 ? -5.578 52.104 5.431 1.00 7.88 385 ILE A C 1
ATOM 2894 O O . ILE A 1 391 ? -6.184 53.030 5.971 1.00 9.25 385 ILE A O 1
ATOM 2899 N N . LEU A 1 392 ? -4.546 51.498 6.005 1.00 6.94 386 LEU A N 1
ATOM 2900 C CA . LEU A 1 392 ? -4.105 51.897 7.336 1.00 7.46 386 LEU A CA 1
ATOM 2901 C C . LEU A 1 392 ? -2.942 52.879 7.368 1.00 7.89 386 LEU A C 1
ATOM 2902 O O . LEU A 1 392 ? -1.871 52.597 6.840 1.00 7.67 386 LEU A O 1
ATOM 2907 N N . SER A 1 393 ? -3.172 54.034 7.991 1.00 7.77 387 SER A N 1
ATOM 2908 C CA . SER A 1 393 ? -2.149 55.068 8.144 1.00 7.14 387 SER A CA 1
ATOM 2909 C C . SER A 1 393 ? -2.413 55.798 9.465 1.00 7.67 387 SER A C 1
ATOM 2910 O O . SER A 1 393 ? -2.745 56.986 9.479 1.00 8.36 387 SER A O 1
ATOM 2913 N N . PRO A 1 394 ? -2.260 55.089 10.598 1.00 8.00 388 PRO A N 1
ATOM 2914 C CA . PRO A 1 394 ? -2.484 55.651 11.936 1.00 7.12 388 PRO A CA 1
ATOM 2915 C C . PRO A 1 394 ? -1.649 56.907 12.162 1.00 7.88 388 PRO A C 1
ATOM 2916 O O . PRO A 1 394 ? -0.451 56.920 11.883 1.00 6.92 388 PRO A O 1
ATOM 2920 N N . ALA A 1 395 ? -2.285 57.954 12.677 1.00 7.04 389 ALA A N 1
ATOM 2921 C CA . ALA A 1 395 ? -1.591 59.216 12.916 1.00 7.81 389 ALA A CA 1
ATOM 2922 C C . ALA A 1 395 ? -0.451 59.103 13.924 1.00 6.75 389 ALA A C 1
ATOM 2923 O O . ALA A 1 395 ? 0.473 59.916 13.905 1.00 6.68 389 ALA A O 1
ATOM 2925 N N . ASP A 1 396 ? -0.514 58.109 14.806 1.00 6.74 390 ASP A N 1
ATOM 2926 C CA . ASP A 1 396 ? 0.541 57.924 15.793 1.00 7.84 390 ASP A CA 1
ATOM 2927 C C . ASP A 1 396 ? 1.489 56.799 15.376 1.00 8.07 390 ASP A C 1
ATOM 2928 O O . ASP A 1 396 ? 2.190 56.219 16.209 1.00 7.22 390 ASP A O 1
ATOM 2933 N N . ARG A 1 397 ? 1.507 56.506 14.076 1.00 7.86 391 ARG A N 1
ATOM 2934 C CA . ARG A 1 397 ? 2.370 55.461 13.532 1.00 7.39 391 ARG A CA 1
ATOM 2935 C C . ARG A 1 397 ? 3.053 55.855 12.224 1.00 7.45 391 ARG A C 1
ATOM 2936 O O . ARG A 1 397 ? 4.282 55.872 12.139 1.00 9.29 391 ARG A O 1
ATOM 2944 N N . THR A 1 398 ? 2.253 56.166 11.206 1.00 7.04 392 THR A N 1
ATOM 2945 C CA . THR A 1 398 ? 2.805 56.479 9.890 1.00 5.84 392 THR A CA 1
ATOM 2946 C C . THR A 1 398 ? 2.703 57.910 9.369 1.00 6.55 392 THR A C 1
ATOM 2947 O O . THR A 1 398 ? 2.986 58.158 8.195 1.00 5.85 392 THR A O 1
ATOM 2951 N N . TYR A 1 399 ? 2.290 58.846 10.218 1.00 5.44 393 TYR A N 1
ATOM 2952 C CA . TYR A 1 399 ? 2.226 60.245 9.808 1.00 6.03 393 TYR A CA 1
ATOM 2953 C C . TYR A 1 399 ? 3.661 60.758 9.927 1.00 6.83 393 TYR A C 1
ATOM 2954 O O . TYR A 1 399 ? 4.170 60.969 11.031 1.00 7.76 393 TYR A O 1
ATOM 2963 N N . LEU A 1 400 ? 4.316 60.942 8.783 1.00 6.65 394 LEU A N 1
ATOM 2964 C CA . LEU A 1 400 ? 5.709 61.373 8.761 1.00 6.35 394 LEU A CA 1
ATOM 2965 C C . LEU A 1 400 ? 5.974 62.805 9.217 1.00 6.04 394 LEU A C 1
ATOM 2966 O O . LEU A 1 400 ? 7.127 63.191 9.397 1.00 7.46 394 LEU A O 1
ATOM 2971 N N . ASP A 1 401 ? 4.916 63.591 9.399 1.00 6.53 395 ASP A N 1
ATOM 2972 C CA . ASP A 1 401 ? 5.074 64.964 9.867 1.00 7.08 395 ASP A CA 1
ATOM 2973 C C . ASP A 1 401 ? 5.113 65.009 11.392 1.00 6.21 395 ASP A C 1
ATOM 2974 O O . ASP A 1 401 ? 5.380 66.058 11.976 1.00 7.31 395 ASP A O 1
ATOM 2979 N N . MET A 1 402 ? 4.850 63.879 12.042 1.00 6.23 396 MET A N 1
ATOM 2980 C CA . MET A 1 402 ? 4.849 63.859 13.503 1.00 6.90 396 MET A CA 1
ATOM 2981 C C . MET A 1 402 ? 6.264 63.821 14.075 1.00 7.61 396 MET A C 1
ATOM 2982 O O . MET A 1 402 ? 7.126 63.088 13.592 1.00 7.71 396 MET A O 1
ATOM 2987 N N . LYS A 1 403 ? 6.501 64.633 15.100 1.00 7.17 397 LYS A N 1
ATOM 2988 C CA . LYS A 1 403 ? 7.810 64.698 15.741 1.00 7.34 397 LYS A CA 1
ATOM 2989 C C . LYS A 1 403 ? 8.259 63.360 16.315 1.00 7.56 397 LYS A C 1
ATOM 2990 O O . LYS A 1 403 ? 7.443 62.566 16.784 1.00 8.44 397 LYS A O 1
ATOM 2996 N N . TYR A 1 404 ? 9.569 63.127 16.284 1.00 8.34 398 TYR A N 1
ATOM 2997 C CA . TYR A 1 404 ? 10.156 61.903 16.822 1.00 9.23 398 TYR A CA 1
ATOM 2998 C C . TYR A 1 404 ? 10.166 62.001 18.344 1.00 9.60 398 TYR A C 1
ATOM 2999 O O . TYR A 1 404 ? 9.908 61.020 19.049 1.00 9.87 398 TYR A O 1
ATOM 3008 N N . THR A 1 405 ? 10.496 63.193 18.833 1.00 9.73 399 THR A N 1
ATOM 3009 C CA . THR A 1 405 ? 10.554 63.478 20.261 1.00 10.28 399 THR A CA 1
ATOM 3010 C C . THR A 1 405 ? 10.184 64.939 20.461 1.00 10.55 399 THR A C 1
ATOM 3011 O O . THR A 1 405 ? 10.000 65.681 19.494 1.00 9.38 399 THR A O 1
ATOM 3015 N N . LYS A 1 406 ? 10.101 65.359 21.717 1.00 11.41 400 LYS A N 1
ATOM 3016 C CA . LYS A 1 406 ? 9.749 66.736 22.021 1.00 12.47 400 LYS A CA 1
ATOM 3017 C C . LYS A 1 406 ? 10.775 67.732 21.492 1.00 12.87 400 LYS A C 1
ATOM 3018 O O . LYS A 1 406 ? 10.485 68.922 21.391 1.00 14.11 400 LYS A O 1
ATOM 3024 N N . ASP A 1 407 ? 11.964 67.251 21.138 1.00 12.95 401 ASP A N 1
ATOM 3025 C CA . ASP A 1 407 ? 13.009 68.140 20.643 1.00 14.62 401 ASP A CA 1
ATOM 3026 C C . ASP A 1 407 ? 13.154 68.224 19.123 1.00 13.91 401 ASP A C 1
ATOM 3027 O O . ASP A 1 407 ? 14.004 68.961 18.620 1.00 12.75 401 ASP A O 1
ATOM 3032 N N . THR A 1 408 ? 12.333 67.477 18.392 1.00 11.75 402 THR A N 1
ATOM 3033 C CA . THR A 1 408 ? 12.387 67.515 16.931 1.00 11.34 402 THR A CA 1
ATOM 3034 C C . THR A 1 408 ? 12.087 68.955 16.496 1.00 12.08 402 THR A C 1
ATOM 3035 O O . THR A 1 408 ? 11.066 69.526 16.882 1.00 11.74 402 THR A O 1
ATOM 3039 N N . PRO A 1 409 ? 12.982 69.560 15.691 1.00 12.52 403 PRO A N 1
ATOM 3040 C CA . PRO A 1 409 ? 12.868 70.936 15.188 1.00 13.98 403 PRO A CA 1
ATOM 3041 C C . PRO A 1 409 ? 11.785 71.237 14.151 1.00 14.31 403 PRO A C 1
ATOM 3042 O O . PRO A 1 409 ? 11.509 72.403 13.858 1.00 17.11 403 PRO A O 1
ATOM 3046 N N . LEU A 1 410 ? 11.184 70.193 13.597 1.00 10.55 404 LEU A N 1
ATOM 3047 C CA . LEU A 1 410 ? 10.125 70.343 12.603 1.00 10.04 404 LEU A CA 1
ATOM 3048 C C . LEU A 1 410 ? 8.990 69.402 12.990 1.00 8.43 404 LEU A C 1
ATOM 3049 O O . LEU A 1 410 ? 9.106 68.651 13.954 1.00 9.79 404 LEU A O 1
ATOM 3054 N N . GLY A 1 411 ? 7.892 69.448 12.242 1.00 8.00 405 GLY A N 1
ATOM 3055 C CA . GLY A 1 411 ? 6.777 68.558 12.520 1.00 7.73 405 GLY A CA 1
ATOM 3056 C C . GLY A 1 411 ? 5.791 68.983 13.595 1.00 7.66 405 GLY A C 1
ATOM 3057 O O . GLY A 1 411 ? 5.928 70.046 14.208 1.00 7.58 405 GLY A O 1
ATOM 3058 N N . LEU A 1 412 ? 4.800 68.125 13.826 1.00 8.19 406 LEU A N 1
ATOM 3059 C CA . LEU A 1 412 ? 3.753 68.384 14.811 1.00 6.26 406 LEU A CA 1
ATOM 3060 C C . LEU A 1 412 ? 3.772 67.368 15.951 1.00 6.76 406 LEU A C 1
ATOM 3061 O O . LEU A 1 412 ? 4.465 66.352 15.877 1.00 7.26 406 LEU A O 1
ATOM 3066 N N . SER A 1 413 ? 2.989 67.634 16.995 1.00 6.82 407 SER A N 1
ATOM 3067 C CA . SER A 1 413 ? 2.968 66.753 18.159 1.00 7.33 407 SER A CA 1
ATOM 3068 C C . SER A 1 413 ? 1.584 66.405 18.704 1.00 8.16 407 SER A C 1
ATOM 3069 O O . SER A 1 413 ? 1.475 65.795 19.768 1.00 9.26 407 SER A O 1
ATOM 3072 N N . TRP A 1 414 ? 0.530 66.770 17.983 1.00 7.07 408 TRP A N 1
ATOM 3073 C CA . TRP A 1 414 ? -0.824 66.505 18.460 1.00 6.69 408 TRP A CA 1
ATOM 3074 C C . TRP A 1 414 ? -1.144 65.021 18.643 1.00 6.95 408 TRP A C 1
ATOM 3075 O O . TRP A 1 414 ? -1.999 64.665 19.455 1.00 7.32 408 TRP A O 1
ATOM 3086 N N . ALA A 1 415 ? -0.465 64.158 17.892 1.00 6.91 409 ALA A N 1
ATOM 3087 C CA . ALA A 1 415 ? -0.695 62.719 17.993 1.00 8.04 409 ALA A CA 1
ATOM 3088 C C . ALA A 1 415 ? 0.365 62.076 18.878 1.00 8.44 409 ALA A C 1
ATOM 3089 O O . ALA A 1 415 ? 0.579 60.858 18.828 1.00 10.44 409 ALA A O 1
ATOM 3091 N N . GLY A 1 416 ? 1.013 62.896 19.699 1.00 7.85 410 GLY A N 1
ATOM 3092 C CA . GLY A 1 416 ? 2.063 62.397 20.566 1.00 8.39 410 GLY A CA 1
ATOM 3093 C C . GLY A 1 416 ? 3.339 62.318 19.753 1.00 9.05 410 GLY A C 1
ATOM 3094 O O . GLY A 1 416 ? 3.406 62.871 18.658 1.00 10.87 410 GLY A O 1
ATOM 3095 N N . TYR A 1 417 ? 4.350 61.636 20.280 1.00 7.71 411 TYR A N 1
ATOM 3096 C CA . TYR A 1 417 ? 5.617 61.499 19.572 1.00 7.90 411 TYR A CA 1
ATOM 3097 C C . TYR A 1 417 ? 5.692 60.130 18.924 1.00 8.05 411 TYR A C 1
ATOM 3098 O O . TYR A 1 417 ? 5.124 59.162 19.426 1.00 9.24 411 TYR A O 1
ATOM 3107 N N . VAL A 1 418 ? 6.387 60.051 17.796 1.00 7.46 412 VAL A N 1
ATOM 3108 C CA . VAL A 1 418 ? 6.481 58.791 17.079 1.00 8.70 412 VAL A CA 1
ATOM 3109 C C . VAL A 1 418 ? 7.908 58.471 16.666 1.00 9.35 412 VAL A C 1
ATOM 3110 O O . VAL A 1 418 ? 8.381 58.928 15.625 1.00 8.49 412 VAL A O 1
ATOM 3114 N N . GLU A 1 419 ? 8.601 57.700 17.500 1.00 9.03 413 GLU A N 1
ATOM 3115 C CA . GLU A 1 419 ? 9.966 57.304 17.187 1.00 8.79 413 GLU A CA 1
ATOM 3116 C C . GLU A 1 419 ? 9.939 56.207 16.132 1.00 8.93 413 GLU A C 1
ATOM 3117 O O . GLU A 1 419 ? 8.875 55.720 15.742 1.00 8.65 413 GLU A O 1
ATOM 3123 N N . VAL A 1 420 ? 11.119 55.820 15.676 1.00 9.13 414 VAL A N 1
ATOM 3124 C CA . VAL A 1 420 ? 11.238 54.808 14.641 1.00 8.80 414 VAL A CA 1
ATOM 3125 C C . VAL A 1 420 ? 10.613 53.460 14.995 1.00 8.67 414 VAL A C 1
ATOM 3126 O O . VAL A 1 420 ? 9.910 52.872 14.176 1.00 8.59 414 VAL A O 1
ATOM 3130 N N . GLN A 1 421 ? 10.845 52.965 16.206 1.00 9.31 415 GLN A N 1
ATOM 3131 C CA . GLN A 1 421 ? 10.264 51.677 16.565 1.00 9.89 415 GLN A CA 1
ATOM 3132 C C . GLN A 1 421 ? 8.741 51.709 16.559 1.00 9.83 415 GLN A C 1
ATOM 3133 O O . GLN A 1 421 ? 8.104 50.805 16.026 1.00 9.78 415 GLN A O 1
ATOM 3139 N N . ARG A 1 422 ? 8.149 52.750 17.137 1.00 9.49 416 ARG A N 1
ATOM 3140 C CA . ARG A 1 422 ? 6.692 52.837 17.170 1.00 9.75 416 ARG A CA 1
ATOM 3141 C C . ARG A 1 422 ? 6.093 52.825 15.764 1.00 9.38 416 ARG A C 1
ATOM 3142 O O . AR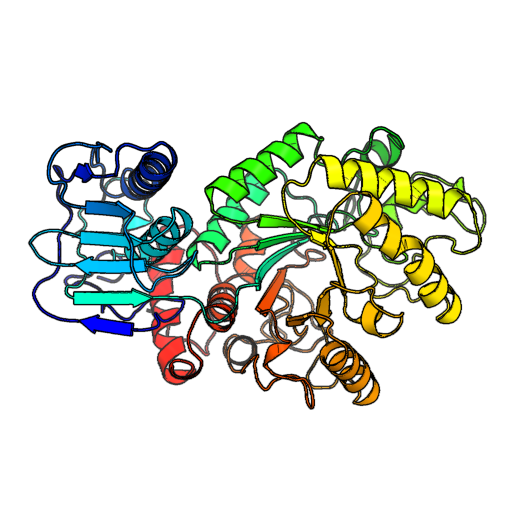G A 1 422 ? 5.070 52.188 15.516 1.00 8.70 416 ARG A O 1
ATOM 3150 N N . SER A 1 423 ? 6.740 53.524 14.840 1.00 9.05 417 SER A N 1
ATOM 3151 C CA . SER A 1 423 ? 6.252 53.597 13.470 1.00 8.96 417 SER A CA 1
ATOM 3152 C C . SER A 1 423 ? 6.265 52.243 12.761 1.00 8.94 417 SER A C 1
ATOM 3153 O O . SER A 1 423 ? 5.409 51.965 11.925 1.00 9.07 417 SER A O 1
ATOM 3156 N N . TYR A 1 424 ? 7.229 51.401 13.121 1.00 9.76 418 TYR A N 1
ATOM 3157 C CA . TYR A 1 424 ? 7.403 50.085 12.503 1.00 11.20 418 TYR A CA 1
ATOM 3158 C C . TYR A 1 424 ? 6.779 48.896 13.226 1.00 11.64 418 TYR A C 1
ATOM 3159 O O . TYR A 1 424 ? 6.261 47.972 12.594 1.00 10.78 418 TYR A O 1
ATOM 3168 N N . ASP A 1 425 ? 6.830 48.931 14.551 1.00 13.27 419 ASP A N 1
ATOM 3169 C CA . ASP A 1 425 ? 6.381 47.820 15.377 1.00 13.69 419 ASP A CA 1
ATOM 3170 C C . ASP A 1 425 ? 4.895 47.499 15.540 1.00 13.40 419 ASP A C 1
ATOM 3171 O O . ASP A 1 425 ? 4.353 47.573 16.643 1.00 14.74 419 ASP A O 1
ATOM 3176 N N . TRP A 1 426 ? 4.246 47.128 14.442 1.00 11.58 420 TRP A N 1
ATOM 3177 C CA . TRP A 1 426 ? 2.841 46.736 14.472 1.00 11.93 420 TRP A CA 1
ATOM 3178 C C . TRP A 1 426 ? 2.507 45.854 13.271 1.00 12.59 420 TRP A C 1
ATOM 3179 O O . TRP A 1 426 ? 3.300 45.742 12.334 1.00 13.13 420 TRP A O 1
ATOM 3190 N N . ASP A 1 427 ? 1.340 45.215 13.314 1.00 11.80 421 ASP A N 1
ATOM 3191 C CA . ASP A 1 427 ? 0.901 44.308 12.255 1.00 12.79 421 ASP A CA 1
ATOM 3192 C C . ASP A 1 427 ? -0.429 44.777 11.668 1.00 11.79 421 ASP A C 1
ATOM 3193 O O . ASP A 1 427 ? -1.451 44.774 12.355 1.00 12.11 421 ASP A O 1
ATOM 3198 N N . PRO A 1 428 ? -0.434 45.189 10.388 1.00 11.16 422 PRO A N 1
ATOM 3199 C CA . PRO A 1 428 ? -1.671 45.656 9.751 1.00 10.00 422 PRO A CA 1
ATOM 3200 C C . PRO A 1 428 ? -2.847 44.680 9.855 1.00 11.63 422 PRO A C 1
ATOM 3201 O O . PRO A 1 428 ? -3.998 45.098 9.972 1.00 11.31 422 PRO A O 1
ATOM 3205 N N . ALA A 1 429 ? -2.550 43.383 9.818 1.00 11.72 423 ALA A N 1
ATOM 3206 C CA . ALA A 1 429 ? -3.585 42.351 9.874 1.00 13.37 423 ALA A CA 1
ATOM 3207 C C . ALA A 1 429 ? -4.364 42.261 11.183 1.00 15.24 423 ALA A C 1
ATOM 3208 O O . ALA A 1 429 ? -5.532 41.868 11.184 1.00 17.46 423 ALA A O 1
ATOM 3210 N N . GLY A 1 430 ? -3.724 42.605 12.294 1.00 15.93 424 GLY A N 1
ATOM 3211 C CA . GLY A 1 430 ? -4.406 42.538 13.577 1.00 18.20 424 GLY A CA 1
ATOM 3212 C C . GLY A 1 430 ? -4.377 43.867 14.303 1.00 19.03 424 GLY A C 1
ATOM 3213 O O . GLY A 1 430 ? -4.419 43.923 15.533 1.00 22.27 424 GLY A O 1
ATOM 3214 N N . TYR A 1 431 ? -4.324 44.944 13.530 1.00 15.75 425 TYR A N 1
ATOM 3215 C CA . TYR A 1 431 ? -4.260 46.287 14.085 1.00 14.35 425 TYR A CA 1
ATOM 3216 C C . TYR A 1 431 ? -5.580 46.844 14.619 1.00 13.61 425 TYR A C 1
ATOM 3217 O O . TYR A 1 431 ? -5.678 47.203 15.794 1.00 14.61 425 TYR A O 1
ATOM 3226 N N . LEU A 1 432 ? -6.586 46.933 13.756 1.00 13.67 426 LEU A N 1
ATOM 3227 C CA . LEU A 1 432 ? -7.881 47.476 14.159 1.00 14.06 426 LEU A CA 1
ATOM 3228 C C . LEU A 1 432 ? -8.760 46.381 14.756 1.00 14.56 426 LEU A C 1
ATOM 3229 O O . LEU A 1 432 ? -9.144 45.436 14.068 1.00 12.81 426 LEU A O 1
ATOM 3234 N N . PRO A 1 433 ? -9.094 46.502 16.050 1.00 15.28 427 PRO A N 1
ATOM 3235 C CA . PRO A 1 433 ? -9.930 45.512 16.736 1.00 16.04 427 PRO A CA 1
ATOM 3236 C C . PRO A 1 433 ? -11.214 45.170 15.990 1.00 16.08 427 PRO A C 1
ATOM 3237 O O . PRO A 1 433 ? -11.967 46.058 15.593 1.00 17.59 427 PRO A O 1
ATOM 3241 N N . GLY A 1 434 ? -11.449 43.877 15.798 1.00 16.81 428 GLY A N 1
ATOM 3242 C CA . GLY A 1 434 ? -12.655 43.427 15.126 1.00 17.31 428 GLY A CA 1
ATOM 3243 C C . GLY A 1 434 ? -12.695 43.543 13.615 1.00 16.98 428 GLY A C 1
ATOM 3244 O O . GLY A 1 434 ? -13.652 43.093 12.988 1.00 18.03 428 GLY A O 1
ATOM 3245 N N . ALA A 1 435 ? -11.669 44.139 13.015 1.00 15.86 429 ALA A N 1
ATOM 3246 C CA . ALA A 1 435 ? -11.645 44.288 11.567 1.00 15.46 429 ALA A CA 1
ATOM 3247 C C . ALA A 1 435 ? -11.126 43.022 10.889 1.00 16.11 429 ALA A C 1
ATOM 3248 O O . ALA A 1 435 ? -10.077 42.494 11.260 1.00 15.38 429 ALA A O 1
ATOM 3250 N N . PRO A 1 436 ? -11.868 42.512 9.891 1.00 16.62 430 PRO A N 1
ATOM 3251 C CA . PRO A 1 436 ? -11.467 41.303 9.163 1.00 17.25 430 PRO A CA 1
ATOM 3252 C C . PRO A 1 436 ? -10.145 41.569 8.447 1.00 16.75 430 PRO A C 1
ATOM 3253 O O . PRO A 1 436 ? -10.019 42.558 7.727 1.00 16.34 430 PRO A O 1
ATOM 3257 N N . ALA A 1 437 ? -9.170 40.688 8.641 1.00 17.26 431 ALA A N 1
ATOM 3258 C CA . ALA A 1 437 ? -7.859 40.854 8.019 1.00 17.58 431 ALA A CA 1
ATOM 3259 C C . ALA A 1 437 ? -7.942 40.996 6.503 1.00 18.35 431 ALA A C 1
ATOM 3260 O O . ALA A 1 437 ? -7.161 41.731 5.896 1.00 17.28 431 ALA A O 1
ATOM 3262 N N . ASP A 1 438 ? -8.892 40.295 5.895 1.00 18.36 432 ASP A N 1
ATOM 3263 C CA . ASP A 1 438 ? -9.069 40.333 4.449 1.00 19.67 432 ASP A CA 1
ATOM 3264 C C . ASP A 1 438 ? -9.564 41.678 3.920 1.00 17.73 432 ASP A C 1
ATOM 3265 O O . ASP A 1 438 ? -9.561 41.910 2.712 1.00 18.36 432 ASP A O 1
ATOM 3270 N N . ALA A 1 439 ? -9.986 42.562 4.819 1.00 15.47 433 ALA A N 1
ATOM 3271 C CA . ALA A 1 439 ? -10.476 43.877 4.414 1.00 14.12 433 ALA A CA 1
ATOM 3272 C C . ALA A 1 439 ? -9.341 44.896 4.340 1.00 12.80 433 ALA A C 1
ATOM 3273 O O . ALA A 1 439 ? -9.505 45.972 3.767 1.00 12.41 433 ALA A O 1
ATOM 3275 N N . VAL A 1 440 ? -8.198 44.554 4.926 1.00 11.29 434 VAL A N 1
ATOM 3276 C CA . VAL A 1 440 ? -7.044 45.447 4.915 1.00 11.95 434 VAL A CA 1
ATOM 3277 C C . VAL A 1 440 ? -6.375 45.402 3.543 1.00 11.48 434 VAL A C 1
ATOM 3278 O O . VAL A 1 440 ? -5.821 44.374 3.145 1.00 11.51 434 VAL A O 1
ATOM 3282 N N . ARG A 1 441 ? -6.440 46.519 2.824 1.00 10.60 435 ARG A N 1
ATOM 3283 C CA . ARG A 1 441 ? -5.855 46.612 1.489 1.00 10.59 435 ARG A CA 1
ATOM 3284 C C . ARG A 1 441 ? -4.369 46.928 1.551 1.00 10.31 435 ARG A C 1
ATOM 3285 O O . ARG A 1 441 ? -3.610 46.586 0.644 1.00 9.18 435 ARG A O 1
ATOM 3293 N N . GLY A 1 442 ? -3.955 47.593 2.622 1.00 9.07 436 GLY A N 1
ATOM 3294 C CA . GLY A 1 442 ? -2.557 47.938 2.758 1.00 9.02 436 GLY A CA 1
ATOM 3295 C C . GLY A 1 442 ? -2.322 49.092 3.706 1.00 8.58 436 GLY A C 1
ATOM 3296 O O . GLY A 1 442 ? -3.133 49.360 4.594 1.00 8.35 436 GLY A O 1
ATOM 3297 N N . VAL A 1 443 ? -1.216 49.795 3.492 1.00 7.53 437 VAL A N 1
ATOM 3298 C CA . VAL A 1 443 ? -0.832 50.900 4.357 1.00 7.42 437 VAL A CA 1
ATOM 3299 C C . VAL A 1 443 ? -0.399 52.130 3.571 1.00 7.21 437 VAL A C 1
ATOM 3300 O O . VAL A 1 443 ? -0.160 52.061 2.369 1.00 7.94 437 VAL A O 1
ATOM 3304 N N . GLU A 1 444 ? -0.295 53.257 4.267 1.00 7.47 438 GLU A N 1
ATOM 3305 C CA . GLU A 1 444 ? 0.147 54.494 3.645 1.00 6.58 438 GLU A CA 1
ATOM 3306 C C . GLU A 1 444 ? 0.908 55.334 4.656 1.00 8.54 438 GLU A C 1
ATOM 3307 O O . GLU A 1 444 ? 0.605 55.307 5.848 1.00 8.66 438 GLU A O 1
ATOM 3313 N N . ALA A 1 445 ? 1.906 56.067 4.171 1.00 7.27 439 ALA A N 1
ATOM 3314 C CA . ALA A 1 445 ? 2.706 56.950 5.015 1.00 8.22 439 ALA A CA 1
ATOM 3315 C C . ALA A 1 445 ? 2.506 58.377 4.509 1.00 8.73 439 ALA A C 1
ATOM 3316 O O . ALA A 1 445 ? 3.141 58.793 3.541 1.00 8.02 439 ALA A O 1
ATOM 3318 N N . PRO A 1 446 ? 1.607 59.141 5.150 1.00 6.96 440 PRO A N 1
ATOM 3319 C CA . PRO A 1 446 ? 1.363 60.522 4.714 1.00 6.97 440 PRO A CA 1
ATOM 3320 C C . PRO A 1 446 ? 2.379 61.514 5.264 1.00 7.24 440 PRO A C 1
ATOM 3321 O O . PRO A 1 446 ? 2.784 61.419 6.423 1.00 7.23 440 PRO A O 1
ATOM 3325 N N . LEU A 1 447 ? 2.785 62.463 4.427 1.00 6.40 441 LEU A N 1
ATOM 3326 C CA . LEU A 1 447 ? 3.714 63.503 4.852 1.00 5.99 441 LEU A CA 1
ATOM 3327 C C . LEU A 1 447 ? 3.008 64.844 4.682 1.00 6.69 441 LEU A C 1
ATOM 3328 O O . LEU A 1 447 ? 2.908 65.375 3.572 1.00 5.89 441 LEU A O 1
ATOM 3333 N N . TRP A 1 448 ? 2.496 65.371 5.792 1.00 5.53 442 TRP A N 1
ATOM 3334 C CA . TRP A 1 448 ? 1.802 66.653 5.801 1.00 5.75 442 TRP A CA 1
ATOM 3335 C C . TRP A 1 448 ? 2.840 67.767 5.842 1.00 6.03 442 TRP A C 1
ATOM 3336 O O . TRP A 1 448 ? 3.912 67.601 6.425 1.00 6.50 442 TRP A O 1
ATOM 3347 N N . THR A 1 449 ? 2.530 68.913 5.243 1.00 6.28 443 THR A N 1
ATOM 3348 C CA . THR A 1 449 ? 3.534 69.966 5.185 1.00 6.76 443 THR A CA 1
ATOM 3349 C C . THR A 1 449 ? 3.308 71.310 5.872 1.00 5.67 443 THR A C 1
ATOM 3350 O O . THR A 1 449 ? 3.873 72.318 5.452 1.00 7.01 443 THR A O 1
ATOM 3354 N N . GLU A 1 450 ? 2.509 71.338 6.934 1.00 6.49 444 GLU A N 1
ATOM 3355 C CA . GLU A 1 450 ? 2.307 72.595 7.647 1.00 6.73 444 GLU A CA 1
ATOM 3356 C C . GLU A 1 450 ? 3.648 73.201 8.061 1.00 7.02 444 GLU A C 1
ATOM 3357 O O . GLU A 1 450 ? 3.810 74.421 8.059 1.00 6.94 444 GLU A O 1
ATOM 3363 N N . THR A 1 451 ? 4.604 72.340 8.412 1.00 6.94 445 THR A N 1
ATOM 3364 C CA . THR A 1 451 ? 5.914 72.788 8.892 1.00 7.88 445 THR A CA 1
ATOM 3365 C C . THR A 1 451 ? 7.103 72.580 7.955 1.00 7.74 445 THR A C 1
ATOM 3366 O O . THR A 1 451 ? 8.232 72.920 8.312 1.00 8.60 445 THR A O 1
ATOM 3370 N N . LEU A 1 452 ? 6.855 72.037 6.768 1.00 6.53 446 LEU A N 1
ATOM 3371 C CA . LEU A 1 452 ? 7.929 71.736 5.824 1.00 6.51 446 LEU A CA 1
ATOM 3372 C C . LEU A 1 452 ? 7.814 72.550 4.540 1.00 8.38 446 LEU A C 1
ATOM 3373 O O . LEU A 1 452 ? 6.807 72.476 3.842 1.00 7.24 446 LEU A O 1
ATOM 3378 N N . SER A 1 453 ? 8.861 73.308 4.225 1.00 9.47 447 SER A N 1
ATOM 3379 C CA . SER A 1 453 ? 8.845 74.155 3.041 1.00 10.33 447 SER A CA 1
ATOM 3380 C C . SER A 1 453 ? 9.906 73.861 1.981 1.00 11.78 447 SER A C 1
ATOM 3381 O O . SER A 1 453 ? 9.921 74.504 0.931 1.00 13.84 447 SER A O 1
ATOM 3384 N N . ASP A 1 454 ? 10.803 72.917 2.240 1.00 8.92 448 ASP A N 1
ATOM 3385 C CA . ASP A 1 454 ? 11.802 72.586 1.229 1.00 10.60 448 ASP A CA 1
ATOM 3386 C C . ASP A 1 454 ? 12.085 71.089 1.193 1.00 9.35 448 ASP A C 1
ATOM 3387 O O . ASP A 1 454 ? 11.827 70.374 2.164 1.00 8.34 448 ASP A O 1
ATOM 3392 N N . PRO A 1 455 ? 12.600 70.591 0.057 1.00 9.83 449 PRO A N 1
ATOM 3393 C CA . PRO A 1 455 ? 12.913 69.170 -0.125 1.00 9.28 449 PRO A CA 1
ATOM 3394 C C . PRO A 1 455 ? 13.757 68.523 0.966 1.00 8.70 449 PRO A C 1
ATOM 3395 O O . PRO A 1 455 ? 13.539 67.363 1.307 1.00 9.25 449 PRO A O 1
ATOM 3399 N N . ASP A 1 456 ? 14.723 69.260 1.506 1.00 9.26 450 ASP A N 1
ATOM 3400 C CA . ASP A 1 456 ? 15.573 68.706 2.555 1.00 9.44 450 ASP A CA 1
ATOM 3401 C C . ASP A 1 456 ? 14.785 68.458 3.838 1.00 8.93 450 ASP A C 1
ATOM 3402 O O . ASP A 1 456 ? 15.053 67.498 4.563 1.00 8.67 450 ASP A O 1
ATOM 3407 N N . GLN A 1 457 ? 13.819 69.325 4.124 1.00 8.75 451 GLN A N 1
ATOM 3408 C CA . GLN A 1 457 ? 12.999 69.157 5.319 1.00 7.74 451 GLN A CA 1
ATOM 3409 C C . GLN A 1 457 ? 12.081 67.953 5.126 1.00 8.36 451 GLN A C 1
ATOM 3410 O O . GLN A 1 457 ? 11.791 67.222 6.077 1.00 7.34 451 GLN A O 1
ATOM 3416 N N . LEU A 1 458 ? 11.622 67.744 3.896 1.00 8.27 452 LEU A N 1
ATOM 3417 C CA . LEU A 1 458 ? 10.778 66.589 3.618 1.00 6.95 452 LEU A CA 1
ATOM 3418 C C . LEU A 1 458 ? 11.582 65.326 3.929 1.00 7.86 452 LEU A C 1
ATOM 3419 O O . LEU A 1 458 ? 11.070 64.394 4.549 1.00 7.84 452 LEU A O 1
ATOM 3424 N N . ASP A 1 459 ? 12.844 65.299 3.504 1.00 7.19 453 ASP A N 1
ATOM 3425 C CA . ASP A 1 459 ? 13.692 64.132 3.752 1.00 7.69 453 ASP A CA 1
ATOM 3426 C C . ASP A 1 459 ? 13.890 63.851 5.239 1.00 8.13 453 ASP A C 1
ATOM 3427 O O . ASP A 1 459 ? 13.783 62.706 5.682 1.00 8.52 453 ASP A O 1
ATOM 3432 N N . TYR A 1 460 ? 14.187 64.895 6.007 1.00 6.50 454 TYR A N 1
ATOM 3433 C CA . TYR A 1 460 ? 14.429 64.733 7.436 1.00 7.16 454 TYR A CA 1
ATOM 3434 C C . TYR A 1 460 ? 13.250 64.121 8.191 1.00 7.59 454 TYR A C 1
ATOM 3435 O O . TYR A 1 460 ? 13.446 63.359 9.142 1.00 8.32 454 TYR A O 1
ATOM 3444 N N . MET A 1 461 ? 12.031 64.444 7.765 1.00 6.78 455 MET A N 1
ATOM 3445 C CA . MET A 1 461 ? 10.842 63.912 8.422 1.00 7.38 455 MET A CA 1
ATOM 3446 C C . MET A 1 461 ? 10.405 62.579 7.816 1.00 7.44 455 MET A C 1
ATOM 3447 O O . MET A 1 461 ? 9.807 61.748 8.497 1.00 7.77 455 MET A O 1
ATOM 3452 N N . ALA A 1 462 ? 10.716 62.364 6.541 1.00 6.66 456 ALA A N 1
ATOM 3453 C CA . ALA A 1 462 ? 10.339 61.116 5.882 1.00 6.67 456 ALA A CA 1
ATOM 3454 C C . ALA A 1 462 ? 11.282 59.975 6.265 1.00 7.59 456 ALA A C 1
ATOM 3455 O O . ALA A 1 462 ? 10.847 58.838 6.438 1.00 7.74 456 ALA A O 1
ATOM 3457 N N . PHE A 1 463 ? 12.571 60.281 6.392 1.00 8.04 457 PHE A N 1
ATOM 3458 C CA . PHE A 1 463 ? 13.567 59.272 6.755 1.00 7.78 457 PHE A CA 1
ATOM 3459 C C . PHE A 1 463 ? 13.967 59.424 8.218 1.00 8.40 457 PHE A C 1
ATOM 3460 O O . PHE A 1 463 ? 14.188 60.538 8.692 1.00 9.02 457 PHE A O 1
ATOM 3468 N N . PRO A 1 464 ? 14.199 58.303 8.920 1.00 8.50 458 PRO A N 1
ATOM 3469 C CA . PRO A 1 464 ? 14.149 56.897 8.503 1.00 7.82 458 PRO A CA 1
ATOM 3470 C C . PRO A 1 464 ? 12.858 56.083 8.639 1.00 7.78 458 PRO A C 1
ATOM 3471 O O . PRO A 1 464 ? 12.905 54.859 8.530 1.00 9.35 458 PRO A O 1
ATOM 3475 N N . ARG A 1 465 ? 11.716 56.722 8.867 1.00 6.88 459 ARG A N 1
ATOM 3476 C CA . ARG A 1 465 ? 10.475 55.964 9.020 1.00 5.13 459 ARG A CA 1
ATOM 3477 C C . ARG A 1 465 ? 9.840 55.477 7.714 1.00 5.54 459 ARG A C 1
ATOM 3478 O O . ARG A 1 465 ? 9.110 54.482 7.709 1.00 6.42 459 ARG A O 1
ATOM 3486 N N . LEU A 1 466 ? 10.126 56.163 6.610 1.00 6.05 460 LEU A N 1
ATOM 3487 C CA . LEU A 1 466 ? 9.558 55.800 5.310 1.00 6.60 460 LEU A CA 1
ATOM 3488 C C . LEU A 1 466 ? 9.784 54.338 4.896 1.00 6.98 460 LEU A C 1
ATOM 3489 O O . LEU A 1 466 ? 8.853 53.665 4.452 1.00 7.04 460 LEU A O 1
ATOM 3494 N N . PRO A 1 467 ? 11.021 53.827 5.025 1.00 8.36 461 PRO A N 1
ATOM 3495 C CA . PRO A 1 467 ? 11.273 52.432 4.638 1.00 8.77 461 PRO A CA 1
ATOM 3496 C C . PRO A 1 467 ? 10.467 51.438 5.476 1.00 8.77 461 PRO A C 1
ATOM 3497 O O . PRO A 1 467 ? 10.039 50.393 4.981 1.00 9.29 461 PRO A O 1
ATOM 3501 N N . GLY A 1 468 ? 10.270 51.773 6.747 1.00 7.64 462 GLY A N 1
ATOM 3502 C CA . GLY A 1 468 ? 9.533 50.901 7.645 1.00 7.90 462 GLY A CA 1
ATOM 3503 C C . GLY A 1 468 ? 8.091 50.675 7.237 1.00 7.26 462 GLY A C 1
ATOM 3504 O O . GLY A 1 468 ? 7.595 49.549 7.295 1.00 8.07 462 GLY A O 1
ATOM 3505 N N . VAL A 1 469 ? 7.405 51.738 6.829 1.00 7.13 463 VAL A N 1
ATOM 3506 C CA . VAL A 1 469 ? 6.013 51.603 6.416 1.00 7.04 463 VAL A CA 1
ATOM 3507 C C . VAL A 1 469 ? 5.941 50.793 5.122 1.00 7.67 463 VAL A C 1
ATOM 3508 O O . VAL A 1 469 ? 4.990 50.042 4.896 1.00 8.47 463 VAL A O 1
ATOM 3512 N N . ALA A 1 470 ? 6.955 50.943 4.275 1.00 7.26 464 ALA A N 1
ATOM 3513 C CA . ALA A 1 470 ? 7.006 50.195 3.026 1.00 7.09 464 ALA A CA 1
ATOM 3514 C C . ALA A 1 470 ? 7.119 48.709 3.356 1.00 7.50 464 ALA A C 1
ATOM 3515 O O . ALA A 1 470 ? 6.495 47.869 2.703 1.00 7.56 464 ALA A O 1
ATOM 3517 N N . GLU A 1 471 ? 7.914 48.384 4.371 1.00 8.28 465 GLU A N 1
ATOM 3518 C CA . GLU A 1 471 ? 8.076 46.991 4.769 1.00 8.15 465 GLU A CA 1
ATOM 3519 C C . GLU A 1 471 ? 6.759 46.415 5.277 1.00 8.83 465 GLU A C 1
ATOM 3520 O O . GLU A 1 471 ? 6.408 45.280 4.959 1.00 8.98 465 GLU A O 1
ATOM 3526 N N . LEU A 1 472 ? 6.025 47.192 6.067 1.00 7.80 466 LEU A N 1
ATOM 3527 C CA . LEU A 1 472 ? 4.747 46.716 6.583 1.00 7.94 466 LEU A CA 1
ATOM 3528 C C . LEU A 1 472 ? 3.813 46.385 5.425 1.00 8.90 466 LEU A C 1
ATOM 3529 O O . LEU A 1 472 ? 3.031 45.439 5.496 1.00 9.51 466 LEU A O 1
ATOM 3534 N N . GLY A 1 473 ? 3.910 47.152 4.344 1.00 8.14 467 GLY A N 1
ATOM 3535 C CA . GLY A 1 473 ? 3.049 46.898 3.208 1.00 8.08 467 GLY A CA 1
ATOM 3536 C C . GLY A 1 473 ? 3.515 45.749 2.332 1.00 8.76 467 GLY A C 1
ATOM 3537 O O . GLY A 1 473 ? 2.700 45.047 1.738 1.00 8.35 467 GLY A O 1
ATOM 3538 N N . TRP A 1 474 ? 4.827 45.537 2.272 1.00 8.06 468 TRP A N 1
ATOM 3539 C CA . TRP A 1 474 ? 5.390 44.502 1.409 1.00 8.11 468 TRP A CA 1
ATOM 3540 C C . TRP A 1 474 ? 5.771 43.144 2.008 1.00 9.30 468 TRP A C 1
ATOM 3541 O O . TRP A 1 474 ? 5.379 42.093 1.486 1.00 8.96 468 TRP A O 1
ATOM 3552 N N . SER A 1 475 ? 6.541 43.171 3.090 1.00 10.18 469 SER A N 1
ATOM 3553 C CA . SER A 1 475 ? 7.052 41.955 3.716 1.00 9.11 469 SER A CA 1
ATOM 3554 C C . SER A 1 475 ? 6.072 41.031 4.426 1.00 10.88 469 SER A C 1
ATOM 3555 O O . SER A 1 475 ? 5.025 41.457 4.909 1.00 9.69 469 SER A O 1
ATOM 3558 N N . PRO A 1 476 ? 6.408 39.730 4.484 1.00 10.54 470 PRO A N 1
ATOM 3559 C CA . PRO A 1 476 ? 5.550 38.747 5.151 1.00 12.19 470 PRO A CA 1
ATOM 3560 C C . PRO A 1 476 ? 5.555 39.027 6.652 1.00 11.52 470 PRO A C 1
ATOM 3561 O O . PRO A 1 476 ? 6.557 39.478 7.200 1.00 11.60 470 PRO A O 1
ATOM 3565 N N . ALA A 1 477 ? 4.440 38.757 7.318 1.00 12.80 471 ALA A N 1
ATOM 3566 C CA . ALA A 1 477 ? 4.361 38.986 8.752 1.00 14.11 471 ALA A CA 1
ATOM 3567 C C . ALA A 1 477 ? 5.476 38.236 9.477 1.00 14.31 471 ALA A C 1
ATOM 3568 O O . ALA A 1 477 ? 6.027 38.726 10.462 1.00 14.46 471 ALA A O 1
ATOM 3570 N N . SER A 1 478 ? 5.818 37.053 8.975 1.00 14.76 472 SER A N 1
ATOM 3571 C CA . SER A 1 478 ? 6.856 36.236 9.593 1.00 15.13 472 SER A CA 1
ATOM 3572 C C . SER A 1 478 ? 8.234 36.891 9.642 1.00 14.95 472 SER A C 1
ATOM 3573 O O . SER A 1 478 ? 9.077 36.497 10.450 1.00 15.76 472 SER A O 1
ATOM 3576 N N . THR A 1 479 ? 8.471 37.887 8.790 1.00 13.88 473 THR A N 1
ATOM 3577 C CA . THR A 1 479 ? 9.767 38.560 8.771 1.00 13.44 473 THR A CA 1
ATOM 3578 C C . THR A 1 479 ? 9.804 39.787 9.672 1.00 14.26 473 THR A C 1
ATOM 3579 O O . THR A 1 479 ? 10.866 40.373 9.885 1.00 14.59 473 THR A O 1
ATOM 3583 N N . HIS A 1 480 ? 8.648 40.172 10.203 1.00 13.52 474 HIS A N 1
ATOM 3584 C CA . HIS A 1 480 ? 8.562 41.348 11.065 1.00 14.49 474 HIS A CA 1
ATOM 3585 C C . HIS A 1 480 ? 9.207 41.141 12.431 1.00 14.65 474 HIS A C 1
ATOM 3586 O O . HIS A 1 480 ? 8.834 40.236 13.179 1.00 15.52 474 HIS A O 1
ATOM 3593 N N . ASP A 1 481 ? 10.178 41.993 12.747 1.00 13.72 475 ASP A N 1
ATOM 3594 C CA . ASP A 1 481 ? 10.897 41.929 14.015 1.00 14.56 475 ASP A CA 1
ATOM 3595 C C . ASP A 1 481 ? 11.779 43.161 14.151 1.00 13.61 475 ASP A C 1
ATOM 3596 O O . ASP A 1 481 ? 12.714 43.347 13.375 1.00 14.61 475 ASP A O 1
ATOM 3601 N N . TRP A 1 482 ? 11.490 43.995 15.144 1.00 13.52 476 TRP A N 1
ATOM 3602 C CA . TRP A 1 482 ? 12.256 45.216 15.351 1.00 13.06 476 TRP A CA 1
ATOM 3603 C C . TRP A 1 482 ? 13.755 45.021 15.563 1.00 14.29 476 TRP A C 1
ATOM 3604 O O . TRP A 1 482 ? 14.563 45.698 14.929 1.00 13.26 476 TRP A O 1
ATOM 3615 N N . ASP A 1 483 ? 14.134 44.104 16.448 1.00 14.46 477 ASP A N 1
ATOM 3616 C CA . ASP A 1 483 ? 15.552 43.890 16.721 1.00 16.62 477 ASP A CA 1
ATOM 3617 C C . ASP A 1 483 ? 16.388 43.576 15.487 1.00 15.62 477 ASP A C 1
ATOM 3618 O O . ASP A 1 483 ? 17.540 44.004 15.396 1.00 16.73 477 ASP A O 1
ATOM 3623 N N . THR A 1 484 ? 15.824 42.834 14.540 1.00 14.51 478 THR A N 1
ATOM 3624 C CA . THR A 1 484 ? 16.568 42.506 13.330 1.00 14.60 478 THR A CA 1
ATOM 3625 C C . THR A 1 484 ? 16.339 43.559 12.249 1.00 13.91 478 THR A C 1
ATOM 3626 O O . THR A 1 484 ? 17.223 43.822 11.437 1.00 13.12 478 THR A O 1
ATOM 3630 N N . TYR A 1 485 ? 15.158 44.171 12.247 1.00 12.78 479 TYR A N 1
ATOM 3631 C CA . TYR A 1 485 ? 14.860 45.211 11.266 1.00 11.53 479 TYR A CA 1
ATOM 3632 C C . TYR A 1 485 ? 15.767 46.422 11.477 1.00 11.59 479 TYR A C 1
ATOM 3633 O O . TYR A 1 485 ? 16.273 47.002 10.514 1.00 10.49 479 TYR A O 1
ATOM 3642 N N . LYS A 1 486 ? 15.972 46.807 12.734 1.00 10.71 480 LYS A N 1
ATOM 3643 C CA . LYS A 1 486 ? 16.797 47.973 13.023 1.00 11.78 480 LYS A CA 1
ATOM 3644 C C . LYS A 1 486 ? 18.213 47.837 12.483 1.00 11.68 480 LYS A C 1
ATOM 3645 O O . LYS A 1 486 ? 18.873 48.842 12.212 1.00 11.59 480 LYS A O 1
ATOM 3651 N N . VAL A 1 487 ? 18.681 46.602 12.320 1.00 11.88 481 VAL A N 1
ATOM 3652 C CA . VAL A 1 487 ? 20.020 46.380 11.782 1.00 12.08 481 VAL A CA 1
ATOM 3653 C C . VAL A 1 487 ? 20.003 46.659 10.283 1.00 11.33 481 VAL A C 1
ATOM 3654 O O . VAL A 1 487 ? 20.949 47.227 9.738 1.00 11.28 481 VAL A O 1
ATOM 3658 N N . ARG A 1 488 ? 18.924 46.254 9.621 1.00 10.65 482 ARG A N 1
ATOM 3659 C CA . ARG A 1 488 ? 18.788 46.488 8.189 1.00 10.93 482 ARG A CA 1
ATOM 3660 C C . ARG A 1 488 ? 18.573 47.979 7.937 1.00 11.14 482 ARG A C 1
ATOM 3661 O O . ARG A 1 488 ? 19.018 48.515 6.920 1.00 10.60 482 ARG A O 1
ATOM 3669 N N . LEU A 1 489 ? 17.900 48.651 8.867 1.00 9.73 483 LEU A N 1
ATOM 3670 C CA . LEU A 1 489 ? 17.668 50.086 8.724 1.00 9.30 483 LEU A CA 1
ATOM 3671 C C . LEU A 1 489 ? 18.974 50.830 8.987 1.00 9.44 483 LEU A C 1
ATOM 3672 O O . LEU A 1 489 ? 19.310 51.783 8.285 1.00 8.87 483 LEU A O 1
ATOM 3677 N N . ALA A 1 490 ? 19.715 50.388 9.998 1.00 9.37 484 ALA A N 1
ATOM 3678 C CA . ALA A 1 490 ? 20.987 51.016 10.338 1.00 9.73 484 ALA A CA 1
ATOM 3679 C C . ALA A 1 490 ? 21.933 50.995 9.142 1.00 9.94 484 ALA A C 1
ATOM 3680 O O . ALA A 1 490 ? 22.708 51.929 8.932 1.00 11.16 484 ALA A O 1
ATOM 3682 N N . ALA A 1 491 ? 21.852 49.925 8.360 1.00 10.37 485 ALA A N 1
ATOM 3683 C CA . ALA A 1 491 ? 22.706 49.746 7.193 1.00 10.84 485 ALA A CA 1
ATOM 3684 C C . ALA A 1 491 ? 22.476 50.778 6.094 1.00 11.45 485 ALA A C 1
ATOM 3685 O O . ALA A 1 491 ? 23.323 50.950 5.216 1.00 10.22 485 ALA A O 1
ATOM 3687 N N . GLN A 1 492 ? 21.338 51.464 6.141 1.00 10.25 486 GLN A N 1
ATOM 3688 C CA . GLN A 1 492 ? 21.022 52.463 5.122 1.00 10.09 486 GLN A CA 1
ATOM 3689 C C . GLN A 1 492 ? 21.809 53.763 5.276 1.00 9.50 486 GLN A C 1
ATOM 3690 O O . GLN A 1 492 ? 21.968 54.506 4.312 1.00 10.49 486 GLN A O 1
ATOM 3696 N N . ALA A 1 493 ? 22.300 54.034 6.483 1.00 9.81 487 ALA A N 1
ATOM 3697 C CA . ALA A 1 493 ? 23.036 55.268 6.762 1.00 10.35 487 ALA A CA 1
ATOM 3698 C C . ALA A 1 493 ? 24.055 55.697 5.702 1.00 11.25 487 ALA A C 1
ATOM 3699 O O . ALA A 1 493 ? 23.978 56.808 5.176 1.00 9.86 487 ALA A O 1
ATOM 3701 N N . PRO A 1 494 ? 25.022 54.827 5.372 1.00 11.56 488 PRO A N 1
ATOM 3702 C CA . PRO A 1 494 ? 26.011 55.217 4.361 1.00 11.66 488 PRO A CA 1
ATOM 3703 C C . PRO A 1 494 ? 25.419 55.497 2.982 1.00 10.50 488 PRO A C 1
ATOM 3704 O O . PRO A 1 494 ? 25.955 56.308 2.227 1.00 10.92 488 PRO A O 1
ATOM 3708 N N . TYR A 1 495 ? 24.318 54.826 2.653 1.00 9.11 489 TYR A N 1
ATOM 3709 C CA . TYR A 1 495 ? 23.665 55.043 1.367 1.00 9.50 489 TYR A CA 1
ATOM 3710 C C . TYR A 1 495 ? 23.021 56.428 1.343 1.00 9.82 489 TYR A C 1
ATOM 3711 O O . TYR A 1 495 ? 23.161 57.175 0.375 1.00 10.33 489 TYR A O 1
ATOM 3720 N N . TRP A 1 496 ? 22.317 56.773 2.416 1.00 10.41 490 TRP A N 1
ATOM 3721 C CA . TRP A 1 496 ? 21.663 58.070 2.479 1.00 9.61 490 TRP A CA 1
ATOM 3722 C C . TRP A 1 496 ? 22.680 59.205 2.496 1.00 9.90 490 TRP A C 1
ATOM 3723 O O . TRP A 1 496 ? 22.479 60.236 1.855 1.00 9.98 490 TRP A O 1
ATOM 3734 N N . GLU A 1 497 ? 23.778 59.007 3.218 1.00 10.68 491 GLU A N 1
ATOM 3735 C CA . GLU A 1 497 ? 24.832 60.014 3.284 1.00 10.79 491 GLU A CA 1
ATOM 3736 C C . GLU A 1 497 ? 25.408 60.245 1.890 1.00 11.04 491 GLU A C 1
ATOM 3737 O O . GLU A 1 497 ? 25.573 61.384 1.456 1.00 10.32 491 GLU A O 1
ATOM 3743 N N . ALA A 1 498 ? 25.703 59.156 1.189 1.00 11.24 492 ALA A N 1
ATOM 3744 C CA . ALA A 1 498 ? 26.259 59.240 -0.156 1.00 11.14 492 ALA A CA 1
ATOM 3745 C C . ALA A 1 498 ? 25.268 59.858 -1.141 1.00 11.74 492 ALA A C 1
ATOM 3746 O O . ALA A 1 498 ? 25.666 60.535 -2.091 1.00 10.99 492 ALA A O 1
ATOM 3748 N N . ALA A 1 499 ? 23.977 59.633 -0.904 1.00 10.96 493 ALA A N 1
ATOM 3749 C CA . ALA A 1 499 ? 22.925 60.152 -1.775 1.00 11.59 493 ALA A CA 1
ATOM 3750 C C . ALA A 1 499 ? 22.484 61.573 -1.426 1.00 11.71 493 ALA A C 1
ATOM 3751 O O . ALA A 1 499 ? 21.721 62.191 -2.171 1.00 11.97 493 ALA A O 1
ATOM 3753 N N . GLY A 1 500 ? 22.957 62.087 -0.296 1.00 10.68 494 GLY A N 1
ATOM 3754 C CA . GLY A 1 500 ? 22.581 63.430 0.108 1.00 11.22 494 GLY A CA 1
ATOM 3755 C C . GLY A 1 500 ? 21.180 63.479 0.688 1.00 11.53 494 GLY A C 1
ATOM 3756 O O . GLY A 1 500 ? 20.494 64.499 0.605 1.00 12.47 494 GLY A O 1
ATOM 3757 N N . ILE A 1 501 ? 20.748 62.367 1.270 1.00 10.65 495 ILE A N 1
ATOM 3758 C CA . ILE A 1 501 ? 19.424 62.291 1.874 1.00 10.74 495 ILE A CA 1
ATOM 3759 C C . ILE A 1 501 ? 19.542 62.508 3.378 1.00 10.79 495 ILE A C 1
ATOM 3760 O O . ILE A 1 501 ? 20.080 61.668 4.098 1.00 12.03 495 ILE A O 1
ATOM 3765 N N . ASP A 1 502 ? 19.049 63.643 3.856 1.00 11.73 496 ASP A N 1
ATOM 3766 C CA . ASP A 1 502 ? 19.118 63.914 5.280 1.00 12.07 496 ASP A CA 1
ATOM 3767 C C . ASP A 1 502 ? 18.106 63.018 5.977 1.00 11.73 496 ASP A C 1
ATOM 3768 O O . ASP A 1 502 ? 17.056 62.700 5.418 1.00 11.09 496 ASP A O 1
ATOM 3773 N N . PHE A 1 503 ? 18.437 62.585 7.186 1.00 10.13 497 PHE A N 1
ATOM 3774 C CA . PHE A 1 503 ? 17.547 61.725 7.947 1.00 9.68 497 PHE A CA 1
ATOM 3775 C C . PHE A 1 503 ? 17.812 61.890 9.431 1.00 9.77 497 PHE A C 1
ATOM 3776 O O . PHE A 1 503 ? 18.899 62.303 9.836 1.00 9.26 497 PHE A O 1
ATOM 3784 N N . TYR A 1 504 ? 16.803 61.572 10.233 1.00 8.12 498 TYR A N 1
ATOM 3785 C CA . TYR A 1 504 ? 16.904 61.659 11.680 1.00 9.56 498 TYR A CA 1
ATOM 3786 C C . TYR A 1 504 ? 17.690 60.459 12.201 1.00 9.94 498 TYR A C 1
ATOM 3787 O O . TYR A 1 504 ? 17.286 59.311 12.007 1.00 9.34 498 TYR A O 1
ATOM 3796 N N . ARG A 1 505 ? 18.816 60.727 12.854 1.00 10.71 499 ARG A N 1
ATOM 3797 C CA . ARG A 1 505 ? 19.648 59.661 13.400 1.00 12.03 499 ARG A CA 1
ATOM 3798 C C . ARG A 1 505 ? 19.103 59.202 14.748 1.00 11.53 499 ARG A C 1
ATOM 3799 O O . ARG A 1 505 ? 19.671 59.490 15.805 1.00 11.48 499 ARG A O 1
ATOM 3807 N N . SER A 1 506 ? 17.993 58.478 14.693 1.00 10.43 500 SER A N 1
ATOM 3808 C CA . SER A 1 506 ? 17.339 57.976 15.892 1.00 10.62 500 SER A CA 1
ATOM 3809 C C . SER A 1 506 ? 18.260 57.172 16.794 1.00 11.38 500 SER A C 1
ATOM 3810 O O . SER A 1 506 ? 19.003 56.310 16.331 1.00 11.07 500 SER A O 1
ATOM 3813 N N . PRO A 1 507 ? 18.214 57.442 18.106 1.00 11.54 501 PRO A N 1
ATOM 3814 C CA . PRO A 1 507 ? 19.068 56.702 19.038 1.00 11.92 501 PRO A CA 1
ATOM 3815 C C . PRO A 1 507 ? 18.638 55.238 19.167 1.00 12.41 501 PRO A C 1
ATOM 3816 O O . PRO A 1 507 ? 19.368 54.419 19.729 1.00 13.00 501 PRO A O 1
ATOM 3820 N N . GLN A 1 508 ? 17.457 54.914 18.643 1.00 10.14 502 GLN A N 1
ATOM 3821 C CA . GLN A 1 508 ? 16.940 53.545 18.703 1.00 11.06 502 GLN A CA 1
ATOM 3822 C C . GLN A 1 508 ? 17.579 52.653 17.644 1.00 10.89 502 GLN A C 1
ATOM 3823 O O . GLN A 1 508 ? 17.450 51.430 17.693 1.00 11.96 502 GLN A O 1
ATOM 3829 N N . VAL A 1 509 ? 18.260 53.271 16.687 1.00 10.97 503 VAL A N 1
ATOM 3830 C CA . VAL A 1 509 ? 18.886 52.543 15.587 1.00 12.26 503 VAL A CA 1
ATOM 3831 C C . VAL A 1 509 ? 20.412 52.572 15.673 1.00 12.28 503 VAL A C 1
ATOM 3832 O O . VAL A 1 509 ? 21.010 53.635 15.816 1.00 13.47 503 VAL A O 1
ATOM 3836 N N . PRO A 1 510 ? 21.060 51.396 15.577 1.00 13.37 504 PRO A N 1
ATOM 3837 C CA . PRO A 1 510 ? 22.522 51.283 15.646 1.00 13.92 504 PRO A CA 1
ATOM 3838 C C . PRO A 1 510 ? 23.193 51.583 14.307 1.00 14.70 504 PRO A C 1
ATOM 3839 O O . PRO A 1 510 ? 23.833 50.714 13.714 1.00 13.21 504 PRO A O 1
ATOM 3843 N N . TRP A 1 511 ? 23.051 52.826 13.858 1.00 15.21 505 TRP A N 1
ATOM 3844 C CA . TRP A 1 511 ? 23.588 53.293 12.581 1.00 16.08 505 TRP A CA 1
ATOM 3845 C C . TRP A 1 511 ? 24.978 52.806 12.189 1.00 18.27 505 TRP A C 1
ATOM 3846 O O . TRP A 1 511 ? 25.914 52.853 12.984 1.00 16.98 505 TRP A O 1
ATOM 3857 N N . THR A 1 512 ? 25.094 52.348 10.943 1.00 20.34 506 THR A N 1
ATOM 3858 C CA . THR A 1 512 ? 26.355 51.853 10.400 1.00 22.71 506 THR A CA 1
ATOM 3859 C C . THR A 1 512 ? 27.157 53.026 9.842 1.00 23.45 506 THR A C 1
ATOM 3860 O O . THR A 1 512 ? 26.560 54.108 9.655 1.00 22.22 506 THR A O 1
#

=== Feature glossary ===
A reading guide for the features in this record.

Start from the sequence.

  · Sequence gives the chain of amino acids in standard one-letter code (A=alanine, C=cysteine, …, Y=tyrosine), read N→C. It is the only feature that is directly encoded by the gene; all structural features are derived from the folded form of this sequence.

Fold it, and you get atomic coordinates and the backbone conformation that goes with them.

  · Structure coordinates are given as an mmCIF _atom_site loop: one row per atom with element, residue name, chain id, sequence number, and x/y/z position in Å. Only the four main-chain atoms per residue are included here; side chains are omitted to keep the record compact.

  · Backbone dihedral angles. Every residue except chain termini has a φ (preceding-C → N → Cα → C) and a ψ (N → Cα → C → next-N). They are reported in degrees following the IUPAC sign convention. Secondary structure is essentially a statement about which (φ, ψ) basin each residue occupies.

  · Eight-state secondary structure (DSSP): H is the canonical α-helix, G the tighter 3₁₀-helix, I the wider π-helix; E/B are β-structure, T and S are turns and bends, and '-' is everything else. DSSP derives these from the pattern of main-chain N–H···O=C hydrogen bonds, not from the sequence.

  · SS3 is a coarse helix/strand/coil call (letters a/b/c) made by the P-SEA algorithm from inter-Cα distances and dihedrals. It is less detailed than DSSP but needs only Cα positions.

Summarize the fold with a handful of shape descriptors and a per-residue structural alphabet.

  · Radius of gyration (Rg) is the root-mean-square distance of Cα atoms from their centroid — a single number for overall size and compactness. A globular domain of N residues has Rg ≈ 2.2·N^0.38 Å; an extended or disordered chain has a much larger Rg. The Cα contact count is the number of residue pairs whose Cα atoms are within 8 Å and are more than four positions apart in sequence — a standard proxy for tertiary packing density. The bounding box is the smallest axis-aligned box enclosing all Cα atoms.

  · 3Di is Foldseek's structural alphabet. Each residue is assigned one of twenty discrete states based on how its Cα sits relative to its spatial (not sequential) neighbors. Aligning 3Di strings finds structural homologs roughly as well as full 3D superposition, but orders of magnitude faster.

  · Solvent-accessible surface area (SASA) is the area in Å² traced out by the centre of a 1.4 Å probe sphere (a water molecule) rolled over the protein's van der Waals surface (Shrake–Rupley / Lee–Richards construction). Buried residues have near-zero SASA; fully exposed residues can exceed 200 Å². The total SASA scales roughly with the number of surface residues.

Ask how reliable the model is.

  · For AlphaFold models, the B-factor field carries pLDDT — the model's own estimate of local accuracy on a 0–100 scale. Regions with pLDDT<50 should be treated as essentially unmodeled; they often correspond to intrinsically disordered segments.

  · For experimental (PDB) structures, the B-factor (temperature factor) quantifies the positional spread of each atom in the crystal — a combination of thermal vibration and static disorder — in units of Å². High B-factors mark flexible loops or poorly resolved regions; low B-factors mark the rigid, well-ordered core.

  · Predicted Aligned Error (PAE) is an AlphaFold confidence matrix: entry (i, j) is the expected error in the position of residue j, in ångströms, when the prediction is superimposed on the true structure at residue i. Low PAE within a block of residues means that block is internally rigid and well-predicted; high PAE between two blocks means their relative placement is uncertain even if each block individually is confident.

Place it in context: what it resembles, what it is annotated as, and how it looks.

  · Structural nearest neighbors (via Foldseek easy-search vs the PDB). Reported per hit: target PDB id, E-value, and alignment TM-score. A TM-score above ~0.5 is the conventional threshold for 'same fold'.

  · Functional annotations link the protein to curated databases. InterPro entries identify conserved domains and families by matching the sequence against member-database signatures (Pfam, PROSITE, CDD, …). Gene Ontology (GO) terms describe molecular function, biological process, and cellular component in a controlled vocabulary. CATH places the structure in a hierarchical fold classification (Class/Architecture/Topology/Homologous-superfamily). The organism is the source species.

  · The contact map is a binary N×N matrix image: pixel (i, j) is dark where Cα_i and Cα_j are within 8 Å and |i−j|>4. Because the |i−j|>4 filter removes local helical contacts, off-diagonal stripes parallel to the main diagonal indicate parallel β-sheets; stripes perpendicular to it indicate antiparallel β-sheets. The Ramachandran plot scatters every residue's (φ, ψ) pair against the sterically allowed regions. The PAE heatmap renders the predicted-aligned-error matrix.

  · Six rendered views show the 3D structure from the faces of a cube — i.e. along ±x, ±y, ±z. Rendering representation is drawn randomly per protein from cartoon (secondary-structure ribbons), sticks (backbone bonds), or molecular surface; coloring is either N→C rainbow (blue at the N-terminus through red at the C-terminus) or one color per chain.